Protein AF-A0A235BT07-F1 (afdb_monomer)

InterPro domains:
  IPR009003 Peptidase S1, PA clan [SSF50494] (128-323)

Nearest PDB structures (foldseek):
  8hau-assembly1_E  TM=6.919E-01  e=1.838E-17  Oryza sativa Indica Group
  8pmm-assembly1_C-2  TM=6.757E-01  e=4.549E-17  Oryza sativa Japonica Group
  8hau-assembly1_B  TM=6.800E-01  e=2.891E-17  Oryza sativa Indica Group
  8has-assembly1_B  TM=6.888E-01  e=1.126E-16  Oryza sativa Japonica Group
  8hau-assembly1_C  TM=6.989E-01  e=5.823E-16  Oryza sativa Indica Group

Organism: NCBI:txid1973748

Structure (mmCIF, N/CA/C/O backbone):
data_AF-A0A235BT07-F1
#
_entry.id   AF-A0A235BT07-F1
#
loop_
_atom_site.group_PDB
_atom_site.id
_atom_site.type_symbol
_atom_site.label_atom_id
_atom_site.label_alt_id
_atom_site.label_comp_id
_atom_site.label_asym_id
_atom_site.label_entity_id
_atom_site.label_seq_id
_atom_site.pdbx_PDB_ins_code
_atom_site.Cartn_x
_atom_site.Cartn_y
_atom_site.Cartn_z
_atom_site.occupancy
_atom_site.B_iso_or_equiv
_atom_site.auth_seq_id
_atom_site.auth_comp_id
_atom_site.auth_asym_id
_atom_site.auth_atom_id
_atom_site.pdbx_PDB_model_num
ATOM 1 N N . MET A 1 1 ? -32.054 -5.480 11.662 1.00 67.12 1 MET A N 1
ATOM 2 C CA . MET A 1 1 ? -30.614 -5.283 11.953 1.00 67.12 1 MET A CA 1
ATOM 3 C C . MET A 1 1 ? -30.078 -4.334 10.882 1.00 67.12 1 MET A C 1
ATOM 5 O O . MET A 1 1 ? -30.545 -4.457 9.758 1.00 67.12 1 MET A O 1
ATOM 9 N N . LYS A 1 2 ? -29.232 -3.345 11.209 1.00 81.19 2 LYS A N 1
ATOM 10 C CA . LYS A 1 2 ? -28.742 -2.378 10.204 1.00 81.19 2 LYS A CA 1
ATOM 11 C C . LYS A 1 2 ? -27.781 -3.063 9.228 1.00 81.19 2 LYS A C 1
ATOM 13 O O . LYS A 1 2 ? -26.937 -3.842 9.661 1.00 81.19 2 LYS A O 1
ATOM 18 N N . THR A 1 3 ? -27.924 -2.769 7.944 1.00 87.94 3 THR A N 1
ATOM 19 C CA . THR A 1 3 ? -27.061 -3.262 6.862 1.00 87.94 3 THR A CA 1
ATOM 20 C C . THR A 1 3 ? -25.795 -2.407 6.726 1.00 87.94 3 THR A C 1
ATOM 22 O O . THR A 1 3 ? -25.718 -1.310 7.280 1.00 87.94 3 THR A O 1
ATOM 25 N N . LEU A 1 4 ? -24.801 -2.866 5.953 1.00 87.88 4 LEU A N 1
ATOM 26 C CA . LEU A 1 4 ? -23.613 -2.056 5.634 1.00 87.88 4 LEU A CA 1
ATOM 27 C C . LEU A 1 4 ? -23.982 -0.720 4.967 1.00 87.88 4 LEU A C 1
ATOM 29 O O . LEU A 1 4 ? -23.411 0.313 5.316 1.00 87.88 4 LEU A O 1
ATOM 33 N N . SER A 1 5 ? -24.969 -0.716 4.065 1.00 90.06 5 SER A N 1
ATOM 34 C CA . SER A 1 5 ? -25.466 0.509 3.423 1.00 90.06 5 SER A CA 1
ATOM 35 C C . SER A 1 5 ? -26.087 1.490 4.417 1.00 90.06 5 SER A C 1
ATOM 37 O O . SER A 1 5 ? -25.942 2.694 4.234 1.00 90.06 5 SER A O 1
ATOM 39 N N . ASP A 1 6 ? -26.703 1.000 5.497 1.00 92.88 6 ASP A N 1
ATOM 40 C CA . ASP A 1 6 ? -27.259 1.864 6.547 1.00 92.88 6 ASP A CA 1
ATOM 41 C C . ASP A 1 6 ? -26.166 2.466 7.444 1.00 92.88 6 ASP A C 1
ATOM 43 O O . ASP A 1 6 ? -26.340 3.547 8.011 1.00 92.88 6 ASP A O 1
ATOM 47 N N . ILE A 1 7 ? -25.050 1.751 7.629 1.00 95.06 7 ILE A N 1
ATOM 48 C CA . ILE A 1 7 ? -23.982 2.139 8.562 1.00 95.06 7 ILE A CA 1
ATOM 49 C C . ILE A 1 7 ? -22.980 3.096 7.907 1.00 95.06 7 ILE A C 1
ATOM 51 O O . ILE A 1 7 ? -22.537 4.032 8.573 1.00 95.06 7 ILE A O 1
ATOM 55 N N . ARG A 1 8 ? -22.656 2.921 6.618 1.00 95.69 8 ARG A N 1
ATOM 56 C CA . ARG A 1 8 ? -21.674 3.751 5.889 1.00 95.69 8 ARG A CA 1
ATOM 57 C C . ARG A 1 8 ? -21.887 5.260 6.038 1.00 95.69 8 ARG A C 1
ATOM 59 O O . ARG A 1 8 ? -20.962 5.924 6.505 1.00 95.69 8 ARG A O 1
ATOM 66 N N . PRO A 1 9 ? -23.086 5.818 5.777 1.00 96.50 9 PRO A N 1
ATOM 67 C CA . PRO A 1 9 ? -23.309 7.255 5.943 1.00 96.50 9 PRO A CA 1
ATOM 68 C C . PRO A 1 9 ? -23.116 7.727 7.390 1.00 96.50 9 PRO A C 1
ATOM 70 O O . PRO A 1 9 ? -22.689 8.853 7.632 1.00 96.50 9 PRO A O 1
ATOM 73 N N . ILE A 1 10 ? -23.420 6.866 8.369 1.00 97.00 10 ILE A N 1
ATOM 74 C CA . ILE A 1 10 ? -23.270 7.177 9.795 1.00 97.00 10 ILE A CA 1
ATOM 75 C C . ILE A 1 10 ? -21.793 7.183 10.190 1.00 97.00 10 ILE A C 1
ATOM 77 O O . ILE A 1 10 ? -21.374 8.109 10.881 1.00 97.00 10 ILE A O 1
ATOM 81 N N . LYS A 1 11 ? -21.016 6.187 9.740 1.00 96.31 11 LYS A N 1
ATOM 82 C CA . LYS A 1 11 ? -19.563 6.139 9.942 1.00 96.31 11 LYS A CA 1
ATOM 83 C C . LYS A 1 11 ? -18.910 7.367 9.321 1.00 96.31 11 LYS A C 1
ATOM 85 O O . LYS A 1 11 ? -18.233 8.085 10.043 1.00 96.31 11 LYS A O 1
ATOM 90 N N . HIS A 1 12 ? -19.194 7.662 8.050 1.00 94.88 12 HIS A N 1
ATOM 91 C CA . HIS A 1 12 ? -18.610 8.809 7.342 1.00 94.88 12 HIS A CA 1
ATOM 92 C C . HIS A 1 12 ? -18.881 10.129 8.077 1.00 94.88 12 HIS A C 1
ATOM 94 O O . HIS A 1 12 ? -17.985 10.948 8.239 1.00 94.88 12 HIS A O 1
ATOM 100 N N . ALA A 1 13 ? -20.103 10.322 8.585 1.00 95.19 13 ALA A N 1
ATOM 101 C CA . ALA A 1 13 ? -20.463 11.534 9.319 1.00 95.19 13 ALA A CA 1
ATOM 102 C C . ALA A 1 13 ? -19.791 11.662 10.700 1.00 95.19 13 ALA A C 1
ATOM 104 O O . ALA A 1 13 ? -19.748 12.764 11.237 1.00 95.19 13 ALA A O 1
ATOM 105 N N . ALA A 1 14 ? -19.331 10.562 11.303 1.00 94.88 14 ALA A N 1
ATOM 106 C CA . ALA A 1 14 ? -18.691 10.553 12.623 1.00 94.88 14 ALA A CA 1
ATOM 107 C C . ALA A 1 14 ? -17.158 10.455 12.556 1.00 94.88 14 ALA A C 1
ATOM 109 O O . ALA A 1 14 ? -16.475 10.726 13.538 1.00 94.88 14 ALA A O 1
ATOM 110 N N . GLU A 1 15 ? -16.621 10.051 11.410 1.00 93.38 15 GLU A N 1
ATOM 111 C CA . GLU A 1 15 ? -15.226 9.677 11.197 1.00 93.38 15 GLU A CA 1
ATOM 112 C C . GLU A 1 15 ? -14.235 10.766 11.600 1.00 93.38 15 GLU A C 1
ATOM 114 O O . GLU A 1 15 ? -13.341 10.513 12.402 1.00 93.38 15 GLU A O 1
ATOM 119 N N . THR A 1 16 ? -14.429 11.991 11.108 1.00 93.06 16 THR A N 1
ATOM 120 C CA . THR A 1 16 ? -13.537 13.118 11.407 1.00 93.06 16 THR A CA 1
ATOM 121 C C . THR A 1 16 ? -13.487 13.442 12.896 1.00 93.06 16 THR A C 1
ATOM 123 O O . THR A 1 16 ? -12.426 13.782 13.409 1.00 93.06 16 THR A O 1
ATOM 126 N N . ASP A 1 17 ? -14.612 13.344 13.603 1.00 93.88 17 ASP A N 1
ATOM 127 C CA . ASP A 1 17 ? -14.653 13.649 15.034 1.00 93.88 17 ASP A CA 1
ATOM 128 C C . ASP A 1 17 ? -14.059 12.516 15.870 1.00 93.88 17 ASP A C 1
ATOM 130 O O . ASP A 1 17 ? -13.341 12.782 16.830 1.00 93.88 17 ASP A O 1
ATOM 134 N N . LEU A 1 18 ? -14.281 11.261 15.470 1.00 95.38 18 LEU A N 1
ATOM 135 C CA . LEU A 1 18 ? -13.660 10.101 16.109 1.00 95.38 18 LEU A CA 1
ATOM 136 C C . LEU A 1 18 ? -12.136 10.112 15.951 1.00 95.38 18 LEU A C 1
ATOM 138 O O . LEU A 1 18 ? -11.430 9.851 16.917 1.00 95.38 18 LEU A O 1
ATOM 142 N N . LEU A 1 19 ? -11.621 10.453 14.767 1.00 94.12 19 LEU A N 1
ATOM 143 C CA . LEU A 1 19 ? -10.177 10.520 14.507 1.00 94.12 19 LEU A CA 1
ATOM 144 C C . LEU A 1 19 ? -9.476 11.669 15.249 1.00 94.12 19 LEU A C 1
ATOM 146 O O . LEU A 1 19 ? -8.260 11.638 15.400 1.00 94.12 19 LEU A O 1
ATOM 150 N N . LYS A 1 20 ? -10.217 12.676 15.732 1.00 93.75 20 LYS A N 1
ATOM 151 C CA . LYS A 1 20 ? -9.671 13.729 16.608 1.00 93.75 20 LYS A CA 1
ATOM 152 C C . LYS A 1 20 ? -9.537 13.280 18.062 1.00 93.75 20 LYS A C 1
ATOM 154 O O . LYS A 1 20 ? -8.862 13.957 18.836 1.00 93.75 20 LYS A O 1
ATOM 159 N N . CYS A 1 21 ? -10.208 12.200 18.467 1.00 92.56 21 CYS A N 1
ATOM 160 C CA . CYS A 1 21 ? -10.091 11.691 19.827 1.00 92.56 21 CYS A CA 1
ATOM 161 C C . CYS A 1 21 ? -8.666 11.179 20.070 1.00 92.56 21 CYS A C 1
ATOM 163 O O . CYS A 1 21 ? -8.099 10.448 19.258 1.00 92.56 21 CYS A O 1
ATOM 165 N N . HIS A 1 22 ? -8.089 11.554 21.211 1.00 90.81 22 HIS A N 1
ATOM 166 C CA . HIS A 1 22 ? -6.713 11.205 21.537 1.00 90.81 22 HIS A CA 1
ATOM 167 C C . HIS A 1 22 ? -6.507 9.683 21.576 1.00 90.81 22 HIS A C 1
ATOM 169 O O . HIS A 1 22 ? -7.276 8.947 22.197 1.00 90.81 22 HIS A O 1
ATOM 175 N N . GLY A 1 23 ? -5.452 9.216 20.907 1.00 90.69 23 GLY A N 1
ATOM 176 C CA . GLY A 1 23 ? -5.105 7.801 20.814 1.00 90.69 23 GLY A CA 1
ATOM 177 C C . GLY A 1 23 ? -5.947 6.992 19.826 1.00 90.69 23 GLY A C 1
ATOM 178 O O . GLY A 1 23 ? -5.693 5.796 19.706 1.00 90.69 23 GLY A O 1
ATOM 179 N N . VAL A 1 24 ? -6.917 7.591 19.120 1.00 94.69 24 VAL A N 1
ATOM 180 C CA . VAL A 1 24 ? -7.617 6.924 18.012 1.00 94.69 24 VAL A CA 1
ATOM 181 C C . VAL A 1 24 ? -6.709 6.877 16.787 1.00 94.69 24 VAL A C 1
ATOM 183 O O . VAL A 1 24 ? -6.199 7.895 16.333 1.00 94.69 24 VAL A O 1
ATOM 186 N N . THR A 1 25 ? -6.525 5.679 16.243 1.00 94.38 25 THR A N 1
ATOM 187 C CA . THR A 1 25 ? -5.625 5.393 15.114 1.00 94.38 25 THR A CA 1
ATOM 188 C C . THR A 1 25 ? -6.387 5.095 13.823 1.00 94.38 25 THR A C 1
ATOM 190 O O . THR A 1 25 ? -5.835 5.215 12.731 1.00 94.38 25 THR A O 1
ATOM 193 N N . GLY A 1 26 ? -7.670 4.736 13.918 1.00 96.88 26 GLY A N 1
ATOM 194 C CA . GLY A 1 26 ? -8.507 4.468 12.755 1.00 96.88 26 GLY A CA 1
ATOM 195 C C . GLY A 1 26 ? -9.967 4.193 13.099 1.00 96.88 26 GLY A C 1
ATOM 196 O O . GLY A 1 26 ? -10.325 3.966 14.255 1.00 96.88 26 GLY A O 1
ATOM 197 N N . VAL A 1 27 ? -10.822 4.188 12.079 1.00 98.00 27 VAL A N 1
ATOM 198 C CA . VAL A 1 27 ? -12.260 3.908 12.193 1.00 98.00 27 VAL A CA 1
ATOM 199 C C . VAL A 1 27 ? -12.728 3.124 10.977 1.00 98.00 27 VAL A C 1
ATOM 201 O O . VAL A 1 27 ? -12.418 3.496 9.848 1.00 98.00 27 VAL A O 1
ATOM 204 N N . ASP A 1 28 ? -13.534 2.087 11.177 1.00 97.81 28 ASP A N 1
ATOM 205 C CA . ASP A 1 28 ? -14.125 1.326 10.077 1.00 97.81 28 ASP A CA 1
ATOM 206 C C . ASP A 1 28 ? -15.540 0.814 10.386 1.00 97.81 28 ASP A C 1
ATOM 208 O O . ASP A 1 28 ? -16.184 1.201 11.369 1.00 97.81 28 ASP A O 1
ATOM 212 N N . ILE A 1 29 ? -16.017 -0.071 9.510 1.00 97.12 29 ILE A N 1
ATOM 213 C CA . ILE A 1 29 ? -17.195 -0.896 9.739 1.00 97.12 29 ILE A CA 1
ATOM 214 C C . ILE A 1 29 ? -16.766 -2.361 9.719 1.00 97.12 29 ILE A C 1
ATOM 216 O O . ILE A 1 29 ? -16.095 -2.813 8.787 1.00 97.12 29 ILE A O 1
ATOM 220 N N . GLY A 1 30 ? -17.211 -3.112 10.722 1.00 94.94 30 GLY A N 1
ATOM 221 C CA . GLY A 1 30 ? -16.987 -4.547 10.796 1.00 94.94 30 GLY A CA 1
ATOM 222 C C . GLY A 1 30 ? -17.765 -5.197 11.930 1.00 94.94 30 GLY A C 1
ATOM 223 O O . GLY A 1 30 ? -18.579 -4.568 12.611 1.00 94.94 30 GLY A O 1
ATOM 224 N N . TYR A 1 31 ? -17.534 -6.489 12.120 1.00 93.44 31 TYR A N 1
ATOM 225 C CA . TYR A 1 31 ? -18.180 -7.247 13.183 1.00 93.44 31 TYR A CA 1
ATOM 226 C C . TYR A 1 31 ? -17.597 -6.882 14.548 1.00 93.44 31 TYR A C 1
ATOM 228 O O . TYR A 1 31 ? -16.382 -6.771 14.711 1.00 93.44 31 TYR A O 1
ATOM 236 N N . LYS A 1 32 ? -18.475 -6.714 15.536 1.00 92.12 32 LYS A N 1
ATOM 237 C CA . LYS A 1 32 ? -18.102 -6.416 16.919 1.00 92.12 32 LYS A CA 1
ATOM 238 C C . LYS A 1 32 ? -17.419 -7.615 17.572 1.00 92.12 32 LYS A C 1
ATOM 240 O O . LYS A 1 32 ? -17.863 -8.748 17.382 1.00 92.12 32 LYS A O 1
ATOM 245 N N . TYR A 1 33 ? -16.432 -7.351 18.421 1.00 90.00 33 TYR A N 1
ATOM 246 C CA . TYR A 1 33 ? -15.764 -8.343 19.253 1.00 90.00 33 TYR A CA 1
ATOM 247 C C . TYR A 1 33 ? -16.183 -8.216 20.725 1.00 90.00 33 TYR A C 1
ATOM 249 O O . TYR A 1 33 ? -16.299 -7.122 21.277 1.00 90.00 33 TYR A O 1
ATOM 257 N N . VAL A 1 34 ? -16.408 -9.350 21.393 1.00 87.69 34 VAL A N 1
ATOM 258 C CA . VAL A 1 34 ? -16.689 -9.418 22.837 1.00 87.69 34 VAL A CA 1
ATOM 259 C C . VAL A 1 34 ? -15.864 -10.548 23.443 1.00 87.69 34 VAL A C 1
ATOM 261 O O . VAL A 1 34 ? -15.957 -11.690 23.004 1.00 87.69 34 VAL A O 1
ATOM 264 N N . GLY A 1 35 ? -15.018 -10.232 24.430 1.00 84.06 35 GLY A N 1
ATOM 265 C CA . GLY A 1 35 ? -14.123 -11.221 25.048 1.00 84.06 35 GLY A CA 1
ATOM 266 C C . GLY A 1 35 ? -13.176 -11.896 24.046 1.00 84.06 35 GLY A C 1
ATOM 267 O O . GLY A 1 35 ? -12.947 -13.096 24.139 1.00 84.06 35 GLY A O 1
ATOM 268 N N . GLY A 1 36 ? -12.705 -11.149 23.039 1.00 82.81 36 GLY A N 1
ATOM 269 C CA . GLY A 1 36 ? -11.843 -11.662 21.965 1.00 82.81 36 GLY A CA 1
ATOM 270 C C . GLY A 1 36 ? -12.568 -12.463 20.878 1.00 82.81 36 GLY A C 1
ATOM 271 O O . GLY A 1 36 ? -11.939 -12.873 19.911 1.00 82.81 36 GLY A O 1
ATOM 272 N N . LYS A 1 37 ? -13.886 -12.671 20.990 1.00 87.00 37 LYS A N 1
ATOM 273 C CA . LYS A 1 37 ? -14.670 -13.426 20.006 1.00 87.00 37 LYS A CA 1
ATOM 274 C C . LYS A 1 37 ? -15.457 -12.495 19.095 1.00 87.00 37 LYS A C 1
ATOM 276 O O . LYS A 1 37 ? -16.150 -11.598 19.577 1.00 87.00 37 LYS A O 1
ATOM 281 N N . LYS A 1 38 ? -15.371 -12.744 17.788 1.00 89.12 38 LYS A N 1
ATOM 282 C CA . LYS A 1 38 ? -16.197 -12.096 16.765 1.00 89.12 38 LYS A CA 1
ATOM 283 C C . LYS A 1 38 ? -17.672 -12.432 16.999 1.00 89.12 38 LYS A C 1
ATOM 285 O O . LYS A 1 38 ? -18.008 -13.563 17.342 1.00 89.12 38 LYS A O 1
ATOM 290 N N . THR A 1 39 ? -18.542 -11.445 16.838 1.00 92.50 39 THR A N 1
ATOM 291 C CA . THR A 1 39 ? -20.002 -11.588 16.947 1.00 92.50 39 THR A CA 1
ATOM 292 C C . THR A 1 39 ? -20.665 -11.341 15.594 1.00 92.50 39 THR A C 1
ATOM 294 O O . THR A 1 39 ? -20.050 -10.765 14.707 1.00 92.50 39 THR A O 1
ATOM 297 N N . GLU A 1 40 ? -21.948 -11.676 15.460 1.00 90.81 40 GLU A N 1
ATOM 298 C CA . GLU A 1 40 ? -22.743 -11.394 14.249 1.00 90.81 40 GLU A CA 1
ATOM 299 C C . GLU A 1 40 ? -23.238 -9.934 14.161 1.00 90.81 40 GLU A C 1
ATOM 301 O O . GLU A 1 40 ? -23.996 -9.565 13.265 1.00 90.81 40 GLU A O 1
ATOM 306 N N . VAL A 1 41 ? -22.854 -9.073 15.111 1.00 92.06 41 VAL A N 1
ATOM 307 C CA . VAL A 1 41 ? -23.330 -7.687 15.175 1.00 92.06 41 VAL A CA 1
ATOM 308 C C . VAL A 1 41 ? -22.361 -6.770 14.438 1.00 92.06 41 VAL A C 1
ATOM 310 O O . VAL A 1 41 ? -21.237 -6.565 14.891 1.00 92.06 41 VAL A O 1
ATOM 313 N N . LEU A 1 42 ? -22.820 -6.148 13.350 1.00 94.50 42 LEU A N 1
ATOM 314 C CA . LEU A 1 42 ? -22.087 -5.059 12.703 1.00 94.50 42 LEU A CA 1
ATOM 315 C C . LEU A 1 42 ? -22.039 -3.811 13.597 1.00 94.50 42 LEU A C 1
ATOM 317 O O . LEU A 1 42 ? -23.047 -3.392 14.178 1.00 94.50 42 LEU A O 1
ATOM 321 N N . ALA A 1 43 ? -20.859 -3.206 13.677 1.00 96.50 43 ALA A N 1
ATOM 322 C CA . ALA A 1 43 ? -20.569 -2.033 14.484 1.00 96.50 43 ALA A CA 1
ATOM 323 C C . ALA A 1 43 ? -19.638 -1.065 13.743 1.00 96.50 43 ALA A C 1
ATOM 325 O O . ALA A 1 43 ? -18.920 -1.445 12.818 1.00 96.50 43 ALA A O 1
ATOM 326 N N . ILE A 1 44 ? -19.639 0.190 14.191 1.00 97.75 44 ILE A N 1
ATOM 327 C CA . ILE A 1 44 ? -18.551 1.125 13.889 1.00 97.75 44 ILE A CA 1
ATOM 328 C C . ILE A 1 44 ? -17.395 0.747 14.812 1.00 97.75 44 ILE A C 1
ATOM 330 O O . ILE A 1 44 ? -17.529 0.874 16.035 1.00 97.75 44 ILE A O 1
ATOM 334 N N . ARG A 1 45 ? -16.291 0.246 14.255 1.00 97.56 45 ARG A N 1
ATOM 335 C CA . ARG A 1 45 ? -15.112 -0.106 15.053 1.00 97.56 45 ARG A CA 1
ATOM 336 C C . ARG A 1 45 ? -14.185 1.102 15.094 1.00 97.56 45 ARG A C 1
ATOM 338 O O . ARG A 1 45 ? -13.920 1.724 14.070 1.00 97.56 45 ARG A O 1
ATOM 345 N N . VAL A 1 46 ? -13.741 1.451 16.291 1.00 97.38 46 VAL A N 1
ATOM 346 C CA . VAL A 1 46 ? -12.813 2.545 16.569 1.00 97.38 46 VAL A CA 1
ATOM 347 C C . VAL A 1 46 ? -11.535 1.919 17.101 1.00 97.38 46 VAL A C 1
ATOM 349 O O . VAL A 1 46 ? -11.545 1.245 18.135 1.00 97.38 46 VAL A O 1
ATOM 352 N N . TYR A 1 47 ? -10.449 2.110 16.366 1.00 96.50 47 TYR A N 1
ATOM 353 C CA . TYR A 1 47 ? -9.136 1.604 16.721 1.00 96.50 47 TYR A CA 1
ATOM 354 C C . TYR A 1 47 ? -8.410 2.613 17.590 1.00 96.50 47 TYR A C 1
ATOM 356 O O . TYR A 1 47 ? -8.411 3.805 17.293 1.00 96.50 47 TYR A O 1
ATOM 364 N N . VAL A 1 48 ? -7.804 2.126 18.666 1.00 94.88 48 VAL A N 1
ATOM 365 C CA . VAL A 1 48 ? -7.001 2.927 19.587 1.00 94.88 48 VAL A CA 1
ATOM 366 C C . VAL A 1 48 ? -5.625 2.307 19.773 1.00 94.88 48 VAL A C 1
ATOM 368 O O . VAL A 1 48 ? -5.494 1.083 19.758 1.00 94.88 48 VAL A O 1
ATOM 371 N N . GLU A 1 49 ? -4.608 3.132 19.997 1.00 92.12 49 GLU A N 1
ATOM 372 C CA . GLU A 1 49 ? -3.241 2.670 20.266 1.00 92.12 49 GLU A CA 1
ATOM 373 C C . GLU A 1 49 ? -3.178 1.792 21.526 1.00 92.12 49 GLU A C 1
ATOM 375 O O . GLU A 1 49 ? -2.619 0.697 21.504 1.00 92.12 49 GLU A O 1
ATOM 380 N N . ALA A 1 50 ? -3.830 2.229 22.606 1.00 92.06 50 ALA A N 1
ATOM 381 C CA . ALA A 1 50 ? -3.909 1.495 23.864 1.00 92.06 50 ALA A CA 1
ATOM 382 C C . ALA A 1 50 ? -5.284 1.664 24.519 1.00 92.06 50 ALA A C 1
ATOM 384 O O . ALA A 1 50 ? -5.832 2.769 24.582 1.00 92.06 50 ALA A O 1
ATOM 385 N N . LYS A 1 51 ? -5.842 0.573 25.054 1.00 92.12 51 LYS A N 1
ATOM 386 C CA . LYS A 1 51 ? -7.058 0.641 25.873 1.00 92.12 51 LYS A CA 1
ATOM 387 C C . LYS A 1 51 ? -6.734 1.166 27.271 1.00 92.12 51 LYS A C 1
ATOM 389 O O . LYS A 1 51 ? -5.790 0.716 27.910 1.00 92.12 51 LYS A O 1
ATOM 394 N N . LYS A 1 52 ? -7.570 2.081 27.759 1.00 91.44 52 LYS A N 1
ATOM 395 C CA . LYS A 1 52 ? -7.537 2.620 29.129 1.00 91.44 52 LYS A CA 1
ATOM 396 C C . LYS A 1 52 ? -8.855 2.292 29.835 1.00 91.44 52 LYS A C 1
ATOM 398 O O . LYS A 1 52 ? -9.855 2.015 29.167 1.00 91.44 52 LYS A O 1
ATOM 403 N N . ASN A 1 53 ? -8.883 2.320 31.168 1.00 90.38 53 ASN A N 1
ATOM 404 C CA . ASN A 1 53 ? -10.150 2.160 31.885 1.00 90.38 53 ASN A CA 1
ATOM 405 C C . ASN A 1 53 ? -11.051 3.368 31.618 1.00 90.38 53 ASN A C 1
ATOM 407 O O . ASN A 1 53 ? -10.571 4.496 31.572 1.00 90.38 53 ASN A O 1
ATOM 411 N N . GLU A 1 54 ? -12.370 3.159 31.541 1.00 89.00 54 GLU A N 1
ATOM 412 C CA . GLU A 1 54 ? -13.334 4.247 31.290 1.00 89.00 54 GLU A CA 1
ATOM 413 C C . GLU A 1 54 ? -13.212 5.408 32.301 1.00 89.00 54 GLU A C 1
ATOM 415 O O . GLU A 1 54 ? -13.511 6.549 31.964 1.00 89.00 54 GLU A O 1
ATOM 420 N N . LYS A 1 55 ? -12.757 5.129 33.532 1.00 91.38 55 LYS A N 1
ATOM 421 C CA . LYS A 1 55 ? -12.560 6.130 34.597 1.00 91.38 55 LYS A CA 1
ATOM 422 C C . LYS A 1 55 ? -11.364 7.054 34.353 1.00 91.38 55 LYS A C 1
ATOM 424 O O . LYS A 1 55 ? -11.364 8.170 34.864 1.00 91.38 55 LYS A O 1
ATOM 429 N N . ASP A 1 56 ? -10.389 6.589 33.578 1.00 91.38 56 ASP A N 1
ATOM 430 C CA . ASP A 1 56 ? -9.131 7.288 33.301 1.00 91.38 56 ASP A CA 1
ATOM 431 C C . ASP A 1 56 ? -9.215 8.110 32.001 1.00 91.38 56 ASP A C 1
ATOM 433 O O . ASP A 1 56 ? -8.252 8.766 31.608 1.00 91.38 56 ASP A O 1
ATOM 437 N N . ILE A 1 57 ? -10.363 8.067 31.311 1.00 89.62 57 ILE A N 1
ATOM 438 C CA . ILE A 1 57 ? -10.599 8.743 30.035 1.00 89.62 57 ILE A CA 1
ATOM 439 C C . ILE A 1 57 ? -11.520 9.950 30.273 1.00 89.62 57 ILE A C 1
ATOM 441 O O . ILE A 1 57 ? -12.629 9.787 30.798 1.00 89.62 57 ILE A O 1
ATOM 445 N N . PRO A 1 58 ? -11.127 11.171 29.865 1.00 90.81 58 PRO A N 1
ATOM 446 C CA . PRO A 1 58 ? -12.017 12.323 29.897 1.00 90.81 58 PRO A CA 1
ATOM 447 C C . PRO A 1 58 ? -13.324 12.032 29.149 1.00 90.81 58 PRO A C 1
ATOM 449 O O . PRO A 1 58 ? -13.308 11.502 28.043 1.00 90.81 58 PRO A O 1
ATOM 452 N N . LYS A 1 59 ? -14.479 12.446 29.690 1.00 88.06 59 LYS A N 1
ATOM 453 C CA . LYS A 1 59 ? -15.796 12.174 29.066 1.00 88.06 59 LYS A CA 1
ATOM 454 C C . LYS A 1 59 ? -15.902 12.608 27.595 1.00 88.06 59 LYS A C 1
ATOM 456 O O . LYS A 1 59 ? -16.709 12.047 26.867 1.00 88.06 59 LYS A O 1
ATOM 461 N N . LYS A 1 60 ? -15.122 13.614 27.184 1.00 87.50 60 LYS A N 1
ATOM 462 C CA . LYS A 1 60 ? -15.062 14.123 25.803 1.00 87.50 60 LYS A CA 1
ATOM 463 C C . LYS A 1 60 ? -14.286 13.208 24.845 1.00 87.50 60 LYS A C 1
ATOM 465 O O . LYS A 1 60 ? -14.517 13.277 23.648 1.00 87.50 60 LYS A O 1
ATOM 470 N N . GLU A 1 61 ? -13.385 12.382 25.367 1.00 88.75 61 GLU A N 1
ATOM 471 C CA . GLU A 1 61 ? -12.572 11.421 24.607 1.00 88.75 61 GLU A CA 1
ATOM 472 C C . GLU A 1 61 ? -13.152 10.002 24.665 1.00 88.75 61 GLU A C 1
ATOM 474 O O . GLU A 1 61 ? -12.732 9.117 23.923 1.00 88.75 61 GLU A O 1
ATOM 479 N N . LEU A 1 62 ? -14.136 9.771 25.540 1.00 92.25 62 LEU A N 1
ATOM 480 C CA . LEU A 1 62 ? -14.791 8.480 25.653 1.00 92.25 62 LEU A CA 1
ATOM 481 C C . LEU A 1 62 ? -15.641 8.204 24.408 1.00 92.25 62 LEU A C 1
ATOM 483 O O . LEU A 1 62 ? -16.627 8.894 24.137 1.00 92.25 62 LEU A O 1
ATOM 487 N N . ILE A 1 63 ? -15.297 7.135 23.693 1.00 94.69 63 ILE A N 1
ATOM 488 C CA . ILE A 1 63 ? -16.053 6.693 22.523 1.00 94.69 63 ILE A CA 1
ATOM 489 C C . ILE A 1 63 ? -17.466 6.265 22.960 1.00 94.69 63 ILE A C 1
ATOM 491 O O . ILE A 1 63 ? -17.614 5.384 23.816 1.00 94.69 63 ILE A O 1
ATOM 495 N N . PRO A 1 64 ? -18.534 6.852 22.392 1.00 94.19 64 PRO A N 1
ATOM 496 C CA . PRO A 1 64 ? -19.897 6.526 22.789 1.00 94.19 64 PRO A CA 1
ATOM 497 C C . PRO A 1 64 ? -20.228 5.079 22.423 1.00 94.19 64 PRO A C 1
ATOM 499 O O . PRO A 1 64 ? -19.873 4.620 21.344 1.00 94.19 64 PRO A O 1
ATOM 502 N N . LYS A 1 65 ? -20.989 4.367 23.268 1.00 94.62 65 LYS A N 1
ATOM 503 C CA . LYS A 1 65 ? -21.405 2.961 23.029 1.00 94.62 65 LYS A CA 1
ATOM 504 C C . LYS A 1 65 ? -22.290 2.780 21.787 1.00 94.62 65 LYS A C 1
ATOM 506 O O . LYS A 1 65 ? -22.467 1.662 21.291 1.00 94.62 65 LYS A O 1
ATOM 511 N N . THR A 1 66 ? -22.887 3.871 21.312 1.00 96.31 66 THR A N 1
ATOM 512 C CA . THR A 1 66 ? -23.663 3.922 20.075 1.00 96.31 66 THR A CA 1
ATOM 513 C C . THR A 1 66 ? -23.517 5.268 19.380 1.00 96.31 66 THR A C 1
ATOM 515 O O . THR A 1 66 ? -23.558 6.297 20.048 1.00 96.31 66 THR A O 1
ATOM 518 N N . ILE A 1 67 ? -23.490 5.270 18.049 1.00 96.00 67 ILE A N 1
ATOM 519 C CA . ILE A 1 67 ? -23.520 6.475 17.211 1.00 96.00 67 ILE A CA 1
ATOM 520 C C . ILE A 1 67 ? -24.743 6.382 16.303 1.00 96.00 67 ILE A C 1
ATOM 522 O O . ILE A 1 67 ? -24.859 5.450 15.509 1.00 96.00 67 ILE A O 1
ATOM 526 N N . LYS A 1 68 ? -25.701 7.307 16.454 1.00 94.69 68 LYS A N 1
ATOM 527 C CA . LYS A 1 68 ? -26.983 7.309 15.710 1.00 94.69 68 LYS A CA 1
ATOM 528 C C . LYS A 1 68 ? -27.652 5.916 15.667 1.00 94.69 68 LYS A C 1
ATOM 530 O O . LYS A 1 68 ? -28.106 5.435 14.626 1.00 94.69 68 LYS A O 1
ATOM 535 N N . GLY A 1 69 ? -27.650 5.222 16.809 1.00 93.19 69 GLY A N 1
ATOM 536 C CA . GLY A 1 69 ? -28.223 3.880 16.976 1.00 93.19 69 GLY A CA 1
ATOM 537 C C . GLY A 1 69 ? -27.397 2.716 16.405 1.00 93.19 69 GLY A C 1
ATOM 538 O O . GLY A 1 69 ? -27.833 1.574 16.507 1.00 93.19 69 GLY A O 1
ATOM 539 N N . VAL A 1 70 ? -26.225 2.961 15.811 1.00 95.94 70 VAL A N 1
ATOM 540 C CA . VAL A 1 70 ? -25.254 1.909 15.456 1.00 95.94 70 VAL A CA 1
ATOM 541 C C . VAL A 1 70 ? -24.392 1.611 16.677 1.00 95.94 70 VAL A C 1
ATOM 543 O O . VAL A 1 70 ? -23.961 2.543 17.350 1.00 95.94 70 VAL A O 1
ATOM 546 N N . LYS A 1 71 ? -24.142 0.336 16.985 1.00 96.44 71 LYS A N 1
ATOM 547 C CA . LYS A 1 71 ? -23.222 -0.053 18.064 1.00 96.44 71 LYS A CA 1
ATOM 548 C C . LYS A 1 71 ? -21.794 0.351 17.706 1.00 96.44 71 LYS A C 1
ATOM 550 O O . LYS A 1 71 ? -21.421 0.310 16.537 1.00 96.44 71 LYS A O 1
ATOM 555 N N . THR A 1 72 ? -21.005 0.702 18.711 1.00 96.31 72 THR A N 1
ATOM 556 C CA . THR A 1 72 ? -19.564 0.897 18.547 1.00 96.31 72 THR A CA 1
ATOM 557 C C . THR A 1 72 ? -18.783 -0.268 19.134 1.00 96.31 72 THR A C 1
ATOM 559 O O . THR A 1 72 ? -19.268 -1.010 20.004 1.00 96.31 72 THR A O 1
ATOM 562 N N . ASP A 1 73 ? -17.565 -0.439 18.645 1.00 96.25 73 ASP A N 1
ATOM 563 C CA . ASP A 1 73 ? -16.582 -1.334 19.229 1.00 96.25 73 ASP A CA 1
ATOM 564 C C . ASP A 1 73 ? -15.231 -0.643 19.339 1.00 96.25 73 ASP A C 1
ATOM 566 O O . ASP A 1 73 ? -14.831 0.049 18.413 1.00 96.25 73 ASP A O 1
ATOM 570 N N . VAL A 1 74 ? -14.544 -0.812 20.467 1.00 95.25 74 VAL A N 1
ATOM 571 C CA . VAL A 1 74 ? -13.216 -0.223 20.677 1.00 95.25 74 VAL A CA 1
ATOM 572 C C . VAL A 1 74 ? -12.193 -1.343 20.614 1.00 95.25 74 VAL A C 1
ATOM 574 O O . VAL A 1 74 ? -12.218 -2.266 21.438 1.00 95.25 74 VAL A O 1
ATOM 577 N N . ILE A 1 75 ? -11.291 -1.269 19.643 1.00 94.50 75 ILE A N 1
ATOM 578 C CA . ILE A 1 75 ? -10.287 -2.299 19.364 1.00 94.50 75 ILE A CA 1
ATOM 579 C C . ILE A 1 75 ? -8.905 -1.689 19.559 1.00 94.50 75 ILE A C 1
ATOM 581 O O . ILE A 1 75 ? -8.645 -0.580 19.114 1.00 94.50 75 ILE A O 1
ATOM 585 N N . GLN A 1 76 ? -8.021 -2.401 20.256 1.00 94.19 76 GLN A N 1
ATOM 586 C CA . GLN A 1 76 ? -6.643 -1.949 20.396 1.00 94.19 76 GLN A CA 1
ATOM 587 C C . GLN A 1 76 ? -5.872 -2.359 19.144 1.00 94.19 76 GLN A C 1
ATOM 589 O O . GLN A 1 76 ? -5.745 -3.555 18.886 1.00 94.19 76 GLN A O 1
ATOM 594 N N . ARG A 1 77 ? -5.411 -1.385 18.360 1.00 93.50 77 ARG A N 1
ATOM 595 C CA . ARG A 1 77 ? -4.574 -1.598 17.179 1.00 93.50 77 ARG A CA 1
ATOM 596 C C . ARG A 1 77 ? -3.882 -0.295 16.809 1.00 93.50 77 ARG A C 1
ATOM 598 O O . ARG A 1 77 ? -4.540 0.712 16.550 1.00 93.50 77 ARG A O 1
ATOM 605 N N . LYS A 1 78 ? -2.559 -0.332 16.743 1.00 92.50 78 LYS A N 1
ATOM 606 C CA . LYS A 1 78 ? -1.752 0.746 16.185 1.00 92.50 78 LYS A CA 1
ATOM 607 C C . LYS A 1 78 ? -1.407 0.395 14.744 1.00 92.50 78 LYS A C 1
ATOM 609 O O . LYS A 1 78 ? -0.993 -0.731 14.478 1.00 92.50 78 LYS A O 1
ATOM 614 N N . PHE A 1 79 ? -1.624 1.343 13.841 1.00 92.75 79 PHE A N 1
ATOM 615 C CA . PHE A 1 79 ? -1.250 1.204 12.441 1.00 92.75 79 PHE A CA 1
ATOM 616 C C . PHE A 1 79 ? 0.063 1.936 12.203 1.00 92.75 79 PHE A C 1
ATOM 618 O O . PHE A 1 79 ? 0.214 3.084 12.622 1.00 92.75 79 PHE A O 1
ATOM 625 N N . VAL A 1 80 ? 0.996 1.268 11.543 1.00 90.88 80 VAL A N 1
ATOM 626 C CA . VAL A 1 80 ? 2.320 1.791 11.217 1.00 90.88 80 VAL A CA 1
ATOM 627 C C . VAL A 1 80 ? 2.575 1.596 9.729 1.00 90.88 80 VAL A C 1
ATOM 629 O O . VAL A 1 80 ? 2.100 0.625 9.132 1.00 90.88 80 VAL A O 1
ATOM 632 N N . LEU A 1 81 ? 3.293 2.534 9.107 1.00 87.12 81 LEU A N 1
ATOM 633 C CA . LEU A 1 81 ? 3.793 2.284 7.761 1.00 87.12 81 LEU A CA 1
ATOM 634 C C . LEU A 1 81 ? 4.800 1.139 7.806 1.00 87.12 81 LEU A C 1
ATOM 636 O O . LEU A 1 81 ? 5.520 0.983 8.789 1.00 87.12 81 LEU A O 1
ATOM 640 N N . HIS A 1 82 ? 4.910 0.405 6.703 1.00 82.25 82 HIS A N 1
ATOM 641 C CA . HIS A 1 82 ? 5.920 -0.637 6.543 1.00 82.25 82 HIS A CA 1
ATOM 642 C C . HIS A 1 82 ? 7.068 -0.253 5.565 1.00 82.25 82 HIS A C 1
ATOM 644 O O . HIS A 1 82 ? 7.516 -1.130 4.822 1.00 82.25 82 HIS A O 1
ATOM 650 N N . PRO A 1 83 ? 7.604 0.992 5.486 1.00 71.69 83 PRO A N 1
ATOM 651 C CA . PRO A 1 83 ? 8.850 1.232 4.777 1.00 71.69 83 PRO A CA 1
ATOM 652 C C . PRO A 1 83 ? 9.978 0.580 5.549 1.00 71.69 83 PRO A C 1
ATOM 654 O O . PRO A 1 83 ? 10.047 0.678 6.773 1.00 71.69 83 PRO A O 1
ATOM 657 N N . LEU A 1 84 ? 10.924 -0.006 4.832 1.00 72.06 84 LEU A N 1
ATOM 658 C CA . LEU A 1 84 ? 12.215 -0.286 5.428 1.00 72.06 84 LEU A CA 1
ATOM 659 C C . LEU A 1 84 ? 13.168 0.841 5.033 1.00 72.06 84 LEU A C 1
ATOM 661 O O . LEU A 1 84 ? 13.445 1.060 3.852 1.00 72.06 84 LEU A O 1
ATOM 665 N N . ARG A 1 85 ? 13.645 1.563 6.047 1.00 75.75 85 ARG A N 1
ATOM 666 C CA . ARG A 1 85 ? 14.717 2.552 5.933 1.00 75.75 85 ARG A CA 1
ATOM 667 C C . ARG A 1 85 ? 15.891 2.104 6.782 1.00 75.75 85 ARG A C 1
ATOM 669 O O . ARG A 1 85 ? 15.697 1.656 7.910 1.00 75.75 85 ARG A O 1
ATOM 676 N N . VAL A 1 86 ? 17.093 2.218 6.238 1.00 74.31 86 VAL A N 1
ATOM 677 C CA . VAL A 1 86 ? 18.323 1.781 6.908 1.00 74.31 86 VAL A CA 1
ATOM 678 C C . VAL A 1 86 ? 19.372 2.868 6.755 1.00 74.31 86 VAL A C 1
ATOM 680 O O . VAL A 1 86 ? 19.494 3.473 5.683 1.00 74.31 86 VAL A O 1
ATOM 683 N N . GLN A 1 87 ? 20.100 3.145 7.836 1.00 76.81 87 GLN A N 1
ATOM 684 C CA . GLN A 1 87 ? 21.213 4.082 7.798 1.00 76.81 87 GLN A CA 1
ATOM 685 C C . GLN A 1 87 ? 22.294 3.509 6.880 1.00 76.81 87 GLN A C 1
ATOM 687 O O . GLN A 1 87 ? 22.607 2.323 6.942 1.00 76.81 87 GLN A O 1
ATOM 692 N N . VAL A 1 88 ? 22.902 4.340 6.034 1.00 69.19 88 VAL A N 1
ATOM 693 C CA . VAL A 1 88 ? 23.897 3.876 5.045 1.00 69.19 88 VAL A CA 1
ATOM 694 C C . VAL A 1 88 ? 25.083 3.132 5.691 1.00 69.19 88 VAL A C 1
ATOM 696 O O . VAL A 1 88 ? 25.708 2.303 5.036 1.00 69.19 88 VAL A O 1
ATOM 699 N N . ALA A 1 89 ? 25.377 3.387 6.969 1.00 62.53 89 ALA A N 1
ATOM 700 C CA . ALA A 1 89 ? 26.440 2.716 7.716 1.00 62.53 89 ALA A CA 1
ATOM 701 C C . ALA A 1 89 ? 26.093 1.287 8.201 1.00 62.53 89 ALA A C 1
ATOM 703 O O . ALA A 1 89 ? 27.002 0.569 8.605 1.00 62.53 89 ALA A O 1
ATOM 704 N N . GLU A 1 90 ? 24.823 0.862 8.152 1.00 64.69 90 GLU A N 1
ATOM 705 C CA . GLU A 1 90 ? 24.309 -0.365 8.799 1.00 64.69 90 GLU A CA 1
ATOM 706 C C . GLU A 1 90 ? 23.593 -1.315 7.813 1.00 64.69 90 GLU A C 1
ATOM 708 O O . GLU A 1 90 ? 22.600 -1.962 8.139 1.00 64.69 90 GLU A O 1
ATOM 713 N N . ILE A 1 91 ? 24.057 -1.381 6.563 1.00 61.72 91 ILE A N 1
ATOM 714 C CA . ILE A 1 91 ? 23.418 -2.182 5.505 1.00 61.72 91 ILE A CA 1
ATOM 715 C C . ILE A 1 91 ? 23.563 -3.686 5.803 1.00 61.72 91 ILE A C 1
ATOM 717 O O . ILE A 1 91 ? 24.615 -4.279 5.568 1.00 61.72 91 ILE A O 1
ATOM 721 N N . GLU A 1 92 ? 22.477 -4.314 6.256 1.00 61.84 92 GLU A N 1
ATOM 722 C CA . GLU A 1 92 ? 22.310 -5.771 6.297 1.00 61.84 92 GLU A CA 1
ATOM 723 C C . GLU A 1 92 ? 21.364 -6.238 5.181 1.00 61.84 92 GLU A C 1
ATOM 725 O O . GLU A 1 92 ? 20.234 -5.757 5.059 1.00 61.84 92 GLU A O 1
ATOM 730 N N . LEU A 1 93 ? 21.816 -7.211 4.384 1.00 58.75 93 LEU A N 1
ATOM 731 C CA . LEU A 1 93 ? 21.025 -7.806 3.303 1.00 58.75 93 LEU A CA 1
ATOM 732 C C . LEU A 1 93 ? 19.816 -8.576 3.866 1.00 58.75 93 LEU A C 1
ATOM 734 O O . LEU A 1 93 ? 19.926 -9.276 4.874 1.00 58.75 93 LEU A O 1
ATOM 738 N N . LYS A 1 94 ? 18.657 -8.471 3.202 1.00 68.06 94 LYS A N 1
ATOM 739 C CA . LYS A 1 94 ? 17.399 -9.132 3.603 1.00 68.06 94 LYS A CA 1
ATOM 740 C C . LYS A 1 94 ? 17.030 -10.288 2.657 1.00 68.06 94 LYS A C 1
ATOM 742 O O . LYS A 1 94 ? 17.700 -10.526 1.665 1.00 68.06 94 LYS A O 1
ATOM 747 N N . THR A 1 95 ? 15.925 -10.982 2.938 1.00 67.00 95 THR A N 1
ATOM 748 C CA . THR A 1 95 ? 15.541 -12.296 2.370 1.00 67.00 95 THR A CA 1
ATOM 749 C C . THR A 1 95 ? 15.669 -12.434 0.843 1.00 67.00 95 THR A C 1
ATOM 751 O O . THR A 1 95 ? 16.409 -13.298 0.386 1.00 67.00 95 THR A O 1
ATOM 754 N N . ASP A 1 96 ? 15.020 -11.570 0.047 1.00 79.81 96 ASP A N 1
ATOM 755 C CA . ASP A 1 96 ? 15.131 -11.589 -1.422 1.00 79.81 96 ASP A CA 1
ATOM 756 C C . ASP A 1 96 ? 15.941 -10.411 -1.989 1.00 79.81 96 ASP A C 1
ATOM 758 O O . ASP A 1 96 ? 15.407 -9.342 -2.302 1.00 79.81 96 ASP A O 1
ATOM 762 N N . THR A 1 97 ? 17.245 -10.629 -2.145 1.00 83.94 97 THR A N 1
ATOM 763 C CA . THR A 1 97 ? 18.189 -9.691 -2.775 1.00 83.94 97 THR A CA 1
ATOM 764 C C . THR A 1 97 ? 18.439 -9.990 -4.256 1.00 83.94 97 THR A C 1
ATOM 766 O O . THR A 1 97 ? 19.418 -9.523 -4.837 1.00 83.94 97 THR A O 1
ATOM 769 N N . GLY A 1 98 ? 17.576 -10.790 -4.891 1.00 88.50 98 GLY A N 1
ATOM 770 C CA . GLY A 1 98 ? 17.790 -11.247 -6.259 1.00 88.50 98 GLY A CA 1
ATOM 771 C C . GLY A 1 98 ? 17.784 -10.120 -7.296 1.00 88.50 98 GLY A C 1
ATOM 772 O O . GLY A 1 98 ? 16.980 -9.184 -7.243 1.00 88.50 98 GLY A O 1
ATOM 773 N N . THR A 1 99 ? 18.636 -10.256 -8.312 1.00 94.06 99 THR A N 1
ATOM 774 C CA . THR A 1 99 ? 18.535 -9.485 -9.557 1.00 94.06 99 THR A CA 1
ATOM 775 C C . THR A 1 99 ? 17.620 -10.222 -10.525 1.00 94.06 99 THR A C 1
ATOM 777 O O . THR A 1 99 ? 17.866 -11.380 -10.858 1.00 94.06 99 THR A O 1
ATOM 780 N N . TYR A 1 100 ? 16.569 -9.554 -10.999 1.00 95.94 100 TYR A N 1
ATOM 781 C CA . TYR A 1 100 ? 15.558 -10.164 -11.861 1.00 95.94 100 TYR A CA 1
ATOM 782 C C . TYR A 1 100 ? 15.633 -9.615 -13.287 1.00 95.94 100 TYR A C 1
ATOM 784 O O . TYR A 1 100 ? 15.595 -8.404 -13.506 1.00 95.94 100 TYR A O 1
ATOM 792 N N . ASP A 1 101 ? 15.687 -10.524 -14.260 1.00 95.56 101 ASP A N 1
ATOM 793 C CA . ASP A 1 101 ? 15.442 -10.267 -15.680 1.00 95.56 101 ASP A CA 1
ATOM 794 C C . ASP A 1 101 ? 14.699 -11.488 -16.267 1.00 95.56 101 ASP A C 1
ATOM 796 O O . ASP A 1 101 ? 15.280 -12.572 -16.356 1.00 95.56 101 ASP A O 1
ATOM 800 N N . PRO A 1 102 ? 13.397 -11.387 -16.594 1.00 96.62 102 PRO A N 1
ATOM 801 C CA . PRO A 1 102 ? 12.587 -10.172 -16.614 1.00 96.62 102 PRO A CA 1
ATOM 802 C C . PRO A 1 102 ? 12.148 -9.691 -15.223 1.00 96.62 102 PRO A C 1
ATOM 804 O O . PRO A 1 102 ? 11.929 -10.488 -14.310 1.00 96.62 102 PRO A O 1
ATOM 807 N N . LEU A 1 103 ? 11.899 -8.386 -15.108 1.00 98.25 103 LEU A N 1
ATOM 808 C CA . LEU A 1 103 ? 11.250 -7.759 -13.959 1.00 98.25 103 LEU A CA 1
ATOM 809 C C . LEU A 1 103 ? 9.826 -8.296 -13.768 1.00 98.25 103 LEU A C 1
ATOM 811 O O . LEU A 1 103 ? 9.060 -8.451 -14.727 1.00 98.25 103 LEU A O 1
ATOM 815 N N . ARG A 1 104 ? 9.465 -8.558 -12.511 1.00 97.81 104 ARG A N 1
ATOM 816 C CA . ARG A 1 104 ? 8.160 -9.077 -12.078 1.00 97.81 104 ARG A CA 1
ATOM 817 C C . ARG A 1 104 ? 7.724 -8.399 -10.790 1.00 97.81 104 ARG A C 1
ATOM 819 O O . ARG A 1 104 ? 8.549 -7.872 -10.055 1.00 97.81 104 ARG A O 1
ATOM 826 N N . GLY A 1 105 ? 6.427 -8.441 -10.513 1.00 98.44 105 GLY A N 1
ATOM 827 C CA . GLY A 1 105 ? 5.899 -8.003 -9.229 1.00 98.44 105 GLY A CA 1
ATOM 828 C C . GLY A 1 105 ? 6.431 -8.840 -8.064 1.00 98.44 105 GLY A C 1
ATOM 829 O O . GLY A 1 105 ? 6.790 -10.007 -8.226 1.00 98.44 105 GLY A O 1
ATOM 830 N N . GLY A 1 106 ? 6.428 -8.245 -6.882 1.00 97.94 106 GLY A N 1
ATOM 831 C CA . GLY A 1 106 ? 6.815 -8.834 -5.614 1.00 97.94 106 GLY A CA 1
ATOM 832 C C . GLY A 1 106 ? 8.289 -8.689 -5.234 1.00 97.94 106 GLY A C 1
ATOM 833 O O . GLY A 1 106 ? 8.614 -8.974 -4.089 1.00 97.94 106 GLY A O 1
ATOM 834 N N . ILE A 1 107 ? 9.161 -8.219 -6.128 1.00 97.62 107 ILE A N 1
ATOM 835 C CA . ILE A 1 107 ? 10.620 -8.132 -5.911 1.00 97.62 107 ILE A CA 1
ATOM 836 C C . ILE A 1 107 ? 11.057 -6.806 -5.277 1.00 97.62 107 ILE A C 1
ATOM 838 O O . ILE A 1 107 ? 10.311 -5.829 -5.291 1.00 97.62 107 ILE A O 1
ATOM 842 N N . SER A 1 108 ? 12.293 -6.750 -4.779 1.00 97.12 108 SER A N 1
ATOM 843 C CA . SER A 1 108 ? 12.908 -5.525 -4.247 1.00 97.12 108 SER A CA 1
ATOM 844 C C . SER A 1 108 ? 12.998 -4.398 -5.280 1.00 97.12 108 SER A C 1
ATOM 846 O O . SER A 1 108 ? 13.464 -4.628 -6.394 1.00 97.12 108 SER A O 1
ATOM 848 N N . ILE A 1 109 ? 12.617 -3.176 -4.900 1.00 97.44 109 ILE A N 1
ATOM 849 C CA . ILE A 1 109 ? 12.880 -1.942 -5.656 1.00 97.44 109 ILE A CA 1
ATOM 850 C C . ILE A 1 109 ? 13.103 -0.782 -4.686 1.00 97.44 109 ILE A C 1
ATOM 852 O O . ILE A 1 109 ? 12.522 -0.743 -3.600 1.00 97.44 109 ILE A O 1
ATOM 856 N N . GLY A 1 110 ? 13.927 0.186 -5.071 1.00 96.00 110 GLY A N 1
ATOM 857 C CA . GLY A 1 110 ? 14.087 1.400 -4.278 1.00 96.00 110 GLY A CA 1
ATOM 858 C C . GLY A 1 110 ? 14.707 2.554 -5.056 1.00 96.00 110 GLY A C 1
ATOM 859 O O . GLY A 1 110 ? 15.313 2.337 -6.115 1.00 96.00 110 GLY A O 1
ATOM 860 N N . PRO A 1 111 ? 14.559 3.783 -4.541 1.00 96.31 111 PRO A N 1
ATOM 861 C CA . PRO A 1 111 ? 15.148 4.966 -5.133 1.00 96.31 111 PRO A CA 1
ATOM 862 C C . PRO A 1 111 ? 16.672 4.920 -5.040 1.00 96.31 111 PRO A C 1
ATOM 864 O O . PRO A 1 111 ? 17.267 4.402 -4.093 1.00 96.31 111 PRO A O 1
ATOM 867 N N . CYS A 1 112 ? 17.322 5.512 -6.034 1.00 96.00 112 CYS A N 1
ATOM 868 C CA . CYS A 1 112 ? 18.770 5.639 -6.050 1.00 96.00 112 CYS A CA 1
ATOM 869 C C . CYS A 1 112 ? 19.296 6.714 -5.104 1.00 96.00 112 CYS A C 1
ATOM 871 O O . CYS A 1 112 ? 20.434 6.626 -4.633 1.00 96.00 112 CYS A O 1
ATOM 873 N N . ARG A 1 113 ? 18.473 7.714 -4.784 1.00 93.00 113 ARG A N 1
ATOM 874 C CA . ARG A 1 113 ? 18.830 8.761 -3.827 1.00 93.00 113 ARG A CA 1
ATOM 875 C C . ARG A 1 113 ? 18.840 8.231 -2.392 1.00 93.00 113 ARG A C 1
ATOM 877 O O . ARG A 1 113 ? 18.156 7.268 -2.060 1.00 93.00 113 ARG A O 1
ATOM 884 N N . SER A 1 114 ? 19.641 8.870 -1.551 1.00 91.69 114 SER A N 1
ATOM 885 C CA . SER A 1 114 ? 19.556 8.765 -0.092 1.00 91.69 114 SER A CA 1
ATOM 886 C C . SER A 1 114 ? 18.951 10.045 0.467 1.00 91.69 114 SER A C 1
ATOM 888 O O . SER A 1 114 ? 19.072 11.101 -0.154 1.00 91.69 114 SER A O 1
ATOM 890 N N . VAL A 1 115 ? 18.340 9.949 1.641 1.00 89.88 115 VAL A N 1
ATOM 891 C CA . VAL A 1 115 ? 17.686 11.072 2.322 1.00 89.88 115 VAL A CA 1
ATOM 892 C C . VAL A 1 115 ? 18.385 11.336 3.641 1.00 89.88 115 VAL A C 1
ATOM 894 O O . VAL A 1 115 ? 18.725 10.388 4.347 1.00 89.88 115 VAL A O 1
ATOM 897 N N . TRP A 1 116 ? 18.639 12.603 3.950 1.00 90.06 116 TRP A N 1
ATOM 898 C CA . TRP A 1 116 ? 19.126 12.991 5.267 1.00 90.06 116 TRP A CA 1
ATOM 899 C C . TRP A 1 116 ? 17.944 13.062 6.230 1.00 90.06 116 TRP A C 1
ATOM 901 O O . TRP A 1 116 ? 17.002 13.800 5.962 1.00 90.06 116 TRP A O 1
ATOM 911 N N . LEU A 1 117 ? 17.997 12.299 7.318 1.00 88.00 117 LEU A N 1
ATOM 912 C CA . LEU A 1 117 ? 16.954 12.257 8.346 1.00 88.00 117 LEU A CA 1
ATOM 913 C C . LEU A 1 117 ? 17.578 12.544 9.712 1.00 88.00 117 LEU A C 1
ATOM 915 O O . LEU A 1 117 ? 18.754 12.236 9.928 1.00 88.00 117 LEU A O 1
ATOM 919 N N . GLU A 1 118 ? 16.787 13.079 10.640 1.00 88.88 118 GLU A N 1
ATOM 920 C CA . GLU A 1 118 ? 17.208 13.418 12.005 1.00 88.88 118 GLU A CA 1
ATOM 921 C C . GLU A 1 118 ? 16.202 12.904 13.056 1.00 88.88 118 GLU A C 1
ATOM 923 O O . GLU A 1 118 ? 15.073 12.541 12.720 1.00 88.88 118 GLU A O 1
ATOM 928 N N . PRO A 1 119 ? 16.581 12.811 14.344 1.00 88.06 119 PRO A N 1
ATOM 929 C CA . PRO A 1 119 ? 15.622 12.528 15.409 1.00 88.06 119 PRO A CA 1
ATOM 930 C C . PRO A 1 119 ? 14.510 13.595 15.497 1.00 88.06 119 PRO A C 1
ATOM 932 O O . PRO A 1 119 ? 14.791 14.776 15.292 1.00 88.06 119 PRO A O 1
ATOM 935 N N . PRO A 1 120 ? 13.274 13.229 15.892 1.00 84.81 120 PRO A N 1
ATOM 936 C CA . PRO A 1 120 ? 12.865 11.924 16.415 1.00 84.81 120 PRO A CA 1
ATOM 937 C C . PRO A 1 120 ? 12.481 10.903 15.337 1.00 84.81 120 PRO A C 1
ATOM 939 O O . PRO A 1 120 ? 12.193 9.758 15.684 1.00 84.81 120 PRO A O 1
ATOM 942 N N . ASP A 1 121 ? 12.460 11.290 14.060 1.00 78.25 121 ASP A N 1
ATOM 943 C CA . ASP A 1 121 ? 12.021 10.410 12.981 1.00 78.25 121 ASP A CA 1
ATOM 944 C C . ASP A 1 121 ? 12.943 9.206 12.826 1.00 78.25 121 ASP A C 1
ATOM 946 O O . ASP A 1 121 ? 12.456 8.107 12.590 1.00 78.25 121 ASP A O 1
ATOM 950 N N . VAL A 1 122 ? 14.250 9.363 13.027 1.00 83.12 122 VAL A N 1
ATOM 951 C CA . VAL A 1 122 ? 15.232 8.267 13.045 1.00 83.12 122 VAL A CA 1
ATOM 952 C C . VAL A 1 122 ? 16.057 8.256 14.337 1.00 83.12 122 VAL A C 1
ATOM 954 O O . VAL A 1 122 ? 16.212 9.300 14.969 1.00 83.12 122 VAL A O 1
ATOM 957 N N . PRO A 1 123 ? 16.627 7.105 14.755 1.00 85.19 123 PRO A N 1
ATOM 958 C CA . PRO A 1 123 ? 17.398 7.024 16.001 1.00 85.19 123 PRO A CA 1
ATOM 959 C C . PRO A 1 123 ? 18.684 7.861 15.979 1.00 85.19 123 PRO A C 1
ATOM 961 O O . PRO A 1 123 ? 19.126 8.334 17.025 1.00 85.19 123 PRO A O 1
ATOM 964 N N . ALA A 1 124 ? 19.282 8.054 14.802 1.00 88.31 124 ALA A N 1
ATOM 965 C CA . ALA A 1 124 ? 20.497 8.837 14.620 1.00 88.31 124 ALA A CA 1
ATOM 966 C C . ALA A 1 124 ? 20.420 9.663 13.336 1.00 88.31 124 ALA A C 1
ATOM 968 O O . ALA A 1 124 ? 19.979 9.160 12.299 1.00 88.31 124 ALA A O 1
ATOM 969 N N . ALA A 1 125 ? 20.893 10.909 13.404 1.00 91.50 125 ALA A N 1
ATOM 970 C CA . ALA A 1 125 ? 20.992 11.773 12.237 1.00 91.50 125 ALA A CA 1
ATOM 971 C C . ALA A 1 125 ? 21.940 11.173 11.191 1.00 91.50 125 ALA A C 1
ATOM 973 O O . ALA A 1 125 ? 23.017 10.669 11.528 1.00 91.50 125 ALA A O 1
ATOM 974 N N . GLY A 1 126 ? 21.552 11.217 9.919 1.00 91.94 126 GLY A N 1
ATOM 975 C CA . GLY A 1 126 ? 22.405 10.734 8.842 1.00 91.94 126 GLY A CA 1
ATOM 976 C C . GLY A 1 126 ? 21.677 10.461 7.536 1.00 91.94 126 GLY A C 1
ATOM 977 O O . GLY A 1 126 ? 20.495 10.750 7.380 1.00 91.94 126 GLY A O 1
ATOM 978 N N . TRP A 1 127 ? 22.407 9.865 6.594 1.00 91.06 127 TRP A N 1
ATOM 979 C CA . TRP A 1 127 ? 21.861 9.425 5.314 1.00 91.06 127 TRP A CA 1
ATOM 980 C C . TRP A 1 127 ? 21.202 8.052 5.440 1.00 91.06 127 TRP A C 1
ATOM 982 O O . TRP A 1 127 ? 21.836 7.086 5.875 1.00 91.06 127 TRP A O 1
ATOM 992 N N . TYR A 1 128 ? 19.957 7.964 4.985 1.00 90.62 128 TYR A N 1
ATOM 993 C CA . TYR A 1 128 ? 19.157 6.749 4.928 1.00 90.62 128 TYR A CA 1
ATOM 994 C C . TYR A 1 128 ? 18.824 6.389 3.486 1.00 90.62 128 TYR A C 1
ATOM 996 O O . TYR A 1 128 ? 18.660 7.250 2.617 1.00 90.62 128 TYR A O 1
ATOM 1004 N N . ILE A 1 129 ? 18.719 5.090 3.242 1.00 91.06 129 ILE A N 1
ATOM 1005 C CA . ILE A 1 129 ? 18.189 4.523 2.004 1.00 91.06 129 ILE A CA 1
ATOM 1006 C C . ILE A 1 129 ? 16.862 3.842 2.292 1.00 91.06 129 ILE A C 1
ATOM 1008 O O . ILE A 1 129 ? 16.650 3.321 3.386 1.00 91.06 129 ILE A O 1
ATOM 1012 N N . PHE A 1 130 ? 15.988 3.847 1.293 1.00 91.38 130 PHE A N 1
ATOM 1013 C CA . PHE A 1 130 ? 14.645 3.296 1.385 1.00 91.38 130 PHE A CA 1
ATOM 1014 C C . PHE A 1 130 ? 14.507 2.123 0.427 1.00 91.38 130 PHE A C 1
ATOM 1016 O O . PHE A 1 130 ? 15.056 2.128 -0.678 1.00 91.38 130 PHE A O 1
ATOM 1023 N N . VAL A 1 131 ? 13.756 1.118 0.857 1.00 93.50 131 VAL A N 1
ATOM 1024 C CA . VAL A 1 131 ? 13.380 -0.018 0.025 1.00 93.50 131 VAL A CA 1
ATOM 1025 C C . VAL A 1 131 ? 11.904 -0.320 0.207 1.00 93.50 131 VAL A C 1
ATOM 1027 O O . VAL A 1 131 ? 11.330 -0.172 1.289 1.00 93.50 131 VAL A O 1
ATOM 1030 N N . GLY A 1 132 ? 11.310 -0.802 -0.872 1.00 95.88 132 GLY A N 1
ATOM 1031 C CA . GLY A 1 132 ? 10.036 -1.478 -0.829 1.00 95.88 132 GLY A CA 1
ATOM 1032 C C . GLY A 1 132 ? 9.982 -2.571 -1.879 1.00 95.88 132 GLY A C 1
ATOM 1033 O O . GLY A 1 132 ? 10.990 -3.122 -2.330 1.00 95.88 132 GLY A O 1
ATOM 1034 N N . THR A 1 133 ? 8.763 -2.865 -2.284 1.00 98.19 133 THR A N 1
ATOM 1035 C CA . THR A 1 133 ? 8.445 -3.908 -3.238 1.00 98.19 133 THR A CA 1
ATOM 1036 C C . THR A 1 133 ? 7.943 -3.291 -4.541 1.00 98.19 133 THR A C 1
ATOM 1038 O O . THR A 1 133 ? 7.088 -2.401 -4.547 1.00 98.19 133 THR A O 1
ATOM 1041 N N . LEU A 1 134 ? 8.441 -3.787 -5.673 1.00 98.69 134 LEU A N 1
ATOM 1042 C CA . LEU A 1 134 ? 7.821 -3.574 -6.974 1.00 98.69 134 LEU A CA 1
ATOM 1043 C C . LEU A 1 134 ? 6.503 -4.339 -6.975 1.00 98.69 134 LEU A C 1
ATOM 1045 O O . LEU A 1 134 ? 6.509 -5.562 -7.001 1.00 98.69 134 LEU A O 1
ATOM 1049 N N . GLY A 1 135 ? 5.371 -3.651 -6.952 1.00 98.69 135 GLY A N 1
ATOM 1050 C CA . GLY A 1 135 ? 4.070 -4.296 -6.833 1.00 98.69 135 GLY A CA 1
ATOM 1051 C C . GLY A 1 135 ? 3.730 -5.156 -8.029 1.00 98.69 135 GLY A C 1
ATOM 1052 O O . GLY A 1 135 ? 3.586 -6.372 -7.926 1.00 98.69 135 GLY A O 1
ATOM 1053 N N . VAL A 1 136 ? 3.591 -4.510 -9.181 1.00 98.62 136 VAL A N 1
ATOM 1054 C CA . VAL A 1 136 ? 3.266 -5.164 -10.447 1.00 98.62 136 VAL A CA 1
ATOM 1055 C C . VAL A 1 136 ? 3.657 -4.258 -11.609 1.00 98.62 136 VAL A C 1
ATOM 1057 O O . VAL A 1 136 ? 3.773 -3.041 -11.459 1.00 98.62 136 VAL A O 1
ATOM 1060 N N . ILE A 1 137 ? 3.821 -4.849 -12.789 1.00 98.69 137 ILE A N 1
ATOM 1061 C CA . ILE A 1 137 ? 3.879 -4.085 -14.031 1.00 98.69 137 ILE A CA 1
ATOM 1062 C C . ILE A 1 137 ? 2.472 -3.582 -14.373 1.00 98.69 137 ILE A C 1
ATOM 1064 O O . ILE A 1 137 ? 1.512 -4.357 -14.438 1.00 98.69 137 ILE A O 1
ATOM 1068 N N . VAL A 1 138 ? 2.352 -2.287 -14.633 1.00 98.75 138 VAL A N 1
ATOM 1069 C CA . VAL A 1 138 ? 1.134 -1.646 -15.146 1.00 98.75 138 VAL A CA 1
ATOM 1070 C C . VAL A 1 138 ? 1.389 -1.087 -16.542 1.00 98.75 138 VAL A C 1
ATOM 1072 O O . VAL A 1 138 ? 2.523 -1.088 -17.016 1.00 98.75 138 VAL A O 1
ATOM 1075 N N . ARG A 1 139 ? 0.337 -0.659 -17.234 1.00 98.44 139 ARG A N 1
ATOM 1076 C CA . ARG A 1 139 ? 0.417 0.032 -18.520 1.00 98.44 139 ARG A CA 1
ATOM 1077 C C . ARG A 1 139 ? -0.034 1.466 -18.359 1.00 98.44 139 ARG A C 1
ATOM 1079 O O . ARG A 1 139 ? -1.090 1.711 -17.780 1.00 98.44 139 ARG A O 1
ATOM 1086 N N . ASP A 1 140 ? 0.732 2.390 -18.911 1.00 98.31 140 ASP A N 1
ATOM 1087 C CA . ASP A 1 140 ? 0.286 3.764 -19.073 1.00 98.31 140 ASP A CA 1
ATOM 1088 C C . ASP A 1 140 ? -0.956 3.807 -19.977 1.00 98.31 140 ASP A C 1
ATOM 1090 O O . ASP A 1 140 ? -0.969 3.201 -21.049 1.00 98.31 140 ASP A O 1
ATOM 1094 N N . ASN A 1 141 ? -2.017 4.502 -19.563 1.00 97.69 141 ASN A N 1
ATOM 1095 C CA . ASN A 1 141 ? -3.244 4.556 -20.365 1.00 97.69 141 ASN A CA 1
ATOM 1096 C C . ASN A 1 141 ? -3.135 5.499 -21.579 1.00 97.69 141 ASN A C 1
ATOM 1098 O O . ASN A 1 141 ? -4.013 5.461 -22.443 1.00 97.69 141 ASN A O 1
ATOM 1102 N N . VAL A 1 142 ? -2.102 6.347 -21.650 1.00 95.88 142 VAL A N 1
ATOM 1103 C CA . VAL A 1 142 ? -1.876 7.283 -22.760 1.00 95.88 142 VAL A CA 1
ATOM 1104 C C . VAL A 1 142 ? -0.986 6.647 -23.827 1.00 95.88 142 VAL A C 1
ATOM 1106 O O . VAL A 1 142 ? -1.383 6.595 -24.990 1.00 95.88 142 VAL A O 1
ATOM 1109 N N . SER A 1 143 ? 0.191 6.141 -23.454 1.00 96.06 143 SER A N 1
ATOM 1110 C CA . SER A 1 143 ? 1.159 5.549 -24.384 1.00 96.06 143 SER A CA 1
ATOM 1111 C C . SER A 1 143 ? 1.010 4.034 -24.554 1.00 96.06 143 SER A C 1
ATOM 1113 O O . SER A 1 143 ? 1.364 3.494 -25.601 1.00 96.06 143 SER A O 1
ATOM 1115 N N . GLY A 1 144 ? 0.459 3.333 -23.558 1.00 95.25 144 GLY A N 1
ATOM 1116 C CA . GLY A 1 144 ? 0.415 1.866 -23.511 1.00 95.25 144 GLY A CA 1
ATOM 1117 C C . GLY A 1 144 ? 1.706 1.211 -23.001 1.00 95.25 144 GLY A C 1
ATOM 1118 O O . GLY A 1 144 ? 1.767 -0.027 -22.908 1.00 95.25 144 GLY A O 1
ATOM 1119 N N . ASP A 1 145 ? 2.717 2.017 -22.665 1.00 96.81 145 ASP A N 1
ATOM 1120 C CA . ASP A 1 145 ? 4.031 1.548 -22.227 1.00 96.81 145 ASP A CA 1
ATOM 1121 C C . ASP A 1 145 ? 3.976 0.889 -20.845 1.00 96.81 145 ASP A C 1
ATOM 1123 O O . ASP A 1 145 ? 3.156 1.267 -20.001 1.00 96.81 145 ASP A O 1
ATOM 1127 N N . PRO A 1 146 ? 4.840 -0.109 -20.585 1.00 98.00 146 PRO A N 1
ATOM 1128 C CA . PRO A 1 146 ? 4.973 -0.691 -19.260 1.00 98.00 146 PRO A CA 1
ATOM 1129 C C . PRO A 1 146 ? 5.517 0.334 -18.257 1.00 98.00 146 PRO A C 1
ATOM 1131 O O . PRO A 1 146 ? 6.434 1.101 -18.549 1.00 98.00 146 PRO A O 1
ATOM 1134 N N . MET A 1 147 ? 4.985 0.289 -17.042 1.00 98.69 147 MET A N 1
ATOM 1135 C CA . MET A 1 147 ? 5.452 1.068 -15.900 1.00 98.69 147 MET A CA 1
ATOM 1136 C C . MET A 1 147 ? 5.563 0.180 -14.662 1.00 98.69 147 MET A C 1
ATOM 1138 O O . MET A 1 147 ? 4.902 -0.856 -14.548 1.00 98.69 147 MET A O 1
ATOM 1142 N N . LEU A 1 148 ? 6.401 0.607 -13.727 1.00 98.81 148 LEU A N 1
ATOM 1143 C CA . LEU A 1 148 ? 6.683 -0.063 -12.465 1.00 98.81 148 LEU A CA 1
ATOM 1144 C C . LEU A 1 148 ? 5.824 0.574 -11.365 1.00 98.81 148 LEU A C 1
ATOM 1146 O O . LEU A 1 148 ? 6.041 1.741 -11.054 1.00 98.81 148 LEU A O 1
ATOM 1150 N N . LEU A 1 149 ? 4.853 -0.151 -10.797 1.00 98.88 149 LEU A N 1
ATOM 1151 C CA . LEU A 1 149 ? 3.985 0.350 -9.717 1.00 98.88 149 LEU A CA 1
ATOM 1152 C C . LEU A 1 149 ? 4.562 0.019 -8.333 1.00 98.88 149 LEU A C 1
ATOM 1154 O O . LEU A 1 149 ? 4.909 -1.132 -8.076 1.00 98.88 149 LEU A O 1
ATOM 1158 N N . SER A 1 150 ? 4.590 0.995 -7.424 1.00 98.75 150 SER A N 1
ATOM 1159 C CA . SER A 1 150 ? 4.854 0.803 -5.988 1.00 98.75 150 SER A CA 1
ATOM 1160 C C . SER A 1 150 ? 4.150 1.894 -5.159 1.00 98.75 150 SER A C 1
ATOM 1162 O O . SER A 1 150 ? 3.285 2.605 -5.677 1.00 98.75 150 SER A O 1
ATOM 1164 N N . ASN A 1 151 ? 4.472 2.023 -3.870 1.00 98.69 151 ASN A N 1
ATOM 1165 C CA . ASN A 1 151 ? 3.952 3.097 -3.019 1.00 98.69 151 ASN A CA 1
ATOM 1166 C C . ASN A 1 151 ? 4.668 4.433 -3.258 1.00 98.69 151 ASN A C 1
ATOM 1168 O O . ASN A 1 151 ? 5.834 4.468 -3.664 1.00 98.69 151 ASN A O 1
ATOM 1172 N N . PHE A 1 152 ? 3.985 5.531 -2.917 1.00 98.12 152 PHE A N 1
ATOM 1173 C CA . PHE A 1 152 ? 4.591 6.859 -2.852 1.00 98.12 152 PHE A CA 1
ATOM 1174 C C . PHE A 1 152 ? 5.735 6.844 -1.840 1.00 98.12 152 PHE A C 1
ATOM 1176 O O . PHE A 1 152 ? 6.854 7.196 -2.185 1.00 98.12 152 PHE A O 1
ATOM 1183 N N . HIS A 1 153 ? 5.515 6.354 -0.620 1.00 95.38 153 HIS A N 1
ATOM 1184 C CA . HIS A 1 153 ? 6.559 6.414 0.414 1.00 95.38 153 HIS A CA 1
ATOM 1185 C C . HIS A 1 153 ? 7.770 5.500 0.137 1.00 95.38 153 HIS A C 1
ATOM 1187 O O . HIS A 1 153 ? 8.778 5.579 0.833 1.00 95.38 153 HIS A O 1
ATOM 1193 N N . VAL A 1 154 ? 7.683 4.626 -0.871 1.00 95.94 154 VAL A N 1
ATOM 1194 C CA . VAL A 1 154 ? 8.811 3.816 -1.344 1.00 95.94 154 VAL A CA 1
ATOM 1195 C C . VAL A 1 154 ? 9.610 4.576 -2.400 1.00 95.94 154 VAL A C 1
ATOM 1197 O O . VAL A 1 154 ? 10.824 4.683 -2.280 1.00 95.94 154 VAL A O 1
ATOM 1200 N N . MET A 1 155 ? 8.950 5.092 -3.442 1.00 97.19 155 MET A N 1
ATOM 1201 C CA . MET A 1 155 ? 9.633 5.729 -4.580 1.00 97.19 155 MET A CA 1
ATOM 1202 C C . MET A 1 155 ? 9.920 7.217 -4.353 1.00 97.19 155 MET A C 1
ATOM 1204 O O . MET A 1 155 ? 10.964 7.717 -4.762 1.00 97.19 155 MET A O 1
ATOM 1208 N N . CYS A 1 156 ? 8.986 7.920 -3.721 1.00 95.38 156 CYS A N 1
ATOM 1209 C CA . CYS A 1 156 ? 9.064 9.345 -3.428 1.00 95.38 156 CYS A CA 1
ATOM 1210 C C . CYS A 1 156 ? 9.648 9.612 -2.052 1.00 95.38 156 CYS A C 1
ATOM 1212 O O . CYS A 1 156 ? 10.318 10.612 -1.930 1.00 95.38 156 CYS A O 1
ATOM 1214 N N . VAL A 1 157 ? 9.477 8.734 -1.060 1.00 90.75 157 VAL A N 1
ATOM 1215 C CA . VAL A 1 157 ? 10.075 8.839 0.290 1.00 90.75 157 VAL A CA 1
ATOM 1216 C C . VAL A 1 157 ? 9.626 10.051 1.129 1.00 90.75 157 VAL A C 1
ATOM 1218 O O . VAL A 1 157 ? 8.964 9.848 2.139 1.00 90.75 157 VAL A O 1
ATOM 1221 N N . ASP A 1 158 ? 9.983 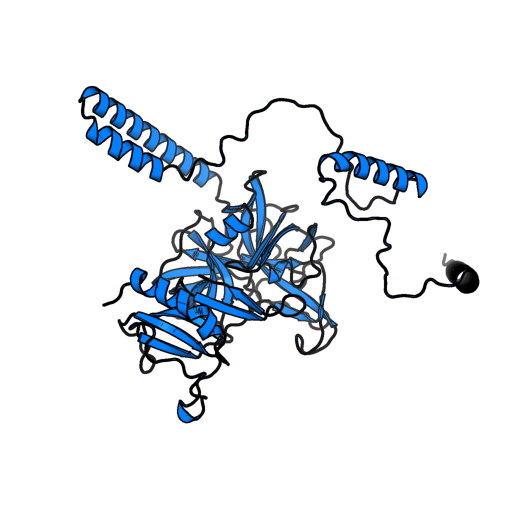11.271 0.731 1.00 90.00 158 ASP A N 1
ATOM 1222 C CA . ASP A 1 158 ? 9.782 12.550 1.437 1.00 90.00 158 ASP A CA 1
ATOM 1223 C C . ASP A 1 158 ? 9.095 13.574 0.503 1.00 90.00 158 ASP A C 1
ATOM 1225 O O . ASP A 1 158 ? 8.476 13.177 -0.485 1.00 90.00 158 ASP A O 1
ATOM 1229 N N . ASP A 1 159 ? 9.164 14.876 0.799 1.00 89.38 159 ASP A N 1
ATOM 1230 C CA . ASP A 1 159 ? 8.673 15.979 -0.045 1.00 89.38 159 ASP A CA 1
ATOM 1231 C C . ASP A 1 159 ? 9.719 16.540 -1.036 1.00 89.38 159 ASP A C 1
ATOM 1233 O O . ASP A 1 159 ? 9.374 17.331 -1.915 1.00 89.38 159 ASP A O 1
ATOM 1237 N N . GLY A 1 160 ? 10.973 16.092 -0.953 1.00 90.62 160 GLY A N 1
ATOM 1238 C CA . GLY A 1 160 ? 12.088 16.478 -1.823 1.00 90.62 160 GLY A CA 1
ATOM 1239 C C . GLY A 1 160 ? 12.216 15.649 -3.106 1.00 90.62 160 GLY A C 1
ATOM 1240 O O . GLY A 1 160 ? 13.177 15.821 -3.859 1.00 90.62 160 GLY A O 1
ATOM 1241 N N . TRP A 1 161 ? 11.281 14.733 -3.363 1.00 94.12 161 TRP A N 1
ATOM 1242 C CA . TRP A 1 161 ? 11.241 13.930 -4.586 1.00 94.12 161 TRP A CA 1
ATOM 1243 C C . TRP A 1 161 ? 11.006 14.763 -5.844 1.00 94.12 161 TRP A C 1
ATOM 1245 O O . TRP A 1 161 ? 10.453 15.863 -5.822 1.00 94.12 161 TRP A O 1
ATOM 1255 N N . SER A 1 162 ? 11.384 14.204 -6.989 1.00 96.19 162 SER A N 1
ATOM 1256 C CA . SER A 1 162 ? 11.121 14.809 -8.291 1.00 96.19 162 SER A CA 1
ATOM 1257 C C . SER A 1 162 ? 10.828 13.764 -9.361 1.00 96.19 162 SER A C 1
ATOM 1259 O O . SER A 1 162 ? 11.357 12.652 -9.360 1.00 96.19 162 SER A O 1
ATOM 1261 N N . VAL A 1 163 ? 9.986 14.134 -10.330 1.00 97.88 163 VAL A N 1
ATOM 1262 C CA . VAL A 1 163 ? 9.853 13.360 -11.572 1.00 97.88 163 VAL A CA 1
ATOM 1263 C C . VAL A 1 163 ? 11.239 13.216 -12.203 1.00 97.88 163 VAL A C 1
ATOM 1265 O O . VAL A 1 163 ? 11.964 14.198 -12.346 1.00 97.88 163 VAL A O 1
ATOM 1268 N N . GLY A 1 164 ? 11.602 11.992 -12.579 1.00 97.50 164 GLY A N 1
ATOM 1269 C CA . GLY A 1 164 ? 12.940 11.651 -13.057 1.00 97.50 164 GLY A CA 1
ATOM 1270 C C . GLY A 1 164 ? 13.835 10.969 -12.018 1.00 97.50 164 GLY A C 1
ATOM 1271 O O . GLY A 1 164 ? 14.844 10.387 -12.418 1.00 97.50 164 GLY A O 1
ATOM 1272 N N . ASP A 1 165 ? 13.464 10.959 -10.732 1.00 97.81 165 ASP A N 1
ATOM 1273 C CA . ASP A 1 165 ? 14.200 10.213 -9.706 1.00 97.81 165 ASP A CA 1
ATOM 1274 C C . ASP A 1 165 ? 14.317 8.737 -10.093 1.00 97.81 165 ASP A C 1
ATOM 1276 O O . ASP A 1 165 ? 13.334 8.072 -10.424 1.00 97.81 165 ASP A O 1
ATOM 1280 N N . THR A 1 166 ? 15.539 8.216 -10.091 1.00 97.94 166 THR A N 1
ATOM 1281 C CA . THR A 1 166 ? 15.823 6.880 -10.621 1.00 97.94 166 THR A CA 1
ATOM 1282 C C . THR A 1 166 ? 15.550 5.784 -9.597 1.00 97.94 166 THR A C 1
ATOM 1284 O O . THR A 1 166 ? 15.787 5.952 -8.400 1.00 97.94 166 THR A O 1
ATOM 1287 N N . MET A 1 167 ? 15.066 4.644 -10.090 1.00 98.00 167 MET A N 1
ATOM 1288 C CA . MET A 1 167 ? 14.757 3.443 -9.315 1.00 98.00 167 MET A CA 1
ATOM 1289 C C . MET A 1 167 ? 15.681 2.304 -9.737 1.00 98.00 167 MET A C 1
ATOM 1291 O O . MET A 1 167 ? 15.865 2.077 -10.936 1.00 98.00 167 MET A O 1
ATOM 1295 N N . CYS A 1 168 ? 16.220 1.563 -8.771 1.00 97.38 168 CYS A N 1
ATOM 1296 C CA . CYS A 1 168 ? 17.078 0.401 -9.006 1.00 97.38 168 CYS A CA 1
ATOM 1297 C C . CYS A 1 168 ? 16.436 -0.907 -8.523 1.00 97.38 168 CYS A C 1
ATOM 1299 O O . CYS A 1 168 ? 15.619 -0.910 -7.597 1.00 97.38 168 CYS A O 1
ATOM 1301 N N . GLN A 1 169 ? 16.794 -2.007 -9.193 1.00 97.38 169 GLN A N 1
ATOM 1302 C CA . GLN A 1 169 ? 16.384 -3.375 -8.860 1.00 97.38 169 GLN A CA 1
ATOM 1303 C C . GLN A 1 169 ? 17.626 -4.296 -8.924 1.00 97.38 169 GLN A C 1
ATOM 1305 O O . GLN A 1 169 ? 18.219 -4.400 -9.994 1.00 97.38 169 GLN A O 1
ATOM 1310 N N . PRO A 1 170 ? 18.008 -5.003 -7.851 1.00 95.44 170 PRO A N 1
ATOM 1311 C CA . PRO A 1 170 ? 17.465 -4.869 -6.504 1.00 95.44 170 PRO A CA 1
ATOM 1312 C C . PRO A 1 170 ? 17.665 -3.441 -5.974 1.00 95.44 170 PRO A C 1
ATOM 1314 O O . PRO A 1 170 ? 18.389 -2.640 -6.567 1.00 95.44 170 PRO A O 1
ATOM 1317 N N . SER A 1 171 ? 16.971 -3.084 -4.895 1.00 94.56 171 SER A N 1
ATOM 1318 C CA . SER A 1 171 ? 17.203 -1.793 -4.245 1.00 94.56 171 SER A CA 1
ATOM 1319 C C . SER A 1 171 ? 18.655 -1.668 -3.765 1.00 94.56 171 SER A C 1
ATOM 1321 O O . SER A 1 171 ? 19.357 -2.668 -3.601 1.00 94.56 171 SER A O 1
ATOM 1323 N N . ARG A 1 172 ? 19.092 -0.447 -3.440 1.00 93.06 172 ARG A N 1
ATOM 1324 C CA . ARG A 1 172 ? 20.417 -0.212 -2.842 1.00 93.06 172 ARG A CA 1
ATOM 1325 C C . ARG A 1 172 ? 20.650 -1.003 -1.552 1.00 93.06 172 ARG A C 1
ATOM 1327 O O . ARG A 1 172 ? 21.775 -1.420 -1.304 1.00 93.06 172 ARG A O 1
ATOM 1334 N N . LEU A 1 173 ? 19.605 -1.209 -0.742 1.00 90.00 173 LEU A N 1
ATOM 1335 C CA . LEU A 1 173 ? 19.707 -1.998 0.491 1.00 90.00 173 LEU A CA 1
ATOM 1336 C C . LEU A 1 173 ? 19.962 -3.477 0.187 1.00 90.00 173 LEU A C 1
ATOM 1338 O O . LEU A 1 173 ? 20.661 -4.155 0.927 1.00 90.00 173 LEU A O 1
ATOM 1342 N N . ASP A 1 174 ? 19.420 -3.954 -0.927 1.00 90.75 174 ASP A N 1
ATOM 1343 C CA . ASP A 1 174 ? 19.480 -5.345 -1.356 1.00 90.75 174 ASP A CA 1
ATOM 1344 C C . ASP A 1 174 ? 20.649 -5.615 -2.329 1.00 90.75 174 ASP A C 1
ATOM 1346 O O . ASP A 1 174 ? 20.627 -6.587 -3.077 1.00 90.75 174 ASP A O 1
ATOM 1350 N N . GLY A 1 175 ? 21.680 -4.761 -2.323 1.00 89.56 175 GLY A N 1
ATOM 1351 C CA . GLY A 1 175 ? 22.902 -4.930 -3.121 1.00 89.56 175 GLY A CA 1
ATOM 1352 C C . GLY A 1 175 ? 22.894 -4.252 -4.495 1.00 89.56 175 GLY A C 1
ATOM 1353 O O . GLY A 1 175 ? 23.858 -4.398 -5.244 1.00 89.56 175 GLY A O 1
ATOM 1354 N N . GLY A 1 176 ? 21.843 -3.499 -4.830 1.00 91.31 176 GLY A N 1
ATOM 1355 C CA . GLY A 1 176 ? 21.733 -2.780 -6.098 1.00 91.31 176 GLY A CA 1
ATOM 1356 C C . GLY A 1 176 ? 22.707 -1.608 -6.226 1.00 91.31 176 GLY A C 1
ATOM 1357 O O . GLY A 1 176 ? 22.865 -0.786 -5.321 1.00 91.31 176 GLY A O 1
ATOM 1358 N N . ASN A 1 177 ? 23.314 -1.485 -7.401 1.00 91.88 177 ASN A N 1
ATOM 1359 C CA . ASN A 1 177 ? 24.249 -0.437 -7.772 1.00 91.88 177 ASN A CA 1
ATOM 1360 C C . ASN A 1 177 ? 23.626 0.487 -8.829 1.00 91.88 177 ASN A C 1
ATOM 1362 O O . ASN A 1 177 ? 23.566 0.166 -10.010 1.00 91.88 177 ASN A O 1
ATOM 1366 N N . CYS A 1 178 ? 23.183 1.676 -8.427 1.00 92.69 178 CYS A N 1
ATOM 1367 C CA . CYS A 1 178 ? 22.466 2.618 -9.300 1.00 92.69 178 CYS A CA 1
ATOM 1368 C C . CYS A 1 178 ? 23.126 2.983 -10.645 1.00 92.69 178 CYS A C 1
ATOM 1370 O O . CYS A 1 178 ? 22.405 3.156 -11.622 1.00 92.69 178 CYS A O 1
ATOM 1372 N N . PRO A 1 179 ? 24.458 3.074 -10.775 1.00 89.56 179 PRO A N 1
ATOM 1373 C CA . PRO A 1 179 ? 25.099 3.191 -12.082 1.00 89.56 179 PRO A CA 1
ATOM 1374 C C . PRO A 1 179 ? 24.735 2.084 -13.089 1.00 89.56 179 PRO A C 1
ATOM 1376 O O . PRO A 1 179 ? 24.760 2.345 -14.289 1.00 89.56 179 PRO A O 1
ATOM 1379 N N . THR A 1 180 ? 24.416 0.868 -12.633 1.00 92.44 180 THR A N 1
ATOM 1380 C CA . THR A 1 180 ? 24.192 -0.309 -13.494 1.00 92.44 180 THR A CA 1
ATOM 1381 C C . THR A 1 180 ? 22.797 -0.920 -13.372 1.00 92.44 180 THR A C 1
ATOM 1383 O O . THR A 1 180 ? 22.310 -1.505 -14.335 1.00 92.44 180 THR A O 1
ATOM 1386 N N . ASP A 1 181 ? 22.131 -0.749 -12.231 1.00 96.56 181 ASP A N 1
ATOM 1387 C CA . ASP A 1 181 ? 20.911 -1.486 -11.877 1.00 96.56 181 ASP A CA 1
ATOM 1388 C C . ASP A 1 181 ? 19.634 -0.640 -11.954 1.00 96.56 181 ASP A C 1
ATOM 1390 O O . ASP A 1 181 ? 18.565 -1.078 -11.518 1.00 96.56 181 ASP A O 1
ATOM 1394 N N . VAL A 1 182 ? 19.715 0.565 -12.530 1.00 98.06 182 VAL A N 1
ATOM 1395 C CA . VAL A 1 182 ? 18.542 1.414 -12.777 1.00 98.06 182 VAL A CA 1
ATOM 1396 C C . VAL A 1 182 ? 17.596 0.751 -13.776 1.00 98.06 182 VAL A C 1
ATOM 1398 O O . VAL A 1 182 ? 17.983 0.356 -14.874 1.00 98.06 182 VAL A O 1
ATOM 1401 N N . VAL A 1 183 ? 16.325 0.658 -13.389 1.00 98.19 183 VAL A N 1
ATOM 1402 C CA . VAL A 1 183 ? 15.244 0.035 -14.176 1.00 98.19 183 VAL A CA 1
ATOM 1403 C C . VAL A 1 183 ? 14.169 1.004 -14.616 1.00 98.19 183 VAL A C 1
ATOM 1405 O O . VAL A 1 183 ? 13.321 0.646 -15.433 1.00 98.19 183 VAL A O 1
ATOM 1408 N N . GLY A 1 184 ? 14.186 2.214 -14.072 1.00 97.69 184 GLY A N 1
ATOM 1409 C CA . GLY A 1 184 ? 13.136 3.181 -14.296 1.00 97.69 184 GLY A CA 1
ATOM 1410 C C . GLY A 1 184 ? 13.422 4.523 -13.661 1.00 97.69 184 GLY A C 1
ATOM 1411 O O . GLY A 1 184 ? 14.322 4.661 -12.833 1.00 97.69 184 GLY A O 1
ATOM 1412 N N . ALA A 1 185 ? 12.608 5.503 -14.030 1.00 98.25 185 ALA A N 1
ATOM 1413 C CA . ALA A 1 185 ? 12.595 6.821 -13.418 1.00 98.25 185 ALA A CA 1
ATOM 1414 C C . ALA A 1 185 ? 11.164 7.206 -13.044 1.00 98.25 185 ALA A C 1
ATOM 1416 O O . ALA A 1 185 ? 10.240 6.989 -13.832 1.00 98.25 185 ALA A O 1
ATOM 1417 N N . LEU A 1 186 ? 10.981 7.771 -11.855 1.00 98.69 186 LEU A N 1
ATOM 1418 C CA . LEU A 1 186 ? 9.701 8.212 -11.316 1.00 98.69 186 LEU A CA 1
ATOM 1419 C C . LEU A 1 186 ? 8.968 9.110 -12.318 1.00 98.69 186 LEU A C 1
ATOM 1421 O O . LEU A 1 186 ? 9.562 10.027 -12.882 1.00 98.69 186 LEU A O 1
ATOM 1425 N N . GLN A 1 187 ? 7.684 8.841 -12.546 1.00 98.50 187 GLN A N 1
ATOM 1426 C CA . GLN A 1 187 ? 6.857 9.594 -13.494 1.00 98.50 187 GLN A CA 1
ATOM 1427 C C . GLN A 1 187 ? 5.702 10.302 -12.800 1.00 98.50 187 GLN A C 1
ATOM 1429 O O . GLN A 1 187 ? 5.457 11.480 -13.046 1.00 98.50 187 GLN A O 1
ATOM 1434 N N . ARG A 1 188 ? 4.955 9.572 -11.967 1.00 98.44 188 ARG A N 1
ATOM 1435 C CA . ARG A 1 188 ? 3.748 10.075 -11.303 1.00 98.44 188 ARG A CA 1
ATOM 1436 C C . ARG A 1 188 ? 3.630 9.463 -9.922 1.00 98.44 188 ARG A C 1
ATOM 1438 O O . ARG A 1 188 ? 3.982 8.300 -9.735 1.00 98.44 188 ARG A O 1
ATOM 1445 N N . ALA A 1 189 ? 3.093 10.234 -8.989 1.00 98.44 189 ALA A N 1
ATOM 1446 C CA . ALA A 1 189 ? 2.864 9.797 -7.626 1.00 98.44 189 ALA A CA 1
ATOM 1447 C C . ALA A 1 189 ? 1.646 10.508 -7.028 1.00 98.44 189 ALA A C 1
ATOM 1449 O O . ALA A 1 189 ? 1.268 11.592 -7.474 1.00 98.44 189 ALA A O 1
ATOM 1450 N N . SER A 1 190 ? 1.016 9.881 -6.041 1.00 98.12 190 SER A N 1
ATOM 1451 C CA . SER A 1 190 ? -0.126 10.425 -5.316 1.00 98.12 190 SER A CA 1
ATOM 1452 C C . SER A 1 190 ? -0.130 9.898 -3.886 1.00 98.12 190 SER A C 1
ATOM 1454 O O . SER A 1 190 ? -0.009 8.690 -3.666 1.00 98.12 190 SER A O 1
ATOM 1456 N N . LEU A 1 191 ? -0.278 10.818 -2.935 1.00 97.50 191 LEU A N 1
ATOM 1457 C CA . LEU A 1 191 ? -0.407 10.541 -1.513 1.00 97.50 191 LEU A CA 1
ATOM 1458 C C . LEU A 1 191 ? -1.590 11.339 -0.959 1.00 97.50 191 LEU A C 1
ATOM 1460 O O . LEU A 1 191 ? -1.645 12.560 -1.102 1.00 97.50 191 LEU A O 1
ATOM 1464 N N . GLY A 1 192 ? -2.534 10.644 -0.332 1.00 95.44 192 GLY A N 1
ATOM 1465 C CA . GLY A 1 192 ? -3.717 11.236 0.284 1.00 95.44 192 GLY A CA 1
ATOM 1466 C C . GLY A 1 192 ? -5.032 10.715 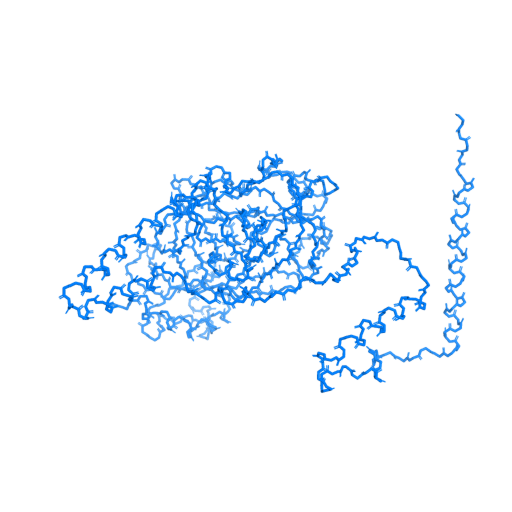-0.291 1.00 95.44 192 GLY A C 1
ATOM 1467 O O . GLY A 1 192 ? -5.087 9.973 -1.274 1.00 95.44 192 GLY A O 1
ATOM 1468 N N . GLY A 1 193 ? -6.133 11.082 0.366 1.00 95.62 193 GLY A N 1
ATOM 1469 C CA . GLY A 1 193 ? -7.471 10.628 -0.007 1.00 95.62 193 GLY A CA 1
ATOM 1470 C C . GLY A 1 193 ? -7.649 9.126 0.212 1.00 95.62 193 GLY A C 1
ATOM 1471 O O . GLY A 1 193 ? -8.059 8.710 1.292 1.00 95.62 193 GLY A O 1
ATOM 1472 N N . GLN A 1 194 ? -7.382 8.319 -0.817 1.00 97.25 194 GLN A N 1
ATOM 1473 C CA . GLN A 1 194 ? -7.497 6.853 -0.766 1.00 97.25 194 GLN A CA 1
ATOM 1474 C C . GLN A 1 194 ? -6.196 6.126 -1.125 1.00 97.25 194 GLN A C 1
ATOM 1476 O O . GLN A 1 194 ? -6.187 4.893 -1.102 1.00 97.25 194 GLN A O 1
ATOM 1481 N N . VAL A 1 195 ? -5.132 6.848 -1.492 1.00 98.50 195 VAL A N 1
ATOM 1482 C CA . VAL A 1 195 ? -3.959 6.245 -2.129 1.00 98.50 195 VAL A CA 1
ATOM 1483 C C . VAL A 1 195 ? -2.636 6.710 -1.536 1.00 98.50 195 VAL A C 1
ATOM 1485 O O . VAL A 1 195 ? -2.476 7.852 -1.110 1.00 98.50 195 VAL A O 1
ATOM 1488 N N . ASP A 1 196 ? -1.685 5.789 -1.575 1.00 98.50 196 ASP A N 1
ATOM 1489 C CA . ASP A 1 196 ? -0.259 5.973 -1.377 1.00 98.50 196 ASP A CA 1
ATOM 1490 C C . ASP A 1 196 ? 0.417 5.200 -2.510 1.00 98.50 196 ASP A C 1
ATOM 1492 O O . ASP A 1 196 ? 0.585 3.985 -2.448 1.00 98.50 196 ASP A O 1
ATOM 1496 N N . CYS A 1 197 ? 0.701 5.865 -3.624 1.00 98.75 197 CYS A N 1
ATOM 1497 C CA . CYS A 1 197 ? 1.106 5.162 -4.836 1.00 98.75 197 CYS A CA 1
ATOM 1498 C C . CYS A 1 197 ? 2.008 5.996 -5.737 1.00 98.75 197 CYS A C 1
ATOM 1500 O O . CYS A 1 197 ? 1.895 7.219 -5.804 1.00 98.75 197 CYS A O 1
ATOM 1502 N N . ALA A 1 198 ? 2.882 5.313 -6.466 1.00 98.81 198 ALA A N 1
ATOM 1503 C CA . ALA A 1 198 ? 3.765 5.902 -7.453 1.00 98.81 198 ALA A CA 1
ATOM 1504 C C . ALA A 1 198 ? 4.036 4.927 -8.599 1.00 98.81 198 ALA A C 1
ATOM 1506 O O . ALA A 1 198 ? 4.017 3.706 -8.428 1.00 98.81 198 ALA A O 1
ATOM 1507 N N . VAL A 1 199 ? 4.305 5.482 -9.778 1.00 98.81 199 VAL A N 1
ATOM 1508 C CA . VAL A 1 199 ? 4.779 4.736 -10.942 1.00 98.81 199 VAL A CA 1
ATOM 1509 C C . VAL A 1 199 ? 6.073 5.323 -11.480 1.00 98.81 199 VAL A C 1
ATOM 1511 O O . VAL A 1 199 ? 6.200 6.537 -11.663 1.00 98.81 199 VAL A O 1
ATOM 1514 N N . ALA A 1 200 ? 7.007 4.436 -11.805 1.00 98.81 200 ALA A N 1
ATOM 1515 C CA . ALA A 1 200 ? 8.207 4.746 -12.567 1.00 98.81 200 ALA A CA 1
ATOM 1516 C C . ALA A 1 200 ? 8.100 4.186 -13.992 1.00 98.81 200 ALA A C 1
ATOM 1518 O O . ALA A 1 200 ? 7.390 3.210 -14.245 1.00 98.81 200 ALA A 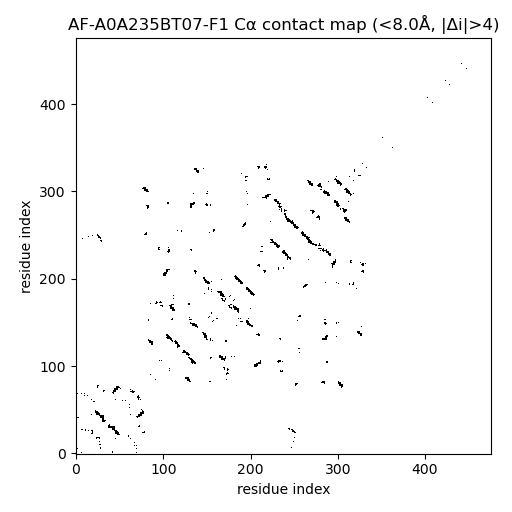O 1
ATOM 1519 N N . SER A 1 201 ? 8.805 4.801 -14.937 1.00 98.50 201 SER A N 1
ATOM 1520 C CA . SER A 1 201 ? 8.992 4.241 -16.276 1.00 98.50 201 SER A CA 1
ATOM 1521 C C . SER A 1 201 ? 9.726 2.897 -16.208 1.00 98.50 201 SER A C 1
ATOM 1523 O O . SER A 1 201 ? 10.366 2.579 -15.211 1.00 98.50 201 SER A O 1
ATOM 1525 N N . HIS A 1 202 ? 9.642 2.102 -17.271 1.00 97.31 202 HIS A N 1
ATOM 1526 C CA . HIS A 1 202 ? 10.445 0.893 -17.440 1.00 97.31 202 HIS A CA 1
ATOM 1527 C C . HIS A 1 202 ? 11.490 1.133 -18.538 1.00 97.31 202 HIS A C 1
ATOM 1529 O O . HIS A 1 202 ? 11.140 1.219 -19.717 1.00 97.31 202 HIS A O 1
ATOM 1535 N N . THR A 1 203 ? 12.765 1.253 -18.166 1.00 92.94 203 THR A N 1
ATOM 1536 C CA . THR A 1 203 ? 13.843 1.686 -19.077 1.00 92.94 203 THR A CA 1
ATOM 1537 C C . THR A 1 203 ? 14.909 0.628 -19.347 1.00 92.94 203 THR A C 1
ATOM 1539 O O . THR A 1 203 ? 15.723 0.823 -20.246 1.00 92.94 203 THR A O 1
ATOM 1542 N N . ALA A 1 204 ? 14.932 -0.479 -18.602 1.00 91.50 204 ALA A N 1
ATOM 1543 C CA . ALA A 1 204 ? 15.938 -1.530 -18.754 1.00 91.50 204 ALA A CA 1
ATOM 1544 C C . ALA A 1 204 ? 15.378 -2.915 -18.404 1.00 91.50 204 ALA A C 1
ATOM 1546 O O . ALA A 1 204 ? 14.432 -3.012 -17.625 1.00 91.50 204 ALA A O 1
ATOM 1547 N N . ARG A 1 205 ? 16.037 -3.962 -18.931 1.00 95.38 205 ARG A N 1
ATOM 1548 C CA . ARG A 1 205 ? 15.684 -5.392 -18.800 1.00 95.38 205 ARG A CA 1
ATOM 1549 C C . ARG A 1 205 ? 14.344 -5.774 -19.431 1.00 95.38 205 ARG A C 1
ATOM 1551 O O . ARG A 1 205 ? 13.619 -4.936 -19.963 1.00 95.38 205 ARG A O 1
ATOM 1558 N N . GLY A 1 206 ? 14.054 -7.073 -19.472 1.00 96.94 206 GLY A N 1
ATOM 1559 C CA . GLY A 1 206 ? 12.724 -7.559 -19.818 1.00 96.94 206 GLY A CA 1
ATOM 1560 C C . GLY A 1 206 ? 11.725 -7.305 -18.688 1.00 96.94 206 GLY A C 1
ATOM 1561 O O . GLY A 1 206 ? 12.104 -7.076 -17.543 1.00 96.94 206 GLY A O 1
ATOM 1562 N N . TYR A 1 207 ? 10.432 -7.432 -18.984 1.00 97.19 207 TYR A N 1
ATOM 1563 C CA . TYR A 1 207 ? 9.370 -7.444 -17.974 1.00 97.19 207 TYR A CA 1
ATOM 1564 C C . TYR A 1 207 ? 8.374 -8.573 -18.237 1.00 97.19 207 TYR A C 1
ATOM 1566 O O . TYR A 1 207 ? 8.181 -9.009 -19.375 1.00 97.19 207 TYR A O 1
ATOM 1574 N N . ALA A 1 208 ? 7.698 -9.023 -17.183 1.00 96.88 208 ALA A N 1
ATOM 1575 C CA . ALA A 1 208 ? 6.572 -9.939 -17.273 1.00 96.88 208 ALA A CA 1
ATOM 1576 C C . ALA A 1 208 ? 5.411 -9.461 -16.394 1.00 96.88 208 ALA A C 1
ATOM 1578 O O . ALA A 1 208 ? 5.595 -8.994 -15.272 1.00 96.88 208 ALA A O 1
ATOM 1579 N N . CYS A 1 209 ? 4.189 -9.608 -16.907 1.00 97.25 209 CYS A N 1
ATOM 1580 C CA . CYS A 1 209 ? 2.961 -9.172 -16.238 1.00 97.25 209 CYS A CA 1
ATOM 1581 C C . CYS A 1 209 ? 2.469 -10.235 -15.245 1.00 97.25 209 CYS A C 1
ATOM 1583 O O . CYS A 1 209 ? 1.373 -10.788 -15.354 1.00 97.25 209 CYS A O 1
ATOM 1585 N N . GLY A 1 210 ? 3.353 -10.548 -14.303 1.00 97.56 210 GLY A N 1
ATOM 1586 C CA . GLY A 1 210 ? 3.212 -11.573 -13.284 1.00 97.56 210 GLY A CA 1
ATOM 1587 C C . GLY A 1 210 ? 3.926 -11.160 -12.003 1.00 97.56 210 GLY A C 1
ATOM 1588 O O . GLY A 1 210 ? 4.678 -10.184 -11.979 1.00 97.56 210 GLY A O 1
ATOM 1589 N N . ILE A 1 211 ? 3.678 -11.915 -10.942 1.00 98.56 211 ILE A N 1
ATOM 1590 C CA . ILE A 1 211 ? 4.277 -11.720 -9.620 1.00 98.56 211 ILE A CA 1
ATOM 1591 C C . ILE A 1 211 ? 5.080 -12.980 -9.288 1.00 98.56 211 ILE A C 1
ATOM 1593 O O . ILE A 1 211 ? 4.646 -14.089 -9.617 1.00 98.56 211 ILE A O 1
ATOM 1597 N N . VAL A 1 212 ? 6.253 -12.822 -8.676 1.00 97.88 212 VAL A N 1
ATOM 1598 C CA . VAL A 1 212 ? 7.067 -13.951 -8.194 1.00 97.88 212 VAL A CA 1
ATOM 1599 C C . VAL A 1 212 ? 6.227 -14.816 -7.236 1.00 97.88 212 VAL A C 1
ATOM 1601 O O . VAL A 1 212 ? 5.354 -14.301 -6.543 1.00 97.88 212 VAL A O 1
ATOM 1604 N N . ASP A 1 213 ? 6.384 -16.141 -7.299 1.00 97.00 213 ASP A N 1
ATOM 1605 C CA . ASP A 1 213 ? 5.641 -17.163 -6.524 1.00 97.00 213 ASP A CA 1
ATOM 1606 C C . ASP A 1 213 ? 4.117 -17.269 -6.762 1.00 97.00 213 ASP A C 1
ATOM 1608 O O . ASP A 1 213 ? 3.488 -18.256 -6.381 1.00 97.00 213 ASP A O 1
ATOM 1612 N N . ILE A 1 214 ? 3.502 -16.300 -7.446 1.00 97.81 214 ILE A N 1
ATOM 1613 C CA . ILE A 1 214 ? 2.054 -16.273 -7.726 1.00 97.81 214 ILE A CA 1
ATOM 1614 C C . ILE A 1 214 ? 1.760 -16.546 -9.208 1.00 97.81 214 ILE A C 1
ATOM 1616 O O . ILE A 1 214 ? 0.766 -17.201 -9.543 1.00 97.81 214 ILE A O 1
ATOM 1620 N N . GLY A 1 215 ? 2.616 -16.046 -10.101 1.00 97.25 215 GLY A N 1
ATOM 1621 C CA . GLY A 1 215 ? 2.505 -16.187 -11.549 1.00 97.25 215 GLY A CA 1
ATOM 1622 C C . GLY A 1 215 ? 1.745 -15.050 -12.235 1.00 97.25 215 GLY A C 1
ATOM 1623 O O . GLY A 1 215 ? 1.653 -13.928 -11.736 1.00 97.25 215 GLY A O 1
ATOM 1624 N N . ASP A 1 216 ? 1.226 -15.348 -13.424 1.00 97.75 216 ASP A N 1
ATOM 1625 C CA . ASP A 1 216 ? 0.616 -14.371 -14.326 1.00 97.75 216 ASP A CA 1
ATOM 1626 C C . ASP A 1 216 ? -0.647 -13.722 -13.763 1.00 97.75 216 ASP A C 1
ATOM 1628 O O . ASP A 1 216 ? -1.639 -14.404 -13.450 1.00 97.75 216 ASP A O 1
ATOM 1632 N N . VAL A 1 217 ? -0.655 -12.390 -13.781 1.00 97.50 217 VAL A N 1
ATOM 1633 C CA . VAL A 1 217 ? -1.807 -11.582 -13.386 1.00 97.50 217 VAL A CA 1
ATOM 1634 C C . VAL A 1 217 ? -2.952 -11.779 -14.386 1.00 97.50 217 VAL A C 1
ATOM 1636 O O . VAL A 1 217 ? -2.764 -11.950 -15.593 1.00 97.50 217 VAL A O 1
ATOM 1639 N N . ALA A 1 218 ? -4.177 -11.842 -13.873 1.00 96.75 218 ALA A N 1
ATOM 1640 C CA . ALA A 1 218 ? -5.407 -12.050 -14.636 1.00 96.75 218 ALA A CA 1
ATOM 1641 C C . ALA A 1 218 ? -6.266 -10.780 -14.762 1.00 96.75 218 ALA A C 1
ATOM 1643 O O . ALA A 1 218 ? -7.263 -10.787 -15.479 1.00 96.75 218 ALA A O 1
ATOM 1644 N N . GLY A 1 219 ? -5.889 -9.691 -14.089 1.00 96.56 219 GLY A N 1
ATOM 1645 C CA . GLY A 1 219 ? -6.565 -8.397 -14.152 1.00 96.56 219 GLY A CA 1
ATOM 1646 C C . GLY A 1 219 ? -6.708 -7.767 -12.772 1.00 96.56 219 GLY A C 1
ATOM 1647 O O . GLY A 1 219 ? -5.857 -7.966 -11.907 1.00 96.56 219 GLY A O 1
ATOM 1648 N N . LYS A 1 220 ? -7.804 -7.030 -12.569 1.00 98.06 220 LYS A N 1
ATOM 1649 C CA . LYS A 1 220 ? -8.186 -6.415 -11.290 1.00 98.06 220 LYS A CA 1
ATOM 1650 C C . LYS A 1 220 ? -9.540 -6.924 -10.802 1.00 98.06 220 LYS A C 1
ATOM 1652 O O . LYS A 1 220 ? -10.359 -7.363 -11.612 1.00 98.0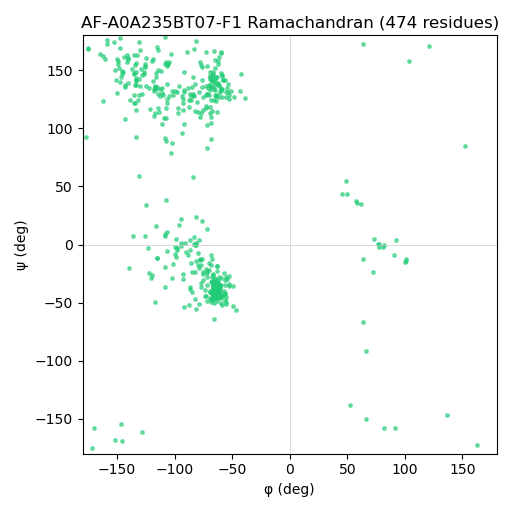6 220 LYS A O 1
ATOM 1657 N N . ALA A 1 221 ? -9.783 -6.817 -9.505 1.00 98.38 221 ALA A N 1
ATOM 1658 C CA . ALA A 1 221 ? -11.083 -7.029 -8.883 1.00 98.38 221 ALA A CA 1
ATOM 1659 C C . ALA A 1 221 ? -11.282 -6.054 -7.713 1.00 98.38 221 ALA A C 1
ATOM 1661 O O . ALA A 1 221 ? -10.326 -5.481 -7.196 1.00 98.38 221 ALA A O 1
ATOM 1662 N N . THR A 1 222 ? -12.532 -5.861 -7.303 1.00 98.38 222 THR A N 1
ATOM 1663 C CA . THR A 1 222 ? -12.865 -5.100 -6.093 1.00 98.38 222 THR A CA 1
ATOM 1664 C C . THR A 1 222 ? -12.767 -6.023 -4.884 1.00 98.38 222 THR A C 1
ATOM 1666 O O . THR A 1 222 ? -13.353 -7.106 -4.900 1.00 98.38 222 THR A O 1
ATOM 1669 N N . ALA A 1 223 ? -12.047 -5.605 -3.841 1.00 98.19 223 ALA A N 1
ATOM 1670 C CA . ALA A 1 223 ? -11.980 -6.348 -2.586 1.00 98.19 223 ALA A CA 1
ATOM 1671 C C . ALA A 1 223 ? -13.360 -6.431 -1.913 1.00 98.19 223 ALA A C 1
ATOM 1673 O O . ALA A 1 223 ? -14.147 -5.484 -1.951 1.00 98.19 223 ALA A O 1
ATOM 1674 N N . THR A 1 224 ? -13.645 -7.557 -1.264 1.00 97.06 224 THR A N 1
ATOM 1675 C CA . THR A 1 224 ? -14.871 -7.766 -0.483 1.00 97.06 224 THR A CA 1
ATOM 1676 C C . THR A 1 224 ? -14.527 -8.427 0.842 1.00 97.06 224 THR A C 1
ATOM 1678 O O . THR A 1 224 ? -13.625 -9.258 0.892 1.00 97.06 224 THR A O 1
ATOM 1681 N N . VAL A 1 225 ? -15.267 -8.109 1.905 1.00 96.50 225 VAL A N 1
ATOM 1682 C CA . VAL A 1 225 ? -15.091 -8.741 3.224 1.00 96.50 225 VAL A CA 1
ATOM 1683 C C . VAL A 1 225 ? -15.174 -10.268 3.113 1.00 96.50 225 VAL A C 1
ATOM 1685 O O . VAL A 1 225 ? -16.051 -10.797 2.432 1.00 96.50 225 VAL A O 1
ATOM 1688 N N . GLY A 1 226 ? -14.251 -10.969 3.770 1.00 96.50 226 GLY A N 1
ATOM 1689 C CA . GLY A 1 226 ? -14.100 -12.424 3.737 1.00 96.50 226 GLY A CA 1
ATOM 1690 C C . GLY A 1 226 ? -13.346 -12.967 2.519 1.00 96.50 226 GLY A C 1
ATOM 1691 O O . GLY A 1 226 ? -13.146 -14.176 2.427 1.00 96.50 226 GLY A O 1
ATOM 1692 N N . MET A 1 227 ? -12.925 -12.114 1.579 1.00 98.38 227 MET A N 1
ATOM 1693 C CA . MET A 1 227 ? -12.137 -12.546 0.425 1.00 98.38 227 MET A CA 1
ATOM 1694 C C . MET A 1 227 ? -10.767 -13.060 0.879 1.00 98.38 227 MET A C 1
ATOM 1696 O O . MET A 1 227 ? -10.014 -12.325 1.517 1.00 98.38 227 MET A O 1
ATOM 1700 N N . ALA A 1 228 ? -10.439 -14.299 0.508 1.00 98.62 228 ALA A N 1
ATOM 1701 C CA . ALA A 1 228 ? -9.090 -14.835 0.647 1.00 98.62 228 ALA A CA 1
ATOM 1702 C C . ALA A 1 228 ? -8.153 -14.142 -0.348 1.00 98.62 228 ALA A C 1
ATOM 1704 O O . ALA A 1 228 ? -8.438 -14.071 -1.551 1.00 98.62 228 ALA A O 1
ATOM 1705 N N . VAL A 1 229 ? -7.043 -13.636 0.169 1.00 98.81 229 VAL A N 1
ATOM 1706 C CA . VAL A 1 229 ? -6.040 -12.891 -0.582 1.00 98.81 229 VAL A CA 1
ATOM 1707 C C . VAL A 1 229 ? -4.643 -13.367 -0.215 1.00 98.81 229 VAL A C 1
ATOM 1709 O O . VAL A 1 229 ? -4.413 -14.005 0.810 1.00 98.81 229 VAL A O 1
ATOM 1712 N N . ARG A 1 230 ? -3.688 -13.031 -1.068 1.00 98.69 230 ARG A N 1
ATOM 1713 C CA . ARG A 1 230 ? -2.264 -13.233 -0.826 1.00 98.69 230 ARG A CA 1
ATOM 1714 C C . ARG A 1 230 ? -1.479 -12.052 -1.364 1.00 98.69 230 ARG A C 1
ATOM 1716 O O . ARG A 1 230 ? -1.997 -11.275 -2.167 1.00 98.69 230 ARG A O 1
ATOM 1723 N N . LYS A 1 231 ? -0.235 -11.915 -0.936 1.00 98.44 231 LYS A N 1
ATOM 1724 C CA . LYS A 1 231 ? 0.709 -10.951 -1.499 1.00 98.44 231 LYS A CA 1
ATOM 1725 C C . LYS A 1 231 ? 2.090 -11.573 -1.564 1.00 98.44 231 LYS A C 1
ATOM 1727 O O . LYS A 1 231 ? 2.380 -12.494 -0.812 1.00 98.44 231 LYS A O 1
ATOM 1732 N 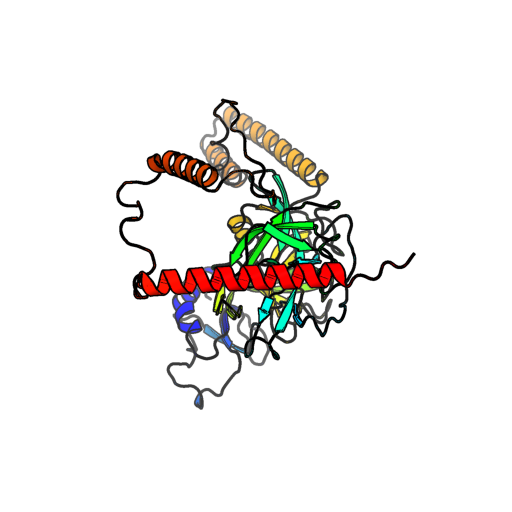N . ARG A 1 232 ? 2.937 -11.045 -2.441 1.00 97.94 232 ARG A N 1
ATOM 1733 C CA . ARG A 1 232 ? 4.370 -11.329 -2.415 1.00 97.94 232 ARG A CA 1
ATOM 1734 C C . ARG A 1 232 ? 5.100 -10.023 -2.151 1.00 97.94 232 ARG A C 1
ATOM 1736 O O . ARG A 1 232 ? 5.022 -9.123 -2.982 1.00 97.94 232 ARG A O 1
ATOM 1743 N N . GLY A 1 233 ? 5.743 -9.909 -0.995 1.00 96.19 233 GLY A N 1
ATOM 1744 C CA . GLY A 1 233 ? 6.595 -8.774 -0.630 1.00 96.19 233 GLY A CA 1
ATOM 1745 C C . GLY A 1 233 ? 8.068 -9.157 -0.658 1.00 96.19 233 GLY A C 1
ATOM 1746 O O . GLY A 1 233 ? 8.389 -10.339 -0.549 1.00 96.19 233 GLY A O 1
ATOM 1747 N N . ARG A 1 234 ? 8.980 -8.190 -0.805 1.00 94.69 234 ARG A N 1
ATOM 1748 C CA . ARG A 1 234 ? 10.417 -8.505 -0.776 1.00 94.69 234 ARG A CA 1
ATOM 1749 C C . ARG A 1 234 ? 10.853 -9.079 0.569 1.00 94.69 234 ARG A C 1
ATOM 1751 O O . ARG A 1 234 ? 11.710 -9.955 0.588 1.00 94.69 234 ARG A O 1
ATOM 1758 N N . THR A 1 235 ? 10.254 -8.624 1.675 1.00 93.19 235 THR A N 1
ATOM 1759 C CA . THR A 1 235 ? 10.627 -9.015 3.046 1.00 93.19 235 THR A CA 1
ATOM 1760 C C . THR A 1 235 ? 10.011 -10.337 3.446 1.00 93.19 235 THR A C 1
ATOM 1762 O O . THR A 1 235 ? 10.743 -11.250 3.824 1.00 93.19 235 THR A O 1
ATOM 1765 N N . THR A 1 236 ? 8.689 -10.444 3.350 1.00 93.75 236 THR A N 1
ATOM 1766 C CA . THR A 1 236 ? 7.972 -11.619 3.863 1.00 93.75 236 THR A CA 1
ATOM 1767 C C . THR A 1 236 ? 7.717 -12.682 2.811 1.00 93.75 236 THR A C 1
ATOM 1769 O O . THR A 1 236 ? 7.037 -13.661 3.105 1.00 93.75 236 THR A O 1
ATOM 1772 N N . GLU A 1 237 ? 8.177 -12.461 1.579 1.00 95.44 237 GLU A N 1
ATOM 1773 C CA . GLU A 1 237 ? 7.868 -13.306 0.429 1.00 95.44 237 GLU A CA 1
ATOM 1774 C C . GLU A 1 237 ? 6.347 -13.498 0.286 1.00 95.44 237 GLU A C 1
ATOM 1776 O O . GLU A 1 237 ? 5.588 -12.527 0.409 1.00 95.44 237 GLU A O 1
ATOM 1781 N N . LEU A 1 238 ? 5.896 -14.715 -0.027 1.00 97.38 238 LEU A N 1
ATOM 1782 C CA . LEU A 1 238 ? 4.491 -15.047 -0.233 1.00 97.38 238 LEU A CA 1
ATOM 1783 C C . LEU A 1 238 ? 3.754 -15.239 1.100 1.00 97.38 238 LEU A C 1
ATOM 1785 O O . LEU A 1 238 ? 3.974 -16.218 1.809 1.00 97.38 238 LEU A O 1
ATOM 1789 N N . THR A 1 239 ? 2.807 -14.351 1.390 1.00 98.19 239 THR A N 1
ATOM 1790 C CA . THR A 1 239 ? 1.957 -14.404 2.588 1.00 98.19 239 THR A CA 1
ATOM 1791 C C . THR A 1 239 ? 0.474 -14.389 2.236 1.00 98.19 239 THR A C 1
ATOM 1793 O O . THR A 1 239 ? 0.075 -13.992 1.136 1.00 98.19 239 THR A O 1
ATOM 1796 N N . TYR A 1 240 ? -0.355 -14.835 3.179 1.00 98.56 240 TYR A N 1
ATOM 1797 C CA . TYR A 1 240 ? -1.782 -15.081 2.990 1.00 98.56 240 TYR A CA 1
ATOM 1798 C C . TYR A 1 240 ? -2.611 -14.338 4.033 1.00 98.56 240 TYR A C 1
ATOM 1800 O O . TYR A 1 240 ? -2.195 -14.162 5.179 1.00 98.56 240 TYR A O 1
ATOM 1808 N N . GLY A 1 241 ? -3.801 -13.903 3.631 1.00 98.50 241 GLY A N 1
ATOM 1809 C CA . GLY A 1 241 ? -4.710 -13.171 4.498 1.00 98.50 241 GLY A CA 1
ATOM 1810 C C . GLY A 1 241 ? -6.159 -13.227 4.041 1.00 98.50 241 GLY A C 1
ATOM 1811 O O . GLY A 1 241 ? -6.500 -13.764 2.984 1.00 98.50 241 GLY A O 1
ATOM 1812 N N . ILE A 1 242 ? -7.025 -12.643 4.859 1.00 98.50 242 ILE A N 1
ATOM 1813 C CA . ILE A 1 242 ? -8.462 -12.548 4.627 1.00 98.50 242 ILE A CA 1
ATOM 1814 C C . ILE A 1 242 ? -8.865 -11.087 4.791 1.00 98.50 242 ILE A C 1
ATOM 1816 O O . ILE A 1 242 ? -8.542 -10.450 5.790 1.00 98.50 242 ILE A O 1
ATOM 1820 N N . VAL A 1 243 ? -9.589 -10.546 3.812 1.00 98.62 243 VAL A N 1
ATOM 1821 C CA . VAL A 1 243 ? -10.101 -9.173 3.888 1.00 98.62 243 VAL A CA 1
ATOM 1822 C C . VAL A 1 243 ? -11.087 -9.056 5.056 1.00 98.62 243 VAL A C 1
ATOM 1824 O O . VAL A 1 243 ? -12.172 -9.637 5.018 1.00 98.62 243 VAL A O 1
ATOM 1827 N N . ASP A 1 244 ? -10.737 -8.280 6.078 1.00 97.56 244 ASP A N 1
ATOM 1828 C CA . ASP A 1 244 ? -11.574 -8.012 7.255 1.00 97.56 244 ASP A CA 1
ATOM 1829 C C . ASP A 1 244 ? -12.544 -6.850 6.995 1.00 97.56 244 ASP A C 1
ATOM 1831 O O . ASP A 1 244 ? -13.725 -6.911 7.340 1.00 97.56 244 ASP A O 1
ATOM 1835 N N . THR A 1 245 ? -12.073 -5.800 6.319 1.00 97.75 245 THR A N 1
ATOM 1836 C CA . THR A 1 245 ? -12.873 -4.611 5.998 1.00 97.75 245 THR A CA 1
ATOM 1837 C C . THR A 1 245 ? -12.420 -3.952 4.698 1.00 97.75 245 THR A C 1
ATOM 1839 O O . THR A 1 245 ? -11.290 -4.137 4.250 1.00 97.75 245 THR A O 1
ATOM 1842 N N . VAL A 1 246 ? -13.307 -3.157 4.102 1.00 97.88 246 VAL A N 1
ATOM 1843 C CA . VAL A 1 246 ? -13.029 -2.286 2.943 1.00 97.88 246 VAL A CA 1
ATOM 1844 C C . VAL A 1 246 ? -13.411 -0.826 3.216 1.00 97.88 246 VAL A C 1
ATOM 1846 O O . VAL A 1 246 ? -13.425 0.003 2.313 1.00 97.88 246 VAL A O 1
ATOM 1849 N N . ASP A 1 247 ? -13.775 -0.522 4.464 1.00 97.62 247 ASP A N 1
ATOM 1850 C CA . ASP A 1 247 ? -14.324 0.764 4.899 1.00 97.62 247 ASP A CA 1
ATOM 1851 C C . ASP A 1 247 ? -13.386 1.463 5.908 1.00 97.62 247 ASP A C 1
ATOM 1853 O O . ASP A 1 247 ? -13.806 2.379 6.627 1.00 97.62 247 ASP A O 1
ATOM 1857 N N . LEU A 1 248 ? -12.123 1.018 5.994 1.00 98.31 248 LEU A N 1
ATOM 1858 C CA . LEU A 1 248 ? -11.153 1.517 6.965 1.00 98.31 248 LEU A CA 1
ATOM 1859 C C . LEU A 1 248 ? -10.697 2.928 6.620 1.00 98.31 248 LEU A C 1
ATOM 1861 O O . LEU A 1 248 ? -10.246 3.203 5.513 1.00 98.31 248 LEU A O 1
ATOM 1865 N N . THR A 1 249 ? -10.753 3.806 7.609 1.00 98.12 249 THR A N 1
ATOM 1866 C CA . THR A 1 249 ? -10.005 5.054 7.599 1.00 98.12 249 THR A CA 1
ATOM 1867 C C . THR A 1 249 ? -8.924 4.996 8.647 1.00 98.12 249 THR A C 1
ATOM 1869 O O . THR A 1 249 ? -9.197 4.667 9.800 1.00 98.12 249 THR A O 1
ATOM 1872 N N . VAL A 1 250 ? -7.711 5.345 8.246 1.00 96.75 250 VAL A N 1
ATOM 1873 C CA . VAL A 1 250 ? -6.527 5.325 9.095 1.00 96.75 250 VAL A CA 1
ATOM 1874 C C . VAL A 1 250 ? -5.751 6.622 8.910 1.00 96.75 250 VAL A C 1
ATOM 1876 O O . VAL A 1 250 ? -5.662 7.140 7.797 1.00 96.75 250 VAL A O 1
ATOM 1879 N N . THR A 1 251 ? -5.206 7.151 10.002 1.00 94.31 251 THR A N 1
ATOM 1880 C CA . THR A 1 251 ? -4.254 8.265 9.966 1.00 94.31 251 THR A CA 1
ATOM 1881 C C . THR A 1 251 ? -2.881 7.713 10.284 1.00 94.31 251 THR A C 1
ATOM 1883 O O . THR A 1 251 ? -2.696 7.123 11.347 1.00 94.31 251 THR A O 1
ATOM 1886 N N . ILE A 1 252 ? -1.934 7.890 9.367 1.00 92.62 252 ILE A N 1
ATOM 1887 C CA . ILE A 1 252 ? -0.587 7.347 9.512 1.00 92.62 252 ILE A CA 1
ATOM 1888 C C . ILE A 1 252 ? 0.443 8.481 9.442 1.00 92.62 252 ILE A C 1
ATOM 1890 O O . ILE A 1 252 ? 0.326 9.339 8.563 1.00 92.62 252 ILE A O 1
ATOM 1894 N N . PRO A 1 253 ? 1.439 8.517 10.346 1.00 90.69 253 PRO A N 1
ATOM 1895 C CA . PRO A 1 253 ? 2.571 9.424 10.222 1.00 90.69 253 PRO A CA 1
ATOM 1896 C C . PRO A 1 253 ? 3.508 8.949 9.103 1.00 90.69 253 PRO A C 1
ATOM 1898 O O . PRO A 1 253 ? 4.072 7.860 9.184 1.00 90.69 253 PRO A O 1
ATOM 1901 N N . TYR A 1 254 ? 3.673 9.770 8.067 1.00 89.94 254 TYR A N 1
ATOM 1902 C CA . TYR A 1 254 ? 4.599 9.528 6.956 1.00 89.94 254 TYR A CA 1
ATOM 1903 C C . TYR A 1 254 ? 6.010 10.078 7.207 1.00 89.94 254 TYR A C 1
ATOM 1905 O O . TYR A 1 254 ? 6.927 9.736 6.468 1.00 89.94 254 TYR A O 1
ATOM 1913 N N . GLY A 1 255 ? 6.202 10.856 8.275 1.00 81.44 255 GLY A N 1
ATOM 1914 C CA . GLY A 1 255 ? 7.500 11.425 8.644 1.00 81.44 255 GLY A CA 1
ATOM 1915 C C . GLY A 1 255 ? 7.840 12.703 7.872 1.00 81.44 255 GLY A C 1
ATOM 1916 O O . GLY A 1 255 ? 6.938 13.408 7.405 1.00 81.44 255 GLY A O 1
ATOM 1917 N N . ASP A 1 256 ? 9.140 12.998 7.805 1.00 67.94 256 ASP A N 1
ATOM 1918 C CA . ASP A 1 256 ? 9.753 14.233 7.296 1.00 67.94 256 ASP A CA 1
ATOM 1919 C C . ASP A 1 256 ? 9.070 14.827 6.056 1.00 67.94 256 ASP A C 1
ATOM 1921 O O . ASP A 1 256 ? 8.857 14.161 5.043 1.00 67.94 256 ASP A O 1
ATOM 1925 N N . GLY A 1 257 ? 8.699 16.106 6.159 1.00 73.25 257 GLY A N 1
ATOM 1926 C CA . GLY A 1 257 ? 8.067 16.888 5.087 1.00 73.25 257 GLY A CA 1
ATOM 1927 C C . GLY A 1 257 ? 6.604 16.531 4.778 1.00 73.25 257 GLY A C 1
ATOM 1928 O O . GLY A 1 257 ? 5.851 17.378 4.299 1.00 73.25 257 GLY A O 1
ATOM 1929 N N . LEU A 1 258 ? 6.156 15.313 5.103 1.00 87.31 258 LEU A N 1
ATOM 1930 C CA . LEU A 1 258 ? 4.835 14.791 4.722 1.00 87.31 258 LEU A CA 1
ATOM 1931 C C . LEU A 1 258 ? 3.811 14.819 5.864 1.00 87.31 258 LEU A C 1
ATOM 1933 O O . LEU A 1 258 ? 2.608 14.946 5.624 1.00 87.31 258 LEU A O 1
ATOM 1937 N N . GLY A 1 259 ? 4.269 14.715 7.114 1.00 89.38 259 GLY A N 1
ATOM 1938 C CA . GLY A 1 259 ? 3.406 14.752 8.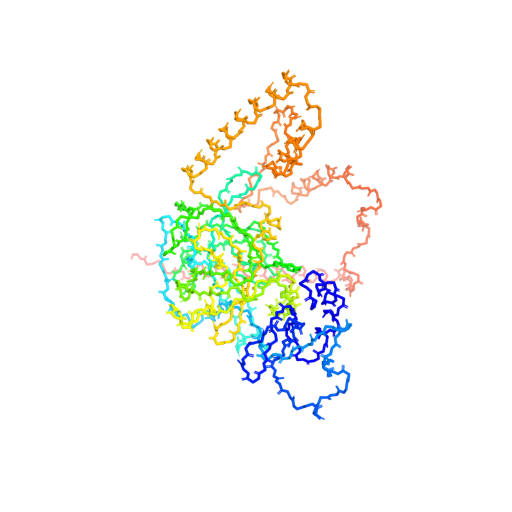292 1.00 89.38 259 GLY A CA 1
ATOM 1939 C C . GLY A 1 259 ? 2.460 13.549 8.390 1.00 89.38 259 GLY A C 1
ATOM 1940 O O . GLY A 1 259 ? 2.784 12.438 7.978 1.00 89.38 259 GLY A O 1
ATOM 1941 N N . SER A 1 260 ? 1.289 13.743 9.001 1.00 91.56 260 SER A N 1
ATOM 1942 C CA . SER A 1 260 ? 0.273 12.687 9.124 1.00 91.56 260 SER A CA 1
ATOM 1943 C C . SER A 1 260 ? -0.733 12.748 7.984 1.00 91.56 260 SER A C 1
ATOM 1945 O O . SER A 1 260 ? -1.360 13.783 7.762 1.00 91.56 260 SER A O 1
ATOM 1947 N N . VAL A 1 261 ? -0.944 11.618 7.313 1.00 94.81 261 VAL A N 1
ATOM 1948 C CA . VAL A 1 261 ? -1.883 11.496 6.196 1.00 94.81 261 VAL A CA 1
ATOM 1949 C C . VAL A 1 261 ? -3.040 10.591 6.599 1.00 94.81 261 VAL A C 1
ATOM 1951 O O . VAL A 1 261 ? -2.841 9.467 7.061 1.00 94.81 261 VAL A O 1
ATOM 1954 N N . THR A 1 262 ? -4.265 11.082 6.414 1.00 95.62 262 THR A N 1
ATOM 1955 C CA . THR A 1 262 ? -5.485 10.287 6.590 1.00 95.62 262 THR A CA 1
ATOM 1956 C C . THR A 1 262 ? -5.895 9.675 5.255 1.00 95.62 262 THR A C 1
ATOM 1958 O O . THR A 1 262 ? -6.154 10.393 4.287 1.00 95.62 262 THR A O 1
ATOM 1961 N N . LEU A 1 263 ? -5.985 8.347 5.219 1.00 97.56 263 LEU A N 1
ATOM 1962 C CA . LEU A 1 263 ? -6.412 7.570 4.060 1.00 97.56 263 LEU A CA 1
ATOM 1963 C C . LEU A 1 263 ? -7.733 6.867 4.366 1.00 97.56 263 LEU A C 1
ATOM 1965 O O . LEU A 1 263 ? -7.868 6.195 5.385 1.00 97.56 263 LEU A O 1
ATOM 1969 N N . THR A 1 264 ? -8.705 7.025 3.473 1.00 97.44 264 THR A N 1
ATOM 1970 C CA . THR A 1 264 ? -10.095 6.564 3.630 1.00 97.44 264 THR A CA 1
ATOM 1971 C C . THR A 1 264 ? -10.398 5.374 2.725 1.00 97.44 264 THR A C 1
ATOM 1973 O O . THR A 1 264 ? -9.764 5.217 1.685 1.00 97.44 264 THR A O 1
ATOM 1976 N N . ASN A 1 265 ? -11.380 4.544 3.087 1.00 97.12 265 ASN A N 1
ATOM 1977 C CA . ASN A 1 265 ? -11.817 3.371 2.307 1.00 97.12 265 ASN A CA 1
ATOM 1978 C C . ASN A 1 265 ? -10.695 2.358 2.023 1.00 97.12 265 ASN A C 1
ATOM 1980 O O . ASN A 1 265 ? -10.608 1.782 0.943 1.00 97.12 265 ASN A O 1
ATOM 1984 N N . GLN A 1 266 ? -9.807 2.170 2.990 1.00 98.69 266 GLN A N 1
ATOM 1985 C CA . GLN A 1 266 ? -8.702 1.231 2.916 1.00 98.69 266 GLN A CA 1
ATOM 1986 C C . GLN A 1 266 ? -9.188 -0.205 3.132 1.00 98.69 266 GLN A C 1
ATOM 1988 O O . GLN A 1 266 ? -10.185 -0.465 3.816 1.00 98.69 266 GLN A O 1
ATOM 1993 N N . ILE A 1 267 ? -8.453 -1.146 2.549 1.00 98.88 267 ILE A N 1
ATOM 1994 C CA . ILE A 1 267 ? -8.667 -2.578 2.727 1.00 98.88 267 ILE A CA 1
ATOM 1995 C C . ILE A 1 267 ? -7.868 -3.007 3.954 1.00 98.88 267 ILE A C 1
ATOM 1997 O O . ILE A 1 267 ? -6.647 -2.878 3.966 1.00 98.88 267 ILE A O 1
ATOM 2001 N N . GLY A 1 268 ? -8.554 -3.513 4.974 1.00 98.50 268 GLY A N 1
ATOM 2002 C CA . GLY A 1 268 ? -7.936 -4.144 6.135 1.00 98.50 268 GLY A CA 1
ATOM 2003 C C . GLY A 1 268 ? -7.898 -5.660 5.971 1.00 98.50 268 GLY A C 1
ATOM 2004 O O . GLY A 1 268 ? -8.874 -6.246 5.496 1.00 98.50 268 GLY A O 1
ATOM 2005 N N . ILE A 1 269 ? -6.776 -6.288 6.317 1.00 98.75 269 ILE A N 1
ATOM 2006 C CA . ILE A 1 269 ? -6.508 -7.699 6.020 1.00 98.75 269 ILE A CA 1
ATOM 2007 C C . ILE A 1 269 ? -5.964 -8.377 7.275 1.00 98.75 269 ILE A C 1
ATOM 2009 O O . ILE A 1 269 ? -4.872 -8.039 7.721 1.00 98.75 269 ILE A O 1
ATOM 2013 N N . ASP A 1 270 ? -6.698 -9.343 7.821 1.00 97.69 270 ASP A N 1
ATOM 2014 C CA . ASP A 1 270 ? -6.168 -10.230 8.858 1.00 97.69 270 ASP A CA 1
ATOM 2015 C C . ASP A 1 270 ? -5.249 -11.273 8.202 1.00 97.69 270 ASP A C 1
ATOM 2017 O O . ASP A 1 270 ? -5.547 -11.776 7.113 1.00 97.69 270 ASP A O 1
ATOM 2021 N N . VAL A 1 271 ? -4.142 -11.623 8.859 1.00 97.62 271 VAL A N 1
ATOM 2022 C CA . VAL A 1 271 ? -3.300 -12.752 8.442 1.00 97.62 271 VAL A CA 1
ATOM 2023 C C . VAL A 1 271 ? -4.102 -14.054 8.439 1.00 97.62 271 VAL A C 1
ATOM 2025 O O . VAL A 1 271 ? -4.975 -14.267 9.281 1.00 97.62 271 VAL A O 1
ATOM 2028 N N . ASP A 1 272 ? -3.783 -14.946 7.505 1.00 97.56 272 ASP A N 1
ATOM 2029 C CA . ASP A 1 272 ? -4.206 -16.339 7.564 1.00 97.56 272 ASP A CA 1
ATOM 2030 C C . ASP A 1 272 ? -3.102 -17.183 8.231 1.00 97.56 272 ASP A C 1
ATOM 2032 O O . ASP A 1 272 ? -2.158 -17.615 7.555 1.00 97.56 272 ASP A O 1
ATOM 2036 N N . PRO A 1 273 ? -3.199 -17.437 9.552 1.00 93.94 273 PRO A N 1
ATOM 2037 C CA . PRO A 1 273 ? -2.159 -18.135 10.301 1.00 93.94 273 PRO A CA 1
ATOM 2038 C C . PRO A 1 273 ? -2.019 -19.607 9.902 1.00 93.94 273 PRO A C 1
ATOM 2040 O O . PRO A 1 273 ? -1.041 -20.244 10.287 1.00 93.94 273 PRO A O 1
ATOM 2043 N N . ALA A 1 274 ? -2.970 -20.169 9.142 1.00 95.88 274 ALA A N 1
ATOM 2044 C CA . ALA A 1 274 ? -2.846 -21.527 8.622 1.00 95.88 274 ALA A CA 1
ATOM 2045 C C . ALA A 1 274 ? -1.809 -21.628 7.492 1.00 95.88 274 ALA A C 1
ATOM 2047 O O . ALA A 1 274 ? -1.304 -22.719 7.231 1.00 95.88 274 ALA A O 1
ATOM 2048 N N . HIS A 1 275 ? -1.485 -20.509 6.834 1.00 95.44 275 HIS A N 1
ATOM 2049 C CA . HIS A 1 275 ? -0.596 -20.478 5.672 1.00 95.44 275 HIS A CA 1
ATOM 2050 C C . HIS A 1 275 ? 0.645 -19.599 5.870 1.00 95.44 275 HIS A C 1
ATOM 2052 O O . HIS A 1 275 ? 1.680 -19.883 5.270 1.00 95.44 275 HIS A O 1
ATOM 2058 N N . SER A 1 276 ? 0.578 -18.554 6.700 1.00 93.75 276 SER A N 1
ATOM 2059 C CA . SER A 1 276 ? 1.726 -17.688 6.998 1.00 93.75 276 SER A CA 1
ATOM 2060 C C . SER A 1 276 ? 1.632 -17.085 8.405 1.00 93.75 276 SER A C 1
ATOM 2062 O O . SER A 1 276 ? 0.541 -16.691 8.807 1.00 93.75 276 SER A O 1
ATOM 2064 N N . PRO A 1 277 ? 2.746 -16.952 9.151 1.00 91.44 277 PRO A N 1
ATOM 2065 C CA . PRO A 1 277 ? 2.729 -16.417 10.519 1.00 91.44 277 PRO A CA 1
ATOM 2066 C C . PRO A 1 277 ? 2.460 -14.905 10.583 1.00 91.44 277 PRO A C 1
ATOM 2068 O O . PRO A 1 277 ? 1.992 -14.407 11.601 1.00 91.44 277 PRO A O 1
ATOM 2071 N N . GLN A 1 278 ? 2.734 -14.187 9.494 1.00 94.62 278 GLN A N 1
ATOM 2072 C CA . GLN A 1 278 ? 2.511 -12.752 9.345 1.00 94.62 278 GLN A CA 1
ATOM 2073 C C . GLN A 1 278 ? 1.907 -12.463 7.974 1.00 94.62 278 GLN A C 1
ATOM 2075 O O . GLN A 1 278 ? 2.152 -13.191 7.010 1.00 94.62 278 GLN A O 1
ATOM 2080 N N . PHE A 1 279 ? 1.127 -11.390 7.881 1.00 97.12 279 PHE A N 1
ATOM 2081 C CA . PHE A 1 279 ? 0.662 -10.881 6.604 1.00 97.12 279 PHE A CA 1
ATOM 2082 C C . PHE A 1 279 ? 1.731 -10.009 5.954 1.00 97.12 279 PHE A C 1
ATOM 2084 O O . PHE A 1 279 ? 2.009 -10.219 4.781 1.00 97.12 279 PHE A O 1
ATOM 2091 N N . GLY A 1 280 ? 2.360 -9.071 6.668 1.00 94.38 280 GLY A N 1
ATOM 2092 C CA . GLY A 1 280 ? 3.415 -8.233 6.093 1.00 94.38 280 GLY A CA 1
ATOM 2093 C C . GLY A 1 280 ? 4.264 -7.490 7.117 1.00 94.38 280 GLY A C 1
ATOM 2094 O O . GLY A 1 280 ? 3.868 -7.367 8.267 1.00 94.38 280 GLY A O 1
ATOM 2095 N N . ASP A 1 281 ? 5.415 -6.987 6.677 1.00 92.88 281 ASP A N 1
ATOM 2096 C CA . ASP A 1 281 ? 6.417 -6.302 7.511 1.00 92.88 281 ASP A CA 1
ATOM 2097 C C . ASP A 1 281 ? 7.146 -5.202 6.709 1.00 92.88 281 ASP A C 1
ATOM 2099 O O . ASP A 1 281 ? 6.879 -5.003 5.519 1.00 92.88 281 ASP A O 1
ATOM 2103 N N . HIS A 1 282 ? 8.052 -4.472 7.356 1.00 91.31 282 HIS A N 1
ATOM 2104 C CA . HIS A 1 282 ? 8.856 -3.402 6.785 1.00 91.31 282 HIS A CA 1
ATOM 2105 C C . HIS A 1 282 ? 9.585 -3.872 5.514 1.00 91.31 282 HIS A C 1
ATOM 2107 O O . HIS A 1 282 ? 10.320 -4.860 5.512 1.00 91.31 282 HIS A O 1
ATOM 2113 N N . GLY A 1 283 ? 9.386 -3.151 4.411 1.00 92.88 283 GLY A N 1
ATOM 2114 C CA . GLY A 1 283 ? 9.888 -3.469 3.071 1.00 92.88 283 GLY A CA 1
ATOM 2115 C C . GLY A 1 283 ? 8.850 -4.125 2.152 1.00 92.88 283 GLY A C 1
ATOM 2116 O O . GLY A 1 283 ? 9.021 -4.117 0.932 1.00 92.88 283 GLY A O 1
ATOM 2117 N N . ASP A 1 284 ? 7.728 -4.624 2.679 1.00 96.62 284 ASP A N 1
ATOM 2118 C CA . ASP A 1 284 ? 6.643 -5.152 1.838 1.00 96.62 284 ASP A CA 1
ATOM 2119 C C . ASP A 1 284 ? 5.778 -4.069 1.199 1.00 96.62 284 ASP A C 1
ATOM 2121 O O . ASP A 1 284 ? 4.976 -4.373 0.309 1.00 96.62 284 ASP A O 1
ATOM 2125 N N . SER A 1 285 ? 5.901 -2.822 1.650 1.00 97.38 285 SER A N 1
ATOM 2126 C CA . SER A 1 285 ? 5.239 -1.683 1.029 1.00 97.38 285 SER A CA 1
ATOM 2127 C C . SER A 1 285 ? 5.447 -1.688 -0.480 1.00 97.38 285 SER A C 1
ATOM 2129 O O . SER A 1 285 ? 6.565 -1.808 -0.976 1.00 97.38 285 SER A O 1
ATOM 2131 N N . GLY A 1 286 ? 4.351 -1.603 -1.216 1.00 98.38 286 GLY A N 1
ATOM 2132 C CA . GLY A 1 286 ? 4.310 -1.591 -2.665 1.00 98.38 286 GLY A CA 1
ATOM 2133 C C . GLY A 1 286 ? 3.919 -2.940 -3.242 1.00 98.38 286 GLY A C 1
ATOM 2134 O O . GLY A 1 286 ? 3.540 -2.996 -4.404 1.00 98.38 286 GLY A O 1
ATOM 2135 N N . SER A 1 287 ? 3.932 -4.018 -2.454 1.00 98.62 287 SER A N 1
ATOM 2136 C CA . SER A 1 287 ? 3.417 -5.316 -2.891 1.00 98.62 287 SER A CA 1
ATOM 2137 C C . SER A 1 287 ? 1.917 -5.245 -3.185 1.00 98.62 287 SER A C 1
ATOM 2139 O O . SER A 1 287 ? 1.128 -4.635 -2.460 1.00 98.62 287 SER A O 1
ATOM 2141 N N . VAL A 1 288 ? 1.498 -5.879 -4.278 1.00 98.81 288 VAL A N 1
ATOM 2142 C CA . VAL A 1 288 ? 0.074 -5.959 -4.605 1.00 98.81 288 VAL A CA 1
ATOM 2143 C C . VAL A 1 288 ? -0.594 -7.094 -3.836 1.00 98.81 288 VAL A C 1
ATOM 2145 O O . VAL A 1 288 ? -0.072 -8.206 -3.745 1.00 98.81 288 VAL A O 1
ATOM 2148 N N . VAL A 1 289 ? -1.789 -6.814 -3.326 1.00 98.88 289 VAL A N 1
ATOM 2149 C CA . VAL A 1 289 ? -2.695 -7.806 -2.748 1.00 98.88 289 VAL A CA 1
ATOM 2150 C C . VAL A 1 289 ? -3.528 -8.395 -3.879 1.00 98.88 289 VAL A C 1
ATOM 2152 O O . VAL A 1 289 ? -4.114 -7.658 -4.679 1.00 98.88 289 VAL A O 1
ATOM 2155 N N . ILE A 1 290 ? -3.580 -9.722 -3.964 1.00 98.69 290 ILE A N 1
ATOM 2156 C CA . ILE A 1 290 ? -4.175 -10.450 -5.084 1.00 98.69 290 ILE A CA 1
ATOM 2157 C C . ILE A 1 290 ? -5.092 -11.573 -4.597 1.00 98.69 290 ILE A C 1
ATOM 2159 O O . ILE A 1 290 ? -4.806 -12.237 -3.602 1.00 98.69 290 ILE A O 1
ATOM 2163 N N . ASP A 1 291 ? -6.197 -11.797 -5.305 1.00 98.62 291 ASP A N 1
ATOM 2164 C CA . ASP A 1 291 ? -7.121 -12.889 -4.998 1.00 98.62 291 ASP A CA 1
ATOM 2165 C C . ASP A 1 291 ? -6.656 -14.247 -5.571 1.00 98.62 291 ASP A C 1
ATOM 2167 O O . ASP A 1 291 ? -5.688 -14.356 -6.336 1.00 98.62 291 ASP A O 1
ATOM 2171 N N . ASN A 1 292 ? -7.392 -15.312 -5.241 1.00 97.06 292 ASN A N 1
ATOM 2172 C CA . ASN A 1 292 ? -7.119 -16.668 -5.739 1.00 97.06 292 ASN A CA 1
ATOM 2173 C C . ASN A 1 292 ? -7.256 -16.808 -7.268 1.00 97.06 292 ASN A C 1
ATOM 2175 O O . ASN A 1 292 ? -6.628 -17.682 -7.868 1.00 97.06 292 ASN A O 1
ATOM 2179 N N . ALA A 1 293 ? -8.022 -15.926 -7.919 1.00 97.56 293 ALA A N 1
ATOM 2180 C CA . ALA A 1 293 ? -8.154 -15.864 -9.375 1.00 97.56 293 ALA A CA 1
ATOM 2181 C C . ALA A 1 293 ? -7.017 -15.065 -10.047 1.00 97.56 293 ALA A C 1
ATOM 2183 O O . ALA A 1 293 ? -7.043 -14.857 -11.263 1.00 97.56 293 ALA A O 1
ATOM 2184 N N . ARG A 1 294 ? -6.000 -14.646 -9.279 1.00 97.88 294 ARG A N 1
ATOM 2185 C CA . ARG A 1 294 ? -4.870 -13.813 -9.717 1.00 97.88 294 ARG A CA 1
ATOM 2186 C C . ARG A 1 294 ? -5.305 -12.438 -10.228 1.00 97.88 294 ARG A C 1
ATOM 2188 O O . ARG A 1 294 ? -4.706 -11.897 -11.158 1.00 97.88 294 ARG A O 1
ATOM 2195 N N . ARG A 1 295 ? -6.346 -11.857 -9.636 1.00 98.62 295 ARG A N 1
ATOM 2196 C CA . ARG A 1 295 ? -6.784 -10.481 -9.893 1.00 98.62 295 ARG A CA 1
ATOM 2197 C C . ARG A 1 295 ? -6.308 -9.586 -8.759 1.00 98.62 295 ARG A C 1
ATOM 2199 O O . ARG A 1 295 ? -6.521 -9.902 -7.591 1.00 98.62 295 ARG A O 1
ATOM 2206 N N . VAL A 1 296 ? -5.646 -8.486 -9.102 1.00 98.88 296 VAL A N 1
ATOM 2207 C CA . VAL A 1 296 ? -5.154 -7.516 -8.117 1.00 98.88 296 VAL A CA 1
ATOM 2208 C C . VAL A 1 296 ? -6.346 -6.812 -7.475 1.00 98.88 296 VAL A C 1
ATOM 2210 O O . VAL A 1 296 ? -7.267 -6.415 -8.188 1.00 98.88 296 VAL A O 1
ATOM 2213 N N . VAL A 1 297 ? -6.330 -6.664 -6.152 1.00 98.88 297 VAL A N 1
ATOM 2214 C CA . VAL A 1 297 ? -7.412 -6.030 -5.378 1.00 98.88 297 VAL A CA 1
ATOM 2215 C C . VAL A 1 297 ? -6.948 -4.829 -4.561 1.00 98.88 297 VAL A C 1
ATOM 2217 O O . VAL A 1 297 ? -7.744 -3.923 -4.313 1.00 98.88 297 VAL A O 1
ATOM 2220 N N . GLY A 1 298 ? -5.664 -4.765 -4.203 1.00 98.88 298 GLY A N 1
ATOM 2221 C CA . GLY A 1 298 ? -5.112 -3.630 -3.469 1.00 98.88 298 GLY A CA 1
ATOM 2222 C C . GLY A 1 298 ? -3.601 -3.479 -3.594 1.00 98.88 298 GLY A C 1
ATOM 2223 O O . GLY A 1 298 ? -2.926 -4.344 -4.150 1.00 98.88 298 GLY A O 1
ATOM 2224 N N . LEU A 1 299 ? -3.093 -2.369 -3.064 1.00 98.88 299 LEU A N 1
ATOM 2225 C CA . LEU A 1 299 ? -1.669 -2.049 -2.946 1.00 98.88 299 LEU A CA 1
ATOM 2226 C C . LEU A 1 299 ? -1.312 -1.918 -1.458 1.00 98.88 299 LEU A C 1
ATOM 2228 O O . LEU A 1 299 ? -1.789 -0.995 -0.802 1.00 98.88 299 LEU A O 1
ATOM 2232 N N . HIS A 1 300 ? -0.538 -2.861 -0.916 1.00 98.81 300 HIS A N 1
ATOM 2233 C CA . HIS A 1 300 ? -0.157 -2.907 0.503 1.00 98.81 300 HIS A CA 1
ATOM 2234 C C . HIS A 1 300 ? 0.800 -1.761 0.845 1.00 98.81 300 HIS A C 1
ATOM 2236 O O . HIS A 1 300 ? 1.765 -1.564 0.112 1.00 98.81 300 HIS A O 1
ATOM 2242 N N . PHE A 1 301 ? 0.553 -1.033 1.940 1.00 98.06 301 PHE A N 1
ATOM 2243 C CA . PHE A 1 301 ? 1.381 0.121 2.346 1.00 98.06 301 PHE A CA 1
ATOM 2244 C C . PHE A 1 301 ? 1.640 0.221 3.860 1.00 98.06 301 PHE A C 1
ATOM 2246 O O . PHE A 1 301 ? 2.575 0.898 4.291 1.00 98.06 301 PHE A O 1
ATOM 2253 N N . ALA A 1 302 ? 0.819 -0.436 4.680 1.00 96.94 302 ALA A N 1
ATOM 2254 C CA . ALA A 1 302 ? 0.882 -0.339 6.134 1.00 96.94 302 ALA A CA 1
ATOM 2255 C C . ALA A 1 302 ? 0.344 -1.609 6.801 1.00 96.94 302 ALA A C 1
ATOM 2257 O O . ALA A 1 302 ? -0.196 -2.499 6.143 1.00 96.94 302 ALA A O 1
ATOM 2258 N N . GLY A 1 303 ? 0.466 -1.686 8.118 1.00 95.94 303 GLY A N 1
ATOM 2259 C CA . GLY A 1 303 ? -0.034 -2.795 8.918 1.00 95.94 303 GLY A CA 1
ATOM 2260 C C . GLY A 1 303 ? 0.039 -2.486 10.405 1.00 95.94 303 GLY A C 1
ATOM 2261 O O . GLY A 1 303 ? 0.038 -1.319 10.797 1.00 95.94 303 GLY A O 1
ATOM 2262 N N . ASN A 1 304 ? 0.050 -3.517 11.239 1.00 93.81 304 ASN A N 1
ATOM 2263 C CA . ASN A 1 304 ? 0.347 -3.399 12.664 1.00 93.81 304 ASN A CA 1
ATOM 2264 C C . ASN A 1 304 ? 1.772 -3.883 12.982 1.00 93.81 304 ASN A C 1
ATOM 2266 O O . ASN A 1 304 ? 2.394 -4.585 12.194 1.00 93.81 304 ASN A O 1
ATOM 2270 N N . GLU A 1 305 ? 2.269 -3.528 14.169 1.00 88.69 305 GLU A N 1
ATOM 2271 C CA . GLU A 1 305 ? 3.675 -3.738 14.555 1.00 88.69 305 GLU A CA 1
ATOM 2272 C C . GLU A 1 305 ? 4.121 -5.213 14.580 1.00 88.69 305 GLU A C 1
ATOM 2274 O O . GLU A 1 305 ? 5.293 -5.487 14.353 1.00 88.69 305 GLU A O 1
ATOM 2279 N N . ASP A 1 306 ? 3.217 -6.166 14.832 1.00 89.56 306 ASP A N 1
ATOM 2280 C CA . ASP A 1 306 ? 3.534 -7.606 14.833 1.00 89.56 306 ASP A CA 1
ATOM 2281 C C . ASP A 1 306 ? 3.324 -8.290 13.465 1.00 89.56 306 ASP A C 1
ATOM 2283 O O . ASP A 1 306 ? 3.509 -9.500 13.335 1.00 89.56 306 ASP A O 1
ATOM 2287 N N . GLY A 1 307 ? 2.911 -7.526 12.448 1.00 92.88 307 GLY A N 1
ATOM 2288 C CA . GLY A 1 307 ? 2.707 -7.996 11.081 1.00 92.88 307 GLY A CA 1
ATOM 2289 C C . GLY A 1 307 ? 1.476 -8.879 10.858 1.00 92.88 307 GLY A C 1
ATOM 2290 O O . GLY A 1 307 ? 1.286 -9.375 9.745 1.00 92.88 307 GLY A O 1
ATOM 2291 N N . THR A 1 308 ? 0.616 -9.092 11.860 1.00 95.50 308 THR A N 1
ATOM 2292 C CA . THR A 1 308 ? -0.588 -9.944 11.744 1.00 95.50 308 THR A CA 1
ATOM 2293 C C . THR A 1 308 ? -1.781 -9.264 11.064 1.00 95.50 308 THR A C 1
ATOM 2295 O O . THR A 1 308 ? -2.777 -9.922 10.759 1.00 95.50 308 THR A O 1
ATOM 2298 N N . TYR A 1 309 ? -1.690 -7.964 10.782 1.00 97.06 309 TYR A N 1
ATOM 2299 C CA . TYR A 1 309 ? -2.714 -7.179 10.102 1.00 97.06 309 TYR A CA 1
ATOM 2300 C C . TYR A 1 309 ? -2.095 -6.286 9.025 1.00 97.06 309 TYR A C 1
ATOM 2302 O O . TYR A 1 309 ? -1.172 -5.521 9.294 1.00 97.06 309 TYR A O 1
ATOM 2310 N N . GLY A 1 310 ? -2.631 -6.345 7.808 1.00 98.00 310 GLY A N 1
ATOM 2311 C CA . GLY A 1 310 ? -2.238 -5.499 6.684 1.00 98.00 310 GLY A CA 1
ATOM 2312 C C . GLY A 1 310 ? -3.264 -4.429 6.344 1.00 98.00 310 GLY A C 1
ATOM 2313 O O . GLY A 1 310 ? -4.462 -4.579 6.590 1.00 98.00 310 GLY A O 1
ATOM 2314 N N . VAL A 1 311 ? -2.784 -3.358 5.721 1.00 98.69 311 VAL A N 1
ATOM 2315 C CA . VAL A 1 311 ? -3.598 -2.277 5.174 1.00 98.69 311 VAL A CA 1
ATOM 2316 C C . VAL A 1 311 ? -3.154 -1.987 3.743 1.00 98.69 311 VAL A C 1
ATOM 2318 O O . VAL A 1 311 ? -1.969 -1.781 3.463 1.00 98.69 311 VAL A O 1
ATOM 2321 N N . ALA A 1 312 ? -4.122 -1.973 2.830 1.00 98.81 312 ALA A N 1
ATOM 2322 C CA . ALA A 1 312 ? -3.889 -1.760 1.410 1.00 98.81 312 ALA A CA 1
ATOM 2323 C C . ALA A 1 312 ? -4.829 -0.702 0.820 1.00 98.81 312 ALA A C 1
ATOM 2325 O O . ALA A 1 312 ? -6.020 -0.662 1.141 1.00 98.81 312 ALA A O 1
ATOM 2326 N N . ASN A 1 313 ? -4.315 0.114 -0.103 1.00 98.88 313 ASN A N 1
ATOM 2327 C CA . ASN A 1 313 ? -5.152 1.011 -0.895 1.00 98.88 313 ASN A CA 1
ATOM 2328 C C . ASN A 1 313 ? -6.009 0.191 -1.876 1.00 98.88 313 ASN A C 1
ATOM 2330 O O . ASN A 1 313 ? -5.493 -0.772 -2.457 1.00 98.88 313 ASN A O 1
ATOM 2334 N N . PRO A 1 314 ? -7.276 0.562 -2.140 1.00 98.81 314 PRO A N 1
ATOM 2335 C CA . PRO A 1 314 ? -8.069 -0.067 -3.192 1.00 98.81 314 PRO A CA 1
ATOM 2336 C C . PRO A 1 314 ? -7.396 0.082 -4.555 1.00 98.81 314 PRO A C 1
ATOM 2338 O O . PRO A 1 314 ? -7.103 1.199 -4.987 1.00 98.81 314 PRO A O 1
ATOM 2341 N N . ILE A 1 315 ? -7.198 -1.027 -5.277 1.00 98.81 315 ILE A N 1
ATOM 2342 C CA . ILE A 1 315 ? -6.433 -0.974 -6.531 1.00 98.81 315 ILE A CA 1
ATOM 2343 C C . ILE A 1 315 ? -7.072 -0.037 -7.559 1.00 98.81 315 ILE A C 1
ATOM 2345 O O . ILE A 1 315 ? -6.362 0.644 -8.284 1.00 98.81 315 ILE A O 1
ATOM 2349 N N . GLN A 1 316 ? -8.405 0.044 -7.609 1.00 98.69 316 GLN A N 1
ATOM 2350 C CA . GLN A 1 316 ? -9.090 0.921 -8.557 1.00 98.69 316 GLN A CA 1
ATOM 2351 C C . GLN A 1 316 ? -8.705 2.392 -8.343 1.00 98.69 316 GLN A C 1
ATOM 2353 O O . GLN A 1 316 ? -8.352 3.062 -9.306 1.00 98.69 316 GLN A O 1
ATOM 2358 N N . ALA A 1 317 ? -8.679 2.857 -7.090 1.00 98.81 317 ALA A N 1
ATOM 2359 C CA . ALA A 1 317 ? -8.293 4.227 -6.766 1.00 98.81 317 ALA A CA 1
ATOM 2360 C C . ALA A 1 317 ? -6.838 4.520 -7.169 1.00 98.81 317 ALA A C 1
ATOM 2362 O O . ALA A 1 317 ? -6.552 5.594 -7.688 1.00 98.81 317 ALA A O 1
ATOM 2363 N N . VAL A 1 318 ? -5.935 3.548 -6.990 1.00 98.88 318 VAL A N 1
ATOM 2364 C CA . VAL A 1 318 ? -4.527 3.649 -7.416 1.00 98.88 318 VAL A CA 1
ATOM 2365 C C . VAL A 1 318 ? -4.411 3.792 -8.936 1.00 98.88 318 VAL A C 1
ATOM 2367 O O . VAL A 1 318 ? -3.704 4.669 -9.430 1.00 98.88 318 VAL A O 1
ATOM 2370 N N . LEU A 1 319 ? -5.113 2.940 -9.688 1.00 98.88 319 LEU A N 1
ATOM 2371 C CA . LEU A 1 319 ? -5.092 2.961 -11.153 1.00 98.88 319 LEU A CA 1
ATOM 2372 C C . LEU A 1 319 ? -5.627 4.286 -11.708 1.00 98.88 319 LEU A C 1
ATOM 2374 O O . LEU A 1 319 ? -5.037 4.837 -12.638 1.00 98.88 319 LEU A O 1
ATOM 2378 N N . ASP A 1 320 ? -6.702 4.804 -11.111 1.00 98.69 320 ASP A N 1
ATOM 2379 C CA . ASP A 1 320 ? -7.312 6.075 -11.501 1.00 98.69 320 ASP A CA 1
ATOM 2380 C C . ASP A 1 320 ? -6.387 7.258 -11.177 1.00 98.69 320 ASP A C 1
ATOM 2382 O O . ASP A 1 320 ? -6.140 8.098 -12.043 1.00 98.69 320 ASP A O 1
ATOM 2386 N N . ALA A 1 321 ? -5.807 7.291 -9.971 1.00 98.75 321 ALA A N 1
ATOM 2387 C CA . ALA A 1 321 ? -4.904 8.359 -9.535 1.00 98.75 321 ALA A CA 1
ATOM 2388 C C . ALA A 1 321 ? -3.642 8.468 -10.406 1.00 98.75 321 ALA A C 1
ATOM 2390 O O . ALA A 1 321 ? -3.147 9.567 -10.654 1.00 98.75 321 ALA A O 1
ATOM 2391 N N . LEU A 1 322 ? -3.126 7.335 -10.889 1.00 98.75 322 LEU A N 1
ATOM 2392 C CA . LEU A 1 322 ? -1.910 7.286 -11.704 1.00 98.75 322 LEU A CA 1
ATOM 2393 C C . LEU A 1 322 ? -2.183 7.218 -13.211 1.00 98.75 322 LEU A C 1
ATOM 2395 O O . LEU A 1 322 ? -1.226 7.226 -13.988 1.00 98.75 322 LEU A O 1
ATOM 2399 N N . ASN A 1 323 ? -3.451 7.151 -13.628 1.00 98.62 323 ASN A N 1
ATOM 2400 C CA . ASN A 1 323 ? -3.884 6.933 -15.009 1.00 98.62 323 ASN A CA 1
ATOM 2401 C C . ASN A 1 323 ? -3.176 5.739 -15.684 1.00 98.62 323 ASN A C 1
ATOM 2403 O O . ASN A 1 323 ? -2.560 5.860 -16.749 1.00 98.62 323 ASN A O 1
ATOM 2407 N N . VAL A 1 324 ? -3.252 4.576 -15.041 1.00 98.75 324 VAL A N 1
ATOM 2408 C CA . VAL A 1 324 ? -2.656 3.321 -15.524 1.00 98.75 324 VAL A CA 1
ATOM 2409 C C . VAL A 1 324 ? -3.666 2.175 -15.503 1.00 98.75 324 VAL A C 1
ATOM 2411 O O . VAL A 1 324 ? -4.738 2.269 -14.910 1.00 98.75 324 VAL A O 1
ATOM 2414 N N . SER A 1 325 ? -3.331 1.065 -16.152 1.00 98.50 325 SER A N 1
ATOM 2415 C CA . SER A 1 325 ? -4.115 -0.173 -16.142 1.00 98.50 325 SER A CA 1
ATOM 2416 C C . SER A 1 325 ? -3.243 -1.378 -15.795 1.00 98.50 325 SER A C 1
ATOM 2418 O O . SER A 1 325 ? -2.043 -1.396 -16.054 1.00 98.50 325 SER A O 1
ATOM 2420 N N . ILE A 1 326 ? -3.829 -2.409 -15.179 1.00 98.06 326 ILE A N 1
ATOM 2421 C CA . ILE A 1 326 ? -3.091 -3.633 -14.836 1.00 98.06 326 ILE A CA 1
ATOM 2422 C C . ILE A 1 326 ? -2.561 -4.290 -16.110 1.00 98.06 326 ILE A C 1
ATOM 2424 O O . ILE A 1 326 ? -3.340 -4.596 -17.016 1.00 98.06 326 ILE A O 1
ATOM 2428 N N . CYS A 1 327 ? -1.255 -4.566 -16.157 1.00 96.88 327 CYS A N 1
ATOM 2429 C CA . CYS A 1 327 ? -0.728 -5.384 -17.233 1.00 96.88 327 CYS A CA 1
ATOM 2430 C C . CYS A 1 327 ? -1.168 -6.840 -17.050 1.00 96.88 327 CYS A C 1
ATOM 2432 O O . CYS A 1 327 ? -1.053 -7.412 -15.966 1.00 96.88 327 CYS A O 1
ATOM 2434 N N . VAL A 1 328 ? -1.623 -7.462 -18.135 1.00 94.44 328 VAL A N 1
ATOM 2435 C CA . VAL A 1 328 ? -1.900 -8.898 -18.207 1.00 94.44 328 VAL A CA 1
ATOM 2436 C C . VAL A 1 328 ? -1.131 -9.506 -19.388 1.00 94.44 328 VAL A C 1
ATOM 2438 O O . VAL A 1 328 ? -0.813 -8.795 -20.346 1.00 94.44 328 VAL A O 1
ATOM 2441 N N . PRO A 1 329 ? -0.792 -10.807 -19.357 1.00 88.44 329 PRO A N 1
ATOM 2442 C CA . PRO A 1 329 ? -0.122 -11.457 -20.480 1.00 88.44 329 PRO A CA 1
ATOM 2443 C C . PRO A 1 329 ? -0.934 -11.355 -21.780 1.00 88.44 329 PRO A C 1
ATOM 2445 O O . PRO A 1 329 ? -2.154 -11.531 -21.778 1.00 88.44 329 PRO A O 1
ATOM 2448 N N . LYS A 1 330 ? -0.246 -11.148 -22.912 1.00 73.38 330 LYS A N 1
ATOM 2449 C CA . LYS A 1 330 ? -0.865 -10.948 -24.240 1.00 73.38 330 LYS A CA 1
ATOM 2450 C C . LYS A 1 330 ? -1.858 -12.050 -24.637 1.00 73.38 330 LYS A C 1
ATOM 2452 O O . LYS A 1 330 ? -2.865 -11.745 -25.266 1.00 73.38 330 LYS A O 1
ATOM 2457 N N . ALA A 1 331 ? -1.610 -13.310 -24.266 1.00 64.25 331 ALA A N 1
ATOM 2458 C CA . ALA A 1 331 ? -2.522 -14.420 -24.564 1.00 64.25 331 ALA A CA 1
ATOM 2459 C C . ALA A 1 331 ? -3.918 -14.196 -23.954 1.00 64.25 331 ALA A C 1
ATOM 2461 O O . ALA A 1 331 ? -4.924 -14.306 -24.652 1.00 64.25 331 ALA A O 1
ATOM 2462 N N . LYS A 1 332 ? -3.973 -13.739 -22.697 1.00 63.75 332 LYS A N 1
ATOM 2463 C CA . LYS A 1 332 ? -5.233 -13.408 -22.019 1.00 63.75 332 LYS A CA 1
ATOM 2464 C C . LYS A 1 332 ? -5.918 -12.180 -22.617 1.00 63.75 332 LYS A C 1
ATOM 2466 O O . LYS A 1 332 ? -7.144 -12.114 -22.650 1.00 63.75 332 LYS A O 1
ATOM 2471 N N . GLU A 1 333 ? -5.158 -11.203 -23.120 1.00 63.94 333 GLU A N 1
ATOM 2472 C CA . GLU A 1 333 ? -5.749 -10.069 -23.847 1.00 63.94 333 GLU A CA 1
ATOM 2473 C C . GLU A 1 333 ? -6.440 -10.521 -25.140 1.00 63.94 333 GLU A C 1
ATOM 2475 O O . GLU A 1 333 ? -7.494 -9.990 -25.498 1.00 63.94 333 GLU A O 1
ATOM 2480 N N . VAL A 1 334 ? -5.854 -11.491 -25.849 1.00 66.69 334 VAL A N 1
ATOM 2481 C CA . VAL A 1 334 ? -6.427 -12.061 -27.076 1.00 66.69 334 VAL A CA 1
ATOM 2482 C C . VAL A 1 334 ? -7.676 -12.879 -26.758 1.00 66.69 334 VAL A C 1
ATOM 2484 O O . VAL A 1 334 ? -8.699 -12.651 -27.398 1.00 66.69 334 VAL A O 1
ATOM 2487 N N . GLU A 1 335 ? -7.636 -13.744 -25.743 1.00 68.25 335 GLU A N 1
ATOM 2488 C CA . GLU A 1 335 ? -8.807 -14.501 -25.269 1.00 68.25 335 GLU A CA 1
ATOM 2489 C C . GLU A 1 335 ? -9.968 -13.569 -24.912 1.00 68.25 335 GLU A C 1
ATOM 2491 O O . GLU A 1 335 ? -11.065 -13.714 -25.445 1.00 68.25 335 GLU A O 1
ATOM 2496 N N . LYS A 1 336 ? -9.711 -12.522 -24.117 1.00 70.94 336 LYS A N 1
ATOM 2497 C CA . LYS A 1 336 ? -10.735 -11.536 -23.744 1.00 70.94 336 LYS A CA 1
ATOM 2498 C C . LYS A 1 336 ? -11.291 -10.788 -24.961 1.00 70.94 336 LYS A C 1
ATOM 2500 O O . LYS A 1 336 ? -12.486 -10.505 -25.033 1.00 70.94 336 LYS A O 1
ATOM 2505 N N . LYS A 1 337 ? -10.449 -10.464 -25.953 1.00 72.94 337 LYS A N 1
ATOM 2506 C CA . LYS A 1 337 ? -10.900 -9.861 -27.222 1.00 72.94 337 LYS A CA 1
ATOM 2507 C C . LYS A 1 337 ? -11.774 -10.818 -28.035 1.00 72.94 337 LYS A C 1
ATOM 2509 O O . LYS A 1 337 ? -12.731 -10.353 -28.655 1.00 72.94 337 LYS A O 1
ATOM 2514 N N . ILE A 1 338 ? -11.453 -12.112 -28.049 1.00 76.75 338 ILE A N 1
ATOM 2515 C CA . ILE A 1 338 ? -12.253 -13.149 -28.713 1.00 76.75 338 ILE A CA 1
ATOM 2516 C C . ILE A 1 338 ? -13.605 -13.286 -28.007 1.00 76.75 338 ILE A C 1
ATOM 2518 O O . ILE A 1 338 ? -14.627 -13.131 -28.669 1.00 76.75 338 ILE A O 1
ATOM 2522 N N . GLU A 1 339 ? -13.618 -13.426 -26.680 1.00 77.12 339 GLU A N 1
ATOM 2523 C CA . GLU A 1 339 ? -14.838 -13.532 -25.868 1.00 77.12 339 GLU A CA 1
ATOM 2524 C C . GLU A 1 339 ? -15.770 -12.327 -26.085 1.00 77.12 339 GLU A C 1
ATOM 2526 O O . GLU A 1 339 ? -16.957 -12.475 -26.382 1.00 77.12 339 GLU A O 1
ATOM 2531 N N . ILE A 1 340 ? -15.230 -11.102 -26.038 1.00 77.88 340 ILE A N 1
ATOM 2532 C CA . ILE A 1 340 ? -16.002 -9.882 -26.319 1.00 77.88 340 ILE A CA 1
ATOM 2533 C C . ILE A 1 340 ? -16.569 -9.909 -27.746 1.00 77.88 340 ILE A C 1
ATOM 2535 O O . ILE A 1 340 ? -17.712 -9.502 -27.968 1.00 77.88 340 ILE A O 1
ATOM 2539 N N . LYS A 1 341 ? -15.789 -10.369 -28.731 1.00 82.56 341 LYS A N 1
ATOM 2540 C CA . LYS A 1 341 ? -16.222 -10.454 -30.133 1.00 82.56 341 LYS A CA 1
ATOM 2541 C C . LYS A 1 341 ? -17.330 -11.490 -30.324 1.00 82.56 341 LYS A C 1
ATOM 2543 O O . LYS A 1 341 ? -18.230 -11.242 -31.125 1.00 82.56 341 LYS A O 1
ATOM 2548 N N . GLU A 1 342 ? -17.282 -12.611 -29.615 1.00 84.69 342 GLU A N 1
ATOM 2549 C CA . GLU A 1 342 ? -18.313 -13.652 -29.640 1.00 84.69 342 GLU A CA 1
ATOM 2550 C C . GLU A 1 342 ? -19.614 -13.163 -29.005 1.00 84.69 342 GLU A C 1
ATOM 2552 O O . GLU A 1 342 ? -20.648 -13.168 -29.673 1.00 84.69 342 GLU A O 1
ATOM 2557 N N . ARG A 1 343 ? -19.555 -12.567 -27.808 1.00 79.69 343 ARG A N 1
ATOM 2558 C CA . ARG A 1 343 ? -20.741 -11.971 -27.165 1.00 79.69 343 ARG A CA 1
ATOM 2559 C C . ARG A 1 343 ? -21.352 -10.836 -27.992 1.00 79.69 343 ARG A C 1
ATOM 2561 O O . ARG A 1 343 ? -22.568 -10.671 -28.031 1.00 79.69 343 ARG A O 1
ATOM 2568 N N . LEU A 1 344 ? -20.532 -10.059 -28.709 1.00 81.75 344 LEU A N 1
ATOM 2569 C CA . LEU A 1 344 ? -21.015 -9.049 -29.661 1.00 81.75 344 LEU A CA 1
ATOM 2570 C C . LEU A 1 344 ? -21.763 -9.657 -30.855 1.00 81.75 344 LEU A C 1
ATOM 2572 O O . LEU A 1 344 ? -22.655 -9.001 -31.398 1.00 81.75 344 LEU A O 1
ATOM 2576 N N . LYS A 1 345 ? -21.395 -10.863 -31.302 1.00 85.25 345 LYS A N 1
ATOM 2577 C CA . LYS A 1 345 ? -22.131 -11.573 -32.357 1.00 85.25 345 LYS A CA 1
ATOM 2578 C C . LYS A 1 345 ? -23.471 -12.075 -31.829 1.00 85.25 345 LYS A C 1
ATOM 2580 O O . LYS A 1 345 ? -24.483 -11.778 -32.457 1.00 85.25 345 LYS A O 1
ATOM 2585 N N . GLU A 1 346 ? -23.482 -12.726 -30.666 1.00 85.25 346 GLU A N 1
ATOM 2586 C CA . GLU A 1 346 ? -24.715 -13.188 -30.008 1.00 85.25 346 GLU A CA 1
ATOM 2587 C C . GLU A 1 346 ? -25.701 -12.035 -29.803 1.00 85.25 346 GLU A C 1
ATOM 2589 O O . GLU A 1 346 ? -26.875 -12.132 -30.152 1.00 85.25 346 GLU A O 1
ATOM 2594 N N . PHE A 1 347 ? -25.207 -10.892 -29.323 1.00 81.38 347 PHE A N 1
ATOM 2595 C CA . PHE A 1 347 ? -26.029 -9.706 -29.119 1.00 81.38 347 PHE A CA 1
ATOM 2596 C C . PHE A 1 347 ? -26.687 -9.212 -30.414 1.00 81.38 347 PHE A C 1
ATOM 2598 O O . PHE A 1 347 ? -27.879 -8.913 -30.431 1.00 81.38 347 PHE A O 1
ATOM 2605 N N . LYS A 1 348 ? -25.933 -9.167 -31.520 1.00 83.69 348 LYS A N 1
ATOM 2606 C CA . LYS A 1 348 ? -26.467 -8.771 -32.833 1.00 83.69 348 LYS A CA 1
ATOM 2607 C C . LYS A 1 348 ? -27.513 -9.753 -33.360 1.00 83.69 348 LYS A C 1
ATOM 2609 O O . LYS A 1 348 ? -28.440 -9.333 -34.049 1.00 83.69 348 LYS A O 1
ATOM 2614 N N . GLU A 1 349 ? -27.371 -11.045 -33.077 1.00 84.62 349 GLU A N 1
ATOM 2615 C CA . GLU A 1 349 ? -28.385 -12.041 -33.437 1.00 84.62 349 GLU A CA 1
ATOM 2616 C C . GLU A 1 349 ? -29.662 -11.878 -32.612 1.00 84.62 349 GLU A C 1
ATOM 2618 O O . GLU A 1 349 ? -30.759 -11.939 -33.169 1.00 84.62 349 GLU A O 1
ATOM 2623 N N . ILE A 1 350 ? -29.532 -11.609 -31.310 1.00 80.06 350 ILE A N 1
ATOM 2624 C CA . ILE A 1 350 ? -30.669 -11.322 -30.428 1.00 80.06 350 ILE A CA 1
ATOM 2625 C C . ILE A 1 350 ? -31.396 -10.047 -30.880 1.00 80.06 350 ILE A C 1
ATOM 2627 O O . ILE A 1 350 ? -32.619 -10.065 -31.015 1.00 80.06 350 ILE A O 1
ATOM 2631 N N . GLU A 1 351 ? -30.669 -8.965 -31.190 1.00 77.94 351 GLU A N 1
ATOM 2632 C CA . GLU A 1 351 ? -31.267 -7.730 -31.723 1.00 77.94 351 GLU A CA 1
ATOM 2633 C C . GLU A 1 351 ? -32.056 -7.984 -33.017 1.00 77.94 351 GLU A C 1
ATOM 2635 O O . GLU A 1 351 ? -33.183 -7.502 -33.142 1.00 77.94 351 GLU A O 1
ATOM 2640 N N . LYS A 1 352 ? -31.515 -8.784 -33.949 1.00 79.94 352 LYS A N 1
ATOM 2641 C CA . LYS A 1 352 ? -32.217 -9.162 -35.189 1.00 79.94 352 LYS A CA 1
ATOM 2642 C C . LYS A 1 352 ? -33.494 -9.962 -34.926 1.00 79.94 352 LYS A C 1
ATOM 2644 O O . LYS A 1 352 ? -34.502 -9.713 -35.582 1.00 79.94 352 LYS A O 1
ATOM 2649 N N . LYS A 1 353 ? -33.473 -10.912 -33.983 1.00 77.06 353 LYS A N 1
ATOM 2650 C CA . LYS A 1 353 ? -34.662 -11.709 -33.627 1.00 77.06 353 LYS A CA 1
ATOM 2651 C C . LYS A 1 353 ? -35.769 -10.838 -33.030 1.00 77.06 353 LYS A C 1
ATOM 2653 O O . LYS A 1 353 ? -36.919 -10.957 -33.431 1.00 77.06 353 LYS A O 1
ATOM 2658 N N . ILE A 1 354 ? -35.419 -9.901 -32.150 1.00 71.75 354 ILE A N 1
ATOM 2659 C CA . ILE A 1 354 ? -36.382 -8.970 -31.536 1.00 71.75 354 ILE A CA 1
ATOM 2660 C C . ILE A 1 354 ? -36.979 -8.010 -32.569 1.00 71.75 354 ILE A C 1
ATOM 2662 O O . ILE A 1 354 ? -38.162 -7.675 -32.499 1.00 71.75 354 ILE A O 1
ATOM 2666 N N . GLU A 1 355 ? -36.171 -7.567 -33.533 1.00 70.06 355 GLU A N 1
ATOM 2667 C CA . GLU A 1 355 ? -36.628 -6.727 -34.641 1.00 70.06 355 GLU A CA 1
ATOM 2668 C C . GLU A 1 355 ? -37.600 -7.470 -35.569 1.00 70.06 355 GLU A C 1
ATOM 2670 O O . GLU A 1 355 ? -38.587 -6.885 -36.013 1.00 70.06 355 GLU A O 1
ATOM 2675 N N . TYR A 1 356 ? -37.383 -8.771 -35.782 1.00 62.97 356 TYR A N 1
ATOM 2676 C CA . TYR A 1 356 ? -38.298 -9.644 -36.520 1.00 62.97 356 TYR A CA 1
ATOM 2677 C C . TYR A 1 356 ? -39.614 -9.907 -35.761 1.00 62.97 356 TYR A C 1
ATOM 2679 O O . TYR A 1 356 ? -40.689 -9.878 -36.357 1.00 62.97 356 TYR A O 1
ATOM 2687 N N . GLU A 1 357 ? -39.553 -10.099 -34.439 1.00 70.81 357 GLU A N 1
ATOM 2688 C CA . GLU A 1 357 ? -40.712 -10.409 -33.581 1.00 70.81 357 GLU A CA 1
ATOM 2689 C C . GLU A 1 357 ? -41.524 -9.176 -33.127 1.00 70.81 357 GLU A C 1
ATOM 2691 O O . GLU A 1 357 ? -42.522 -9.325 -32.425 1.00 70.81 357 GLU A O 1
ATOM 2696 N N . LYS A 1 358 ? -41.137 -7.952 -33.528 1.00 68.50 358 LYS A N 1
ATOM 2697 C CA . LYS A 1 358 ? -41.812 -6.679 -33.179 1.00 68.50 358 LYS A CA 1
ATOM 2698 C C . LYS A 1 358 ? -42.087 -6.508 -31.671 1.00 68.50 358 LYS A C 1
ATOM 2700 O O . LYS A 1 358 ? -43.151 -6.031 -31.286 1.00 68.50 358 LYS A O 1
ATOM 2705 N N . MET A 1 359 ? -41.122 -6.850 -30.813 1.00 62.28 359 MET A N 1
ATOM 2706 C CA . MET A 1 359 ? -41.221 -6.679 -29.351 1.00 62.28 359 MET A CA 1
ATOM 2707 C C . MET A 1 359 ? -40.417 -5.452 -28.861 1.00 62.28 359 MET A C 1
ATOM 2709 O O . MET A 1 359 ? -39.247 -5.594 -28.496 1.00 62.28 359 MET A O 1
ATOM 2713 N N . PRO A 1 360 ? -40.994 -4.233 -28.840 1.00 61.78 360 PRO A N 1
ATOM 2714 C CA . PRO A 1 360 ? -40.259 -3.001 -28.529 1.00 61.78 360 PRO A CA 1
ATOM 2715 C C . PRO A 1 360 ? -39.754 -2.921 -27.080 1.00 61.78 360 PRO A C 1
ATOM 2717 O O . PRO A 1 360 ? -38.675 -2.376 -26.853 1.00 61.78 360 PRO A O 1
ATOM 2720 N N . GLU A 1 361 ? -40.471 -3.503 -26.116 1.00 64.12 361 GLU A N 1
ATOM 2721 C CA . GLU A 1 361 ? -40.111 -3.451 -24.688 1.00 64.12 361 GLU A CA 1
ATOM 2722 C C . GLU A 1 361 ? -38.822 -4.239 -24.387 1.00 64.12 361 GLU A C 1
ATOM 2724 O O . GLU A 1 361 ? -37.913 -3.728 -23.734 1.00 64.12 361 GLU A O 1
ATOM 2729 N N . LYS A 1 362 ? -38.654 -5.427 -24.989 1.00 63.06 362 LYS A N 1
ATOM 2730 C CA . LYS A 1 362 ? -37.431 -6.246 -24.852 1.00 63.06 362 LYS A CA 1
ATOM 2731 C C . LYS A 1 362 ? -36.193 -5.607 -25.495 1.00 63.06 362 LYS A C 1
ATOM 2733 O O . LYS A 1 362 ? -35.067 -5.884 -25.086 1.00 63.06 362 LYS A O 1
ATOM 2738 N N . LYS A 1 363 ? -36.374 -4.733 -26.495 1.00 63.78 363 LYS A N 1
ATOM 2739 C CA . LYS A 1 363 ? -35.274 -4.014 -27.170 1.00 63.78 363 LYS A CA 1
ATOM 2740 C C . LYS A 1 363 ? -34.594 -3.002 -26.237 1.00 63.78 363 LYS A C 1
ATOM 2742 O O . LYS A 1 363 ? -33.414 -2.710 -26.426 1.00 63.78 363 LYS A O 1
ATOM 2747 N N . ILE A 1 364 ? -35.318 -2.461 -25.253 1.00 67.38 364 ILE A N 1
ATOM 2748 C CA . ILE A 1 364 ? -34.805 -1.467 -24.297 1.00 67.38 364 ILE A CA 1
ATOM 2749 C C . ILE A 1 364 ? -33.965 -2.155 -23.214 1.00 67.38 364 ILE A C 1
ATOM 2751 O O . ILE A 1 364 ? -32.799 -1.803 -23.047 1.00 67.38 364 ILE A O 1
ATOM 2755 N N . GLU A 1 365 ? -34.501 -3.202 -22.582 1.00 68.62 365 GLU A N 1
ATOM 2756 C CA . GLU A 1 365 ? -33.832 -3.974 -21.519 1.00 68.62 365 GLU A CA 1
ATOM 2757 C C . GLU A 1 365 ? -32.469 -4.533 -21.972 1.00 68.62 365 GLU A C 1
ATOM 2759 O O . GLU A 1 365 ? -31.454 -4.452 -21.278 1.00 68.62 365 GLU A O 1
ATOM 2764 N N . ILE A 1 366 ? -32.404 -5.033 -23.206 1.00 66.25 366 ILE A N 1
ATOM 2765 C CA . ILE A 1 366 ? -31.179 -5.597 -23.784 1.00 66.25 366 ILE A CA 1
ATOM 2766 C C . ILE A 1 366 ? -30.149 -4.508 -24.119 1.00 66.25 366 ILE A C 1
ATOM 2768 O O . ILE A 1 366 ? -28.948 -4.716 -23.929 1.00 66.25 366 ILE A O 1
ATOM 2772 N N . LYS A 1 367 ? -30.589 -3.319 -24.551 1.00 67.69 367 LYS A N 1
ATOM 2773 C CA . LYS A 1 367 ? -29.694 -2.167 -24.757 1.00 67.69 367 LYS A CA 1
ATOM 2774 C C . LYS A 1 367 ? -29.109 -1.643 -23.448 1.00 67.69 367 LYS A C 1
ATOM 2776 O O . LYS A 1 367 ? -27.958 -1.209 -23.449 1.00 67.69 367 LYS A O 1
ATOM 2781 N N . GLU A 1 368 ? -29.861 -1.685 -22.354 1.00 68.38 368 GLU A N 1
ATOM 2782 C CA . GLU A 1 368 ? -29.367 -1.309 -21.024 1.00 68.38 368 GLU A CA 1
ATOM 2783 C C . GLU A 1 368 ? -28.333 -2.314 -20.513 1.00 68.38 368 GLU A C 1
ATOM 2785 O O . GLU A 1 368 ? -27.210 -1.927 -20.188 1.00 68.38 368 GLU A O 1
ATOM 2790 N N . ARG A 1 369 ? -28.626 -3.614 -20.617 1.00 65.69 369 ARG A N 1
ATOM 2791 C CA . ARG A 1 369 ? -27.684 -4.692 -20.267 1.00 65.69 369 ARG A CA 1
ATOM 2792 C C . ARG A 1 369 ? -26.387 -4.651 -21.090 1.00 65.69 369 ARG A C 1
ATOM 2794 O O . ARG A 1 369 ? -25.322 -5.059 -20.631 1.00 65.69 369 ARG A O 1
ATOM 2801 N N . PHE A 1 370 ? -26.451 -4.133 -22.317 1.00 61.97 370 PHE A N 1
ATOM 2802 C CA . PHE A 1 370 ? -25.280 -3.903 -23.168 1.00 61.97 370 PHE A CA 1
ATOM 2803 C C . PHE A 1 370 ? -24.461 -2.671 -22.774 1.00 61.97 370 PHE A C 1
ATOM 2805 O O . PHE A 1 370 ? -23.239 -2.669 -22.947 1.00 61.97 370 PHE A O 1
ATOM 2812 N N . LYS A 1 371 ? -25.113 -1.620 -22.260 1.00 63.66 371 LYS A N 1
ATOM 2813 C CA . LYS A 1 371 ? -24.424 -0.439 -21.724 1.00 63.66 371 LYS A CA 1
ATOM 2814 C C . LYS A 1 371 ? -23.632 -0.785 -20.469 1.00 63.66 371 LYS A C 1
ATOM 2816 O O . LYS A 1 371 ? -22.516 -0.310 -20.352 1.00 63.66 371 LYS A O 1
ATOM 2821 N N . GLU A 1 372 ? -24.146 -1.656 -19.605 1.00 56.31 372 GLU A N 1
ATOM 2822 C CA . GLU A 1 372 ? -23.405 -2.138 -18.428 1.00 56.31 372 GLU A CA 1
ATOM 2823 C C . GLU A 1 372 ? -22.156 -2.954 -18.802 1.00 56.31 372 GLU A C 1
ATOM 2825 O O . GLU A 1 372 ? -21.163 -2.946 -18.080 1.00 56.31 372 GLU A O 1
ATOM 2830 N N . PHE A 1 373 ? -22.173 -3.637 -19.953 1.00 56.72 373 PHE A N 1
ATOM 2831 C CA . PHE A 1 373 ? -21.047 -4.462 -20.403 1.00 56.72 373 PHE A CA 1
ATOM 2832 C C . PHE A 1 373 ? -19.928 -3.670 -21.100 1.00 56.72 373 PHE A C 1
ATOM 2834 O O . PHE A 1 373 ? -18.783 -4.122 -21.161 1.00 56.72 373 PHE A O 1
ATOM 2841 N N . LYS A 1 374 ? -20.234 -2.492 -21.652 1.00 49.66 374 LYS A N 1
ATOM 2842 C CA . LYS A 1 374 ? -19.213 -1.544 -22.107 1.00 49.66 374 LYS A CA 1
ATOM 2843 C C . LYS A 1 374 ? -18.908 -0.604 -20.948 1.00 49.66 374 LYS A C 1
ATOM 2845 O O . LYS A 1 374 ? -19.682 0.314 -20.717 1.00 49.66 374 LYS A O 1
ATOM 2850 N N . GLU A 1 375 ? -17.775 -0.794 -20.272 1.00 41.81 375 GLU A N 1
ATOM 2851 C CA . GLU A 1 375 ? -17.224 0.231 -19.370 1.00 41.81 375 GLU A CA 1
ATOM 2852 C C . GLU A 1 375 ? -17.331 1.644 -20.004 1.00 41.81 375 GLU A C 1
ATOM 2854 O O . GLU A 1 375 ? -17.260 1.763 -21.240 1.00 41.81 375 GLU A O 1
ATOM 2859 N N . PRO A 1 376 ? -17.541 2.709 -19.201 1.00 41.50 376 PRO A N 1
ATOM 2860 C CA . PRO A 1 376 ? -17.990 4.011 -19.686 1.00 41.50 376 PRO A CA 1
ATOM 2861 C C . PRO A 1 376 ? -17.134 4.562 -20.828 1.00 41.50 376 PRO A C 1
ATOM 2863 O O . PRO A 1 376 ? -15.911 4.647 -20.777 1.00 41.50 376 PRO A O 1
ATOM 2866 N N . LYS A 1 377 ? -17.822 4.953 -21.896 1.00 34.91 377 LYS A N 1
ATOM 2867 C CA . LYS A 1 377 ? -17.275 5.296 -23.209 1.00 34.91 377 LYS A CA 1
ATOM 2868 C C . LYS A 1 377 ? -16.707 6.721 -23.315 1.00 34.91 377 LYS A C 1
ATOM 2870 O O . LYS A 1 377 ? -16.633 7.235 -24.426 1.00 34.91 377 LYS A O 1
ATOM 2875 N N . GLU A 1 378 ? -16.295 7.359 -22.223 1.00 34.00 378 GLU A N 1
ATOM 2876 C CA . GLU A 1 378 ? -15.851 8.767 -22.261 1.00 34.00 378 GLU A CA 1
ATOM 2877 C C . GLU A 1 378 ? -14.391 8.977 -22.705 1.00 34.00 378 GLU A C 1
ATOM 2879 O O . GLU A 1 378 ? -13.958 10.108 -22.888 1.00 34.00 378 GLU A O 1
ATOM 2884 N N . ILE A 1 379 ? -13.639 7.914 -23.011 1.00 38.50 379 ILE A N 1
ATOM 2885 C CA . ILE A 1 379 ? -12.226 8.033 -23.437 1.00 38.50 379 ILE A CA 1
ATOM 2886 C C . ILE A 1 379 ? -12.049 7.974 -24.974 1.00 38.50 379 ILE A C 1
ATOM 2888 O O . ILE A 1 379 ? -10.956 8.177 -25.495 1.00 38.50 379 ILE A O 1
ATOM 2892 N N . ARG A 1 380 ? -13.107 7.735 -25.765 1.00 29.91 380 ARG A N 1
ATOM 2893 C CA . ARG A 1 380 ? -12.953 7.414 -27.205 1.00 29.91 380 ARG A CA 1
ATOM 2894 C C . ARG A 1 380 ? -13.172 8.536 -28.224 1.00 29.91 380 ARG A C 1
ATOM 2896 O O . ARG A 1 380 ? -12.946 8.272 -29.402 1.00 29.91 380 ARG A O 1
ATOM 2903 N N . GLU A 1 381 ? -13.536 9.756 -27.832 1.00 28.50 381 GLU A N 1
ATOM 2904 C CA . GLU A 1 381 ? -13.847 10.826 -28.808 1.00 28.50 381 GLU A CA 1
ATOM 2905 C C . GLU A 1 381 ? -12.830 11.972 -28.932 1.00 28.50 381 GLU A C 1
ATOM 2907 O O . GLU A 1 381 ? -13.067 12.902 -29.693 1.00 28.50 381 GLU A O 1
ATOM 2912 N N . ARG A 1 382 ? -11.638 11.889 -28.321 1.00 30.20 382 ARG A N 1
ATOM 2913 C CA . ARG A 1 382 ? -10.550 12.862 -28.594 1.00 30.20 382 ARG A CA 1
ATOM 2914 C C . ARG A 1 382 ? -9.477 12.399 -29.582 1.00 30.20 382 ARG A C 1
ATOM 2916 O O . ARG A 1 382 ? -8.538 13.138 -29.849 1.00 30.20 382 ARG A O 1
ATOM 2923 N N . VAL A 1 383 ? -9.628 11.226 -30.192 1.00 32.75 383 VAL A N 1
ATOM 2924 C CA . VAL A 1 383 ? -8.716 10.761 -31.248 1.00 32.75 383 VAL A CA 1
ATOM 2925 C C . VAL A 1 383 ? -9.392 10.940 -32.598 1.00 32.75 383 VAL A C 1
ATOM 2927 O O . VAL A 1 383 ? -9.952 9.989 -33.137 1.00 32.75 383 VAL A O 1
ATOM 2930 N N . LYS A 1 384 ? -9.389 12.178 -33.108 1.00 29.47 384 LYS A N 1
ATOM 2931 C CA . LYS A 1 384 ? -9.469 12.511 -34.541 1.00 29.47 384 LYS A CA 1
ATOM 2932 C C . LYS A 1 384 ? -9.365 14.028 -34.751 1.00 29.47 384 LYS A C 1
ATOM 2934 O O . LYS A 1 384 ? -10.375 14.716 -34.822 1.00 29.47 384 LYS A O 1
ATOM 2939 N N . THR A 1 385 ? -8.145 14.503 -34.977 1.00 27.23 385 THR A N 1
ATOM 2940 C CA . THR A 1 385 ? -7.885 15.567 -35.958 1.00 27.23 385 THR A CA 1
ATOM 2941 C C . THR A 1 385 ? -6.501 15.352 -36.588 1.00 27.23 385 THR A C 1
ATOM 2943 O O . THR A 1 385 ? -5.588 14.906 -35.893 1.00 27.23 385 THR A O 1
ATOM 2946 N N . PRO A 1 386 ? -6.356 15.578 -37.907 1.00 32.22 386 PRO A N 1
ATOM 2947 C CA . PRO A 1 386 ? -5.140 15.315 -38.672 1.00 32.22 386 PRO A CA 1
ATOM 2948 C C . PRO A 1 386 ? -4.23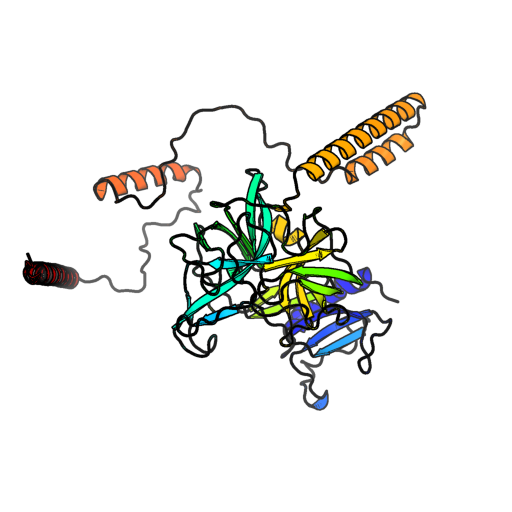1 16.553 -38.727 1.00 32.22 386 PRO A C 1
ATOM 2950 O O . PRO A 1 386 ? -4.725 17.676 -38.776 1.00 32.22 386 PRO A O 1
ATOM 2953 N N . GLY A 1 387 ? -2.916 16.345 -38.784 1.00 27.28 387 GLY A N 1
ATOM 2954 C CA . GLY A 1 387 ? -1.951 17.418 -39.036 1.00 27.28 387 GLY A CA 1
ATOM 2955 C C . GLY A 1 387 ? -0.593 17.129 -38.416 1.00 27.28 387 GLY A C 1
ATOM 2956 O O . GLY A 1 387 ? -0.313 17.551 -37.302 1.00 27.28 387 GLY A O 1
ATOM 2957 N N . ALA A 1 388 ? 0.233 16.377 -39.138 1.00 35.28 388 ALA A N 1
ATOM 2958 C CA . ALA A 1 388 ? 1.655 16.284 -38.869 1.00 35.28 388 ALA A CA 1
ATOM 2959 C C . ALA A 1 388 ? 2.339 17.542 -39.418 1.00 35.28 388 ALA A C 1
ATOM 2961 O O . ALA A 1 388 ? 2.462 17.663 -40.630 1.00 35.28 388 ALA A O 1
ATOM 2962 N N . GLU A 1 389 ? 2.811 18.422 -38.539 1.00 27.95 389 GLU A N 1
ATOM 2963 C CA . GLU A 1 389 ? 4.004 19.241 -38.774 1.00 27.95 389 GLU A CA 1
ATOM 2964 C C . GLU A 1 389 ? 4.804 19.285 -37.467 1.00 27.95 389 GLU A C 1
ATOM 2966 O O . GLU A 1 389 ? 4.270 19.544 -36.387 1.00 27.95 389 GLU A O 1
ATOM 2971 N N . GLY A 1 390 ? 6.072 18.884 -37.558 1.00 31.00 390 GLY A N 1
ATOM 2972 C CA . GLY A 1 390 ? 6.940 18.643 -36.416 1.00 31.00 390 GLY A CA 1
ATOM 2973 C C . GLY A 1 3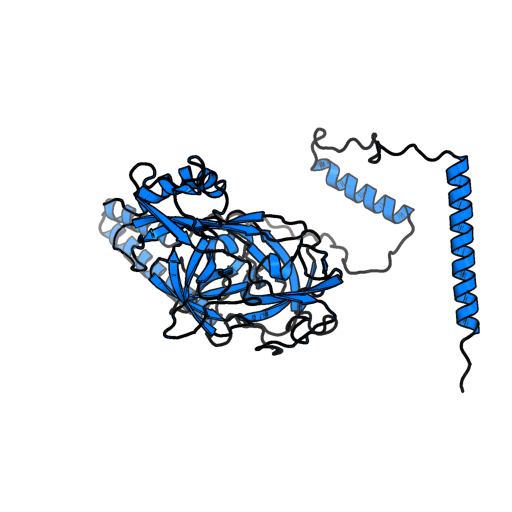90 ? 7.357 19.930 -35.716 1.00 31.00 390 GLY A C 1
ATOM 2974 O O . GLY A 1 390 ? 7.917 20.830 -36.333 1.00 31.00 390 GLY A O 1
ATOM 2975 N N . PHE A 1 391 ? 7.174 19.959 -34.399 1.00 25.11 391 PHE A N 1
ATOM 2976 C CA . PHE A 1 391 ? 7.933 20.841 -33.523 1.00 25.11 391 PHE A CA 1
ATOM 2977 C C . PHE A 1 391 ? 9.157 20.072 -33.008 1.00 25.11 391 PHE A C 1
ATOM 2979 O O . PHE A 1 391 ? 8.991 18.983 -32.450 1.00 25.11 391 PHE A O 1
ATOM 2986 N N . PRO A 1 392 ? 10.388 20.583 -33.188 1.00 28.45 392 PRO A N 1
ATOM 2987 C CA . PRO A 1 392 ? 11.571 19.937 -32.646 1.00 28.45 392 PRO A CA 1
ATOM 2988 C C . PRO A 1 392 ? 11.554 20.062 -31.120 1.00 28.45 392 PRO A C 1
ATOM 2990 O O . PRO A 1 392 ? 11.673 21.154 -30.567 1.00 28.45 392 PRO A O 1
ATOM 2993 N N . ILE A 1 393 ? 11.403 18.929 -30.438 1.00 32.88 393 ILE A N 1
ATOM 2994 C CA . ILE A 1 393 ? 11.617 18.810 -28.995 1.00 32.88 393 ILE A CA 1
ATOM 2995 C C . ILE A 1 393 ? 13.139 18.872 -28.772 1.00 32.88 393 ILE A C 1
ATOM 2997 O O . ILE A 1 393 ? 13.849 18.027 -29.326 1.00 32.88 393 ILE A O 1
ATOM 3001 N N . PRO A 1 394 ? 13.687 19.844 -28.019 1.00 28.67 394 PRO A N 1
ATOM 3002 C CA . PRO A 1 394 ? 15.110 19.841 -27.716 1.00 28.67 394 PRO A CA 1
ATOM 3003 C C . PRO A 1 394 ? 15.437 18.684 -26.753 1.00 28.67 394 PRO A C 1
ATOM 3005 O O . PRO A 1 394 ? 14.629 18.360 -25.881 1.00 28.67 394 PRO A O 1
ATOM 3008 N N . PRO A 1 395 ? 16.615 18.050 -26.884 1.00 29.05 395 PRO A N 1
ATOM 3009 C CA . PRO A 1 395 ? 17.007 16.938 -26.028 1.00 29.05 395 PRO A CA 1
ATOM 3010 C C . PRO A 1 395 ? 17.251 17.433 -24.597 1.00 29.05 395 PRO A C 1
ATOM 3012 O O . PRO A 1 395 ? 18.083 18.314 -24.379 1.00 29.05 395 PRO A O 1
ATOM 3015 N N . ILE A 1 396 ? 16.556 16.851 -23.616 1.00 31.73 396 ILE A N 1
ATOM 3016 C CA . ILE A 1 396 ? 16.794 17.107 -22.189 1.00 31.73 396 ILE A CA 1
ATOM 3017 C C . ILE A 1 396 ? 17.475 15.873 -21.588 1.00 31.73 396 ILE A C 1
ATOM 3019 O O . ILE A 1 396 ? 16.843 14.933 -21.122 1.00 31.73 396 ILE A O 1
ATOM 3023 N N . GLY A 1 397 ? 18.801 15.896 -21.654 1.00 33.69 397 GLY A N 1
ATOM 3024 C CA . GLY A 1 397 ? 19.740 15.212 -20.762 1.00 33.69 397 GLY A CA 1
ATOM 3025 C C . GLY A 1 397 ? 20.790 16.250 -20.335 1.00 33.69 397 GLY A C 1
ATOM 3026 O O . GLY A 1 397 ? 20.738 17.374 -20.844 1.00 33.69 397 GLY A O 1
ATOM 3027 N N . PRO A 1 398 ? 21.736 15.956 -19.425 1.00 33.59 398 PRO A N 1
ATOM 3028 C CA . PRO A 1 398 ? 22.656 16.964 -18.904 1.00 33.59 398 PRO A CA 1
ATOM 3029 C C . PRO A 1 398 ? 23.681 17.349 -19.981 1.00 33.59 398 PRO A C 1
ATOM 3031 O O . PRO A 1 398 ? 24.793 16.829 -20.041 1.00 33.59 398 PRO A O 1
ATOM 3034 N N . ALA A 1 399 ? 23.298 18.255 -20.876 1.00 34.50 399 ALA A N 1
ATOM 3035 C CA . ALA A 1 399 ? 24.195 18.853 -21.841 1.00 34.50 399 ALA A CA 1
ATOM 3036 C C . ALA A 1 399 ? 24.916 20.024 -21.167 1.00 34.50 399 ALA A C 1
ATOM 3038 O O . ALA A 1 399 ? 24.284 20.910 -20.586 1.00 34.50 399 ALA A O 1
ATOM 3039 N N . LYS A 1 400 ? 26.253 20.038 -21.267 1.00 36.41 400 LYS A N 1
ATOM 3040 C CA . LYS A 1 400 ? 27.074 21.227 -20.989 1.00 36.41 400 LYS A CA 1
ATOM 3041 C C . LYS A 1 400 ? 26.393 22.442 -21.615 1.00 36.41 400 LYS A C 1
ATOM 3043 O O . LYS A 1 400 ? 25.989 22.357 -22.774 1.00 36.41 400 LYS A O 1
ATOM 3048 N N . PRO A 1 401 ? 26.244 23.552 -20.890 1.00 40.03 401 PRO A N 1
ATOM 3049 C CA . PRO A 1 401 ? 25.319 24.559 -21.343 1.00 40.03 401 PRO A CA 1
ATOM 3050 C C . PRO A 1 401 ? 25.950 25.317 -22.522 1.00 40.03 401 PRO A C 1
ATOM 3052 O O . PRO A 1 401 ? 27.009 25.932 -22.397 1.00 40.03 401 PRO A O 1
ATOM 3055 N N . ILE A 1 402 ? 25.328 25.188 -23.695 1.00 47.97 402 ILE A N 1
ATOM 3056 C CA . ILE A 1 402 ? 25.787 25.786 -24.954 1.00 47.97 402 ILE A CA 1
ATOM 3057 C C . ILE A 1 402 ? 25.247 27.217 -25.032 1.00 47.97 402 ILE A C 1
ATOM 3059 O O . ILE A 1 402 ? 24.042 27.428 -24.893 1.00 47.97 402 ILE A O 1
ATOM 3063 N N . GLY A 1 403 ? 26.142 28.175 -25.275 1.00 56.62 403 GLY A N 1
ATOM 3064 C CA . GLY A 1 403 ? 25.818 29.579 -25.537 1.00 56.62 403 GLY A CA 1
ATOM 3065 C C . GLY A 1 403 ? 26.067 30.527 -24.363 1.00 56.62 403 GLY A C 1
ATOM 3066 O O . GLY A 1 403 ? 26.133 30.086 -23.203 1.00 56.62 403 GLY A O 1
ATOM 3067 N N . SER A 1 404 ? 26.233 31.816 -24.683 1.00 68.62 404 SER A N 1
ATOM 3068 C CA . SER A 1 404 ? 26.471 32.888 -23.704 1.00 68.62 404 SER A CA 1
ATOM 3069 C C . SER A 1 404 ? 25.252 33.102 -22.798 1.00 68.62 404 SER A C 1
ATOM 3071 O O . SER A 1 404 ? 24.158 32.590 -23.054 1.00 68.62 404 SER A O 1
ATOM 3073 N N . ALA A 1 405 ? 25.430 33.842 -21.702 1.00 55.44 405 ALA A N 1
ATOM 3074 C CA . ALA A 1 405 ? 24.320 34.190 -20.819 1.00 55.44 405 ALA A CA 1
ATOM 3075 C C . ALA A 1 405 ? 23.236 34.997 -21.560 1.00 55.44 405 ALA A C 1
ATOM 3077 O O . ALA A 1 405 ? 22.051 34.750 -21.330 1.00 55.44 405 ALA A O 1
ATOM 3078 N N . GLU A 1 406 ? 23.619 35.870 -22.502 1.00 56.31 406 GLU A N 1
ATOM 3079 C CA . GLU A 1 406 ? 22.656 36.615 -23.322 1.00 56.31 406 GLU A CA 1
ATOM 3080 C C . GLU A 1 406 ? 21.837 35.695 -24.238 1.00 56.31 406 GLU A C 1
ATOM 3082 O O . GLU A 1 406 ? 20.627 35.866 -24.361 1.00 56.31 406 GLU A O 1
ATOM 3087 N N . GLU A 1 407 ? 22.450 34.663 -24.828 1.00 51.72 407 GLU A N 1
ATOM 3088 C CA . GLU A 1 407 ? 21.733 33.716 -25.696 1.00 51.72 407 GLU A CA 1
ATOM 3089 C C . GLU A 1 407 ? 20.727 32.854 -24.922 1.00 51.72 407 GLU A C 1
ATOM 3091 O O . GLU A 1 407 ? 19.682 32.468 -25.453 1.00 51.72 407 GLU A O 1
ATOM 3096 N N . ARG A 1 408 ? 21.015 32.554 -23.652 1.00 55.31 408 ARG A N 1
ATOM 3097 C CA . ARG A 1 408 ? 20.078 31.838 -22.772 1.00 55.31 408 ARG A CA 1
ATOM 3098 C C . ARG A 1 408 ? 18.925 32.730 -22.340 1.00 55.31 408 ARG A C 1
ATOM 3100 O O . ARG A 1 408 ? 17.790 32.257 -22.318 1.00 55.31 408 ARG A O 1
ATOM 3107 N N . LEU A 1 409 ? 19.209 34.000 -22.051 1.00 61.06 409 LEU A N 1
ATOM 3108 C CA . LEU A 1 409 ? 18.194 34.986 -21.701 1.00 61.06 409 LEU A CA 1
ATOM 3109 C C . LEU A 1 409 ? 17.233 35.219 -22.875 1.00 61.06 409 LEU A C 1
ATOM 3111 O O . LEU A 1 409 ? 16.027 35.098 -22.695 1.00 61.06 409 LEU A O 1
ATOM 3115 N N . ALA A 1 410 ? 17.752 35.381 -24.095 1.00 59.97 410 ALA A N 1
ATOM 3116 C CA . ALA A 1 410 ? 16.933 35.549 -25.298 1.00 59.97 410 ALA A CA 1
ATOM 3117 C C . ALA A 1 410 ? 16.017 34.337 -25.583 1.00 59.97 410 ALA A C 1
ATOM 3119 O O . ALA A 1 410 ? 14.872 34.490 -26.022 1.00 59.97 410 ALA A O 1
ATOM 3120 N N . ARG A 1 411 ? 16.487 33.110 -25.307 1.00 59.28 411 ARG A N 1
ATOM 3121 C CA . ARG A 1 411 ? 15.670 31.885 -25.435 1.00 59.28 411 ARG A CA 1
ATOM 3122 C C . ARG A 1 411 ? 14.558 31.820 -24.391 1.00 59.28 411 ARG A C 1
ATOM 3124 O O . ARG A 1 411 ? 13.441 31.433 -24.729 1.00 59.28 411 ARG A O 1
ATOM 3131 N N . LEU A 1 412 ? 14.851 32.213 -23.153 1.00 57.91 412 LEU A N 1
ATOM 3132 C CA . LEU A 1 412 ? 13.864 32.312 -22.077 1.00 57.91 412 LEU A CA 1
ATOM 3133 C C . LEU A 1 412 ? 12.811 33.382 -22.382 1.00 57.91 412 LEU A C 1
ATOM 3135 O O . LEU A 1 412 ? 11.623 33.100 -22.278 1.00 57.91 412 LEU A O 1
ATOM 3139 N N . GLU A 1 413 ? 13.221 34.560 -22.847 1.00 61.94 413 GLU A N 1
ATOM 3140 C CA . GLU A 1 413 ? 12.308 35.637 -23.250 1.00 61.94 413 GLU A CA 1
ATOM 3141 C C . GLU A 1 413 ? 11.397 35.213 -24.409 1.00 61.94 413 GLU A C 1
ATOM 3143 O O . GLU A 1 413 ? 10.196 35.489 -24.400 1.00 61.94 413 GLU A O 1
ATOM 3148 N N . THR A 1 414 ? 11.934 34.466 -25.377 1.00 62.22 414 THR A N 1
ATOM 3149 C CA . THR A 1 414 ? 11.147 33.916 -26.491 1.00 62.22 414 THR A CA 1
ATOM 3150 C C . THR A 1 414 ? 10.128 32.878 -26.006 1.00 62.22 414 THR A C 1
ATOM 3152 O O . THR A 1 414 ? 8.965 32.926 -26.411 1.00 62.22 414 THR A O 1
ATOM 3155 N N . ALA A 1 415 ? 10.528 31.971 -25.108 1.00 56.69 415 ALA A N 1
ATOM 3156 C CA . ALA A 1 415 ? 9.642 30.955 -24.536 1.00 56.69 415 ALA A CA 1
ATOM 3157 C C . ALA A 1 415 ? 8.537 31.573 -23.660 1.00 56.69 415 ALA A C 1
ATOM 3159 O O . ALA A 1 415 ? 7.377 31.172 -23.739 1.00 56.69 415 ALA A O 1
ATOM 3160 N N . VAL A 1 416 ? 8.873 32.597 -22.871 1.00 58.16 416 VAL A N 1
ATOM 3161 C CA . VAL A 1 416 ? 7.906 33.344 -22.057 1.00 58.16 416 VAL A CA 1
ATOM 3162 C C . VAL A 1 416 ? 6.920 34.094 -22.952 1.00 58.16 416 VAL A C 1
ATOM 3164 O O . VAL A 1 416 ? 5.714 34.000 -22.727 1.00 58.16 416 VAL A O 1
ATOM 3167 N N . ASN A 1 417 ? 7.384 34.748 -24.023 1.00 55.91 417 ASN A N 1
ATOM 3168 C CA . ASN A 1 417 ? 6.501 35.421 -24.980 1.00 55.91 417 ASN A CA 1
ATOM 3169 C C . ASN A 1 417 ? 5.530 34.456 -25.675 1.00 55.91 417 ASN A C 1
ATOM 3171 O O . ASN A 1 417 ? 4.367 34.809 -25.859 1.00 55.91 417 ASN A O 1
ATOM 3175 N N . GLN A 1 418 ? 5.936 33.222 -25.976 1.00 58.84 418 GLN A N 1
ATOM 3176 C CA . GLN A 1 418 ? 5.034 32.195 -26.520 1.00 58.84 418 GLN A CA 1
ATOM 3177 C C . GLN A 1 418 ? 3.952 31.745 -25.520 1.00 58.84 418 GLN A C 1
ATOM 3179 O O . GLN A 1 418 ? 2.859 31.350 -25.927 1.00 58.84 418 GLN A O 1
ATOM 3184 N N . LEU A 1 419 ? 4.213 31.854 -24.214 1.00 52.78 419 LEU A N 1
ATOM 3185 C CA . LEU A 1 419 ? 3.267 31.503 -23.149 1.00 52.78 419 LEU A CA 1
ATOM 3186 C C . LEU A 1 419 ? 2.298 32.645 -22.792 1.00 52.78 419 LEU A C 1
ATOM 3188 O O . LEU A 1 419 ? 1.250 32.396 -22.191 1.00 52.78 419 LEU A O 1
ATOM 3192 N N . THR A 1 420 ? 2.583 33.889 -23.196 1.00 52.34 420 THR A N 1
ATOM 3193 C CA . THR A 1 420 ? 1.765 35.067 -22.830 1.00 52.34 420 THR A CA 1
ATOM 3194 C C . THR A 1 420 ? 0.322 35.046 -23.351 1.00 52.34 420 THR A C 1
ATOM 3196 O O . THR A 1 420 ? -0.521 35.764 -22.806 1.00 52.34 420 THR A O 1
ATOM 3199 N N . HIS A 1 421 ? 0.002 34.230 -24.362 1.00 52.94 421 HIS A N 1
ATOM 3200 C CA . HIS A 1 421 ? -1.368 34.048 -24.869 1.00 52.94 421 HIS A CA 1
ATOM 3201 C C . HIS A 1 421 ? -2.217 33.065 -24.046 1.00 52.94 421 HIS A C 1
ATOM 3203 O O . HIS A 1 421 ? -3.439 33.058 -24.183 1.00 52.94 421 HIS A O 1
ATOM 3209 N N . PHE A 1 422 ? -1.600 32.275 -23.163 1.00 50.22 422 PHE A N 1
ATOM 3210 C CA . PHE A 1 422 ? -2.291 31.288 -22.325 1.00 50.22 422 PHE A CA 1
ATOM 3211 C C . PHE A 1 422 ? -2.547 31.773 -20.890 1.00 50.22 422 PHE A C 1
ATOM 3213 O O . PHE A 1 422 ? -3.290 31.129 -20.151 1.00 50.22 422 PHE A O 1
ATOM 3220 N N . ILE A 1 423 ? -1.985 32.923 -20.501 1.00 52.25 423 ILE A N 1
ATOM 3221 C CA . ILE A 1 423 ? -2.127 33.508 -19.161 1.00 52.25 423 ILE A CA 1
ATOM 3222 C C . ILE A 1 423 ? -2.918 34.817 -19.264 1.00 52.25 423 ILE A C 1
ATOM 3224 O O . ILE A 1 423 ? -2.451 35.798 -19.857 1.00 52.25 423 ILE A O 1
ATOM 3228 N N . ARG A 1 424 ? -4.124 34.831 -18.678 1.00 48.78 424 ARG A N 1
ATOM 3229 C CA . ARG A 1 424 ? -4.979 36.029 -18.599 1.00 48.78 424 ARG A CA 1
ATOM 3230 C C . ARG A 1 424 ? -4.247 37.155 -17.852 1.00 48.78 424 ARG A C 1
ATOM 3232 O O . ARG A 1 424 ? -3.504 36.838 -16.925 1.00 48.78 424 ARG A O 1
ATOM 3239 N N . PRO A 1 425 ? -4.433 38.439 -18.218 1.00 53.53 425 PRO A N 1
ATOM 3240 C CA . PRO A 1 425 ? -3.747 39.568 -17.581 1.00 53.53 425 PRO A CA 1
ATOM 3241 C C . PRO A 1 425 ? -3.816 39.553 -16.050 1.00 53.53 425 PRO A C 1
ATOM 3243 O O . PRO A 1 425 ? -2.828 39.870 -15.399 1.00 53.53 425 PRO A O 1
ATOM 3246 N N . GLU A 1 426 ? -4.942 39.105 -15.491 1.00 53.91 426 GLU A N 1
ATOM 3247 C CA . GLU A 1 426 ? -5.173 39.018 -14.041 1.00 53.91 426 GLU A CA 1
ATOM 3248 C C . GLU A 1 426 ? -4.343 37.936 -13.318 1.00 53.91 426 GLU A C 1
ATOM 3250 O O . GLU A 1 426 ? -4.252 37.950 -12.095 1.00 53.91 426 GLU A O 1
ATOM 3255 N N . LEU A 1 427 ? -3.767 36.980 -14.056 1.00 51.66 427 LEU A N 1
ATOM 3256 C CA . LEU A 1 427 ? -2.976 35.856 -13.532 1.00 51.66 427 LEU A CA 1
ATOM 3257 C C . LEU A 1 427 ? -1.480 35.998 -13.840 1.00 51.66 427 LEU A C 1
ATOM 3259 O O . LEU A 1 427 ? -0.707 35.063 -13.624 1.00 51.66 427 LEU A O 1
ATOM 3263 N N . ARG A 1 428 ? -1.061 37.145 -14.382 1.00 59.59 428 ARG A N 1
ATOM 3264 C CA . ARG A 1 428 ? 0.352 37.421 -14.633 1.00 59.59 428 ARG A CA 1
ATOM 3265 C C . ARG A 1 428 ? 1.019 37.828 -13.316 1.00 59.59 428 ARG A C 1
ATOM 3267 O O . ARG A 1 428 ? 0.483 38.697 -12.632 1.00 59.59 428 ARG A O 1
ATOM 3274 N N . PRO A 1 429 ? 2.171 37.239 -12.957 1.00 50.78 429 PRO A N 1
ATOM 3275 C CA . PRO A 1 429 ? 2.953 37.724 -11.828 1.00 50.78 429 PRO A CA 1
ATOM 3276 C C . PRO A 1 429 ? 3.348 39.185 -12.069 1.00 50.78 429 PRO A C 1
ATOM 3278 O O . PRO A 1 429 ? 3.806 39.521 -13.164 1.00 50.78 429 PRO A O 1
ATOM 3281 N N . ASP A 1 430 ? 3.179 40.045 -11.065 1.00 52.88 430 ASP A N 1
ATOM 3282 C CA . ASP A 1 430 ? 3.743 41.394 -11.094 1.00 52.88 430 ASP A CA 1
ATOM 3283 C C . ASP A 1 430 ? 5.261 41.291 -10.911 1.00 52.88 430 ASP A C 1
ATOM 3285 O O . ASP A 1 430 ? 5.763 41.044 -9.817 1.00 52.88 430 ASP A O 1
ATOM 3289 N N . LEU A 1 431 ? 5.991 41.432 -12.017 1.00 55.66 431 LEU A N 1
ATOM 3290 C CA . LEU A 1 431 ? 7.452 41.369 -12.044 1.00 55.66 431 LEU A CA 1
ATOM 3291 C C . LEU A 1 431 ? 8.108 42.697 -11.625 1.00 55.66 431 LEU A C 1
ATOM 3293 O O . LEU A 1 431 ? 9.334 42.791 -11.627 1.00 55.66 431 LEU A O 1
ATOM 3297 N N . GLY A 1 432 ? 7.319 43.722 -11.275 1.00 52.00 432 GLY A N 1
ATOM 3298 C CA . GLY A 1 432 ? 7.817 44.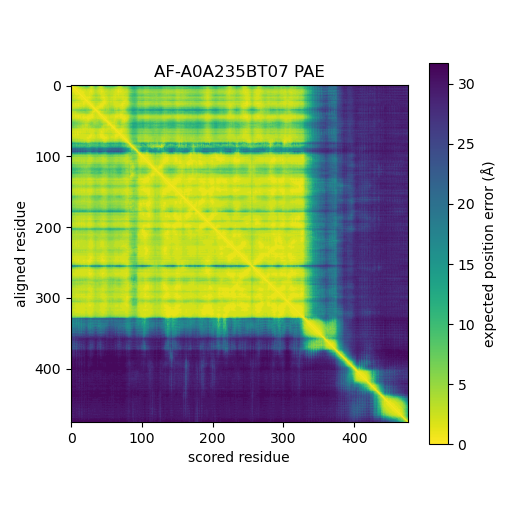981 -10.722 1.00 52.00 432 GLY A CA 1
ATOM 3299 C C . GLY A 1 432 ? 8.209 44.889 -9.243 1.00 52.00 432 GLY A C 1
ATOM 3300 O O . GLY A 1 432 ? 8.956 45.740 -8.761 1.00 52.00 432 GLY A O 1
ATOM 3301 N N . ALA A 1 433 ? 7.752 43.856 -8.527 1.00 51.19 433 ALA A N 1
ATOM 3302 C CA . ALA A 1 433 ? 8.077 43.623 -7.124 1.00 51.19 433 ALA A CA 1
ATOM 3303 C C . ALA A 1 433 ? 9.051 42.440 -6.986 1.00 51.19 433 ALA A C 1
ATOM 3305 O O . ALA A 1 433 ? 8.691 41.284 -7.203 1.00 51.19 433 ALA A O 1
ATOM 3306 N N . GLY A 1 434 ? 10.306 42.728 -6.629 1.00 48.62 434 GLY A N 1
ATOM 3307 C CA . GLY A 1 434 ? 11.328 41.706 -6.394 1.00 48.62 434 GLY A CA 1
ATOM 3308 C C . GLY A 1 434 ? 10.924 40.709 -5.298 1.00 48.62 434 GLY A C 1
ATOM 3309 O O . GLY A 1 434 ? 10.349 41.083 -4.278 1.00 48.62 434 GLY A O 1
ATOM 3310 N N . ALA A 1 435 ? 11.259 39.431 -5.488 1.00 51.00 435 ALA A N 1
ATOM 3311 C CA . ALA A 1 435 ? 10.844 38.303 -4.643 1.00 51.00 435 ALA A CA 1
ATOM 3312 C C . ALA A 1 435 ? 11.514 38.223 -3.247 1.00 51.00 435 ALA A C 1
ATOM 3314 O O . ALA A 1 435 ? 11.427 37.192 -2.585 1.00 51.00 435 ALA A O 1
ATOM 3315 N N . LEU A 1 436 ? 12.185 39.283 -2.782 1.00 51.94 436 LEU A N 1
ATOM 3316 C CA . LEU A 1 436 ? 12.986 39.295 -1.549 1.00 51.94 436 LEU A CA 1
ATOM 3317 C C . LEU A 1 436 ? 12.638 40.499 -0.660 1.00 51.94 436 LEU A C 1
ATOM 3319 O O . LEU A 1 436 ? 13.476 41.323 -0.323 1.00 51.94 436 LEU A O 1
ATOM 3323 N N . THR A 1 437 ? 11.379 40.628 -0.247 1.00 51.19 437 THR A N 1
ATOM 3324 C CA . THR A 1 437 ? 10.891 41.801 0.506 1.00 51.19 437 THR A CA 1
ATOM 3325 C C . THR A 1 437 ? 11.295 41.851 1.992 1.00 51.19 437 THR A C 1
ATOM 3327 O O . THR A 1 437 ? 10.623 42.521 2.776 1.00 51.19 437 THR A O 1
ATOM 3330 N N . ARG A 1 438 ? 12.338 41.135 2.440 1.00 47.84 438 ARG A N 1
ATOM 3331 C CA . ARG A 1 438 ? 12.767 41.155 3.860 1.00 47.84 438 ARG A CA 1
ATOM 3332 C C . ARG A 1 438 ? 14.272 41.253 4.112 1.00 47.84 438 ARG A C 1
ATOM 3334 O O . ARG A 1 438 ? 14.667 41.217 5.274 1.00 47.84 438 ARG A O 1
ATOM 3341 N N . GLU A 1 439 ? 15.087 41.461 3.086 1.00 54.06 439 GLU A N 1
ATOM 3342 C CA . GLU A 1 439 ? 16.510 41.764 3.264 1.00 54.06 439 GLU A CA 1
ATOM 3343 C C . GLU A 1 439 ? 16.791 43.176 2.733 1.00 54.06 439 GLU A C 1
ATOM 3345 O O . GLU A 1 439 ? 16.270 43.533 1.676 1.00 54.06 439 GLU A O 1
ATOM 3350 N N . PRO A 1 440 ? 17.533 44.027 3.463 1.00 57.41 440 PRO A N 1
ATOM 3351 C CA . PRO A 1 440 ? 17.961 45.306 2.916 1.00 57.41 440 PRO A CA 1
ATOM 3352 C C . PRO A 1 440 ? 18.911 45.062 1.739 1.00 57.41 440 PRO A C 1
ATOM 3354 O O . PRO A 1 440 ? 19.852 44.276 1.860 1.00 57.41 440 PRO A O 1
ATOM 3357 N N . ASP A 1 441 ? 18.680 45.753 0.620 1.00 61.50 441 ASP A N 1
ATOM 3358 C CA . ASP A 1 441 ? 19.600 45.736 -0.516 1.00 61.50 441 ASP A CA 1
ATOM 3359 C C . ASP A 1 441 ? 21.012 46.119 -0.049 1.00 61.50 441 ASP A C 1
ATOM 3361 O O . ASP A 1 441 ? 21.209 47.114 0.658 1.00 61.50 441 ASP A O 1
ATOM 3365 N N . LEU A 1 442 ? 22.006 45.325 -0.449 1.00 64.81 442 LEU A N 1
ATOM 3366 C CA . LEU A 1 442 ? 23.410 45.607 -0.161 1.00 64.81 442 LEU A CA 1
ATOM 3367 C C . LEU A 1 442 ? 23.795 46.963 -0.764 1.00 64.81 442 LEU A C 1
ATOM 3369 O O . LEU A 1 442 ? 23.504 47.245 -1.930 1.00 64.81 442 LEU A O 1
ATOM 3373 N N . SER A 1 443 ? 24.486 47.803 0.011 1.00 75.50 443 SER A N 1
ATOM 3374 C CA . SER A 1 443 ? 24.964 49.086 -0.504 1.00 75.50 443 SER A CA 1
ATOM 3375 C C . SER A 1 443 ? 25.959 48.871 -1.652 1.00 75.50 443 SER A C 1
ATOM 3377 O O . SER A 1 443 ? 26.610 47.827 -1.755 1.00 75.50 443 SER A O 1
ATOM 3379 N N . SER A 1 444 ? 26.142 49.871 -2.517 1.00 69.94 444 SER A N 1
ATOM 3380 C CA . SER A 1 444 ? 27.136 49.798 -3.601 1.00 69.94 444 SER A CA 1
ATOM 3381 C C . SER A 1 444 ? 28.558 49.524 -3.078 1.00 69.94 444 SER A C 1
ATOM 3383 O O . SER A 1 444 ? 29.340 48.832 -3.736 1.00 69.94 444 SER A O 1
ATOM 3385 N N . SER A 1 445 ? 28.877 49.986 -1.864 1.00 72.75 445 SER A N 1
ATOM 3386 C CA . SER A 1 445 ? 30.111 49.643 -1.150 1.00 72.75 445 SER A CA 1
ATOM 3387 C C . SER A 1 445 ? 30.181 48.167 -0.752 1.00 72.75 445 SER A C 1
ATOM 3389 O O . SER A 1 445 ? 31.226 47.541 -0.962 1.00 72.75 445 SER A O 1
ATOM 3391 N N . ASP A 1 446 ? 29.090 47.588 -0.250 1.00 72.38 446 ASP A N 1
ATOM 3392 C CA . ASP A 1 446 ? 29.036 46.179 0.162 1.00 72.38 446 ASP A CA 1
ATOM 3393 C C . ASP A 1 446 ? 29.144 45.249 -1.048 1.00 72.38 446 ASP A C 1
ATOM 3395 O O . ASP A 1 446 ? 29.926 44.300 -1.030 1.00 72.38 446 ASP A O 1
ATOM 3399 N N . LEU A 1 447 ? 28.463 45.580 -2.150 1.00 72.56 447 LEU A N 1
ATOM 3400 C CA . LEU A 1 447 ? 28.573 44.854 -3.419 1.00 72.56 447 LEU A CA 1
ATOM 3401 C C . LEU A 1 447 ? 29.999 44.891 -3.980 1.00 72.56 447 LEU A C 1
ATOM 3403 O O . LEU A 1 447 ? 30.507 43.877 -4.463 1.00 72.56 447 LEU A O 1
ATOM 3407 N N . SER A 1 448 ? 30.680 46.039 -3.889 1.00 74.75 448 SER A N 1
ATOM 3408 C CA . SER A 1 448 ? 32.070 46.160 -4.347 1.00 74.75 448 SER A CA 1
ATOM 3409 C C . SER A 1 448 ? 33.039 45.332 -3.495 1.00 74.75 448 SER A C 1
ATOM 3411 O O . SER A 1 448 ? 33.982 44.733 -4.019 1.00 74.75 448 SER A O 1
ATOM 3413 N N . THR A 1 449 ? 32.772 45.241 -2.190 1.00 79.12 449 THR A N 1
ATOM 3414 C CA . THR A 1 449 ? 33.583 44.475 -1.241 1.00 79.12 449 THR A CA 1
ATOM 3415 C C . THR A 1 449 ? 33.351 42.981 -1.428 1.00 79.12 449 THR A C 1
ATOM 3417 O O . THR A 1 449 ? 34.322 42.231 -1.531 1.00 79.12 449 THR A O 1
ATOM 3420 N N . LEU A 1 450 ? 32.093 42.559 -1.582 1.00 75.62 450 LEU A N 1
ATOM 3421 C CA . LEU A 1 450 ? 31.716 41.176 -1.857 1.00 75.62 450 LEU A CA 1
ATOM 3422 C C . LEU A 1 450 ? 32.292 40.695 -3.196 1.00 75.62 450 LEU A C 1
ATOM 3424 O O . LEU A 1 450 ? 32.876 39.617 -3.268 1.00 75.62 450 LEU A O 1
ATOM 3428 N N . SER A 1 451 ? 32.225 41.528 -4.240 1.00 80.31 451 SER A N 1
ATOM 3429 C CA . SER A 1 451 ? 32.831 41.236 -5.545 1.00 80.31 451 SER A CA 1
ATOM 3430 C C . SER A 1 451 ? 34.347 41.042 -5.438 1.00 80.31 451 SER A C 1
ATOM 3432 O O . SER A 1 451 ? 34.894 40.061 -5.946 1.00 80.31 451 SER A O 1
ATOM 3434 N N . ARG A 1 452 ? 35.039 41.913 -4.691 1.00 82.69 452 ARG A N 1
ATOM 3435 C CA . ARG A 1 452 ? 36.485 41.790 -4.457 1.00 82.69 452 ARG A CA 1
ATOM 3436 C C . ARG A 1 452 ? 36.830 40.548 -3.617 1.00 82.69 452 ARG A C 1
ATOM 3438 O O . ARG A 1 452 ? 37.851 39.910 -3.870 1.00 82.69 452 ARG A O 1
ATOM 3445 N N . GLN A 1 453 ? 35.978 40.170 -2.662 1.00 83.12 453 GLN A N 1
ATOM 3446 C CA . GLN A 1 453 ? 36.119 38.944 -1.867 1.00 83.12 453 GLN A CA 1
ATOM 3447 C C . GLN A 1 453 ? 35.956 37.681 -2.718 1.00 83.12 453 GLN A C 1
ATOM 3449 O O . GLN A 1 453 ? 36.787 36.779 -2.630 1.00 83.12 453 GLN A O 1
ATOM 3454 N N . LEU A 1 454 ? 34.939 37.639 -3.579 1.00 80.44 454 LEU A N 1
ATOM 3455 C CA . LEU A 1 454 ? 34.685 36.518 -4.486 1.00 80.44 454 LEU A CA 1
ATOM 3456 C C . LEU A 1 454 ? 35.797 36.372 -5.531 1.00 80.44 454 LEU A C 1
ATOM 3458 O O . LEU A 1 454 ? 36.244 35.260 -5.803 1.00 80.44 454 LEU A O 1
ATOM 3462 N N . GLN A 1 455 ? 36.309 37.486 -6.066 1.00 86.25 455 GLN A N 1
ATOM 3463 C CA . GLN A 1 455 ? 37.469 37.471 -6.963 1.00 86.25 455 GLN A CA 1
ATOM 3464 C C . GLN A 1 455 ? 38.722 36.926 -6.271 1.00 86.25 455 GLN A C 1
ATOM 3466 O O . GLN A 1 455 ? 39.458 36.142 -6.870 1.00 86.25 455 GLN A O 1
ATOM 3471 N N . LYS A 1 456 ? 38.946 37.292 -5.002 1.00 85.62 456 LYS A N 1
ATOM 3472 C CA . LYS A 1 456 ? 40.056 36.756 -4.210 1.00 85.62 456 LYS A CA 1
ATOM 3473 C C . LYS A 1 456 ? 39.891 35.256 -3.952 1.00 85.62 456 LYS A C 1
ATOM 3475 O O . LYS A 1 456 ? 40.818 34.504 -4.214 1.00 85.62 456 LYS A O 1
ATOM 3480 N N . GLN A 1 457 ? 38.706 34.805 -3.538 1.00 80.75 457 GLN A N 1
ATOM 3481 C CA . GLN A 1 457 ? 38.428 33.378 -3.326 1.00 80.75 457 GLN A CA 1
ATOM 3482 C C . GLN A 1 457 ? 38.597 32.555 -4.609 1.00 80.75 457 GLN A C 1
ATOM 3484 O O . GLN A 1 457 ? 39.141 31.454 -4.566 1.00 80.75 457 GLN A O 1
ATOM 3489 N N . ALA A 1 458 ? 38.183 33.091 -5.759 1.00 82.19 458 ALA A N 1
ATOM 3490 C CA . ALA A 1 458 ? 38.390 32.443 -7.050 1.00 82.19 458 ALA A CA 1
ATOM 3491 C C . ALA A 1 458 ? 39.881 32.360 -7.426 1.00 82.19 458 ALA A C 1
ATOM 3493 O O . ALA A 1 458 ? 40.322 31.339 -7.956 1.00 82.19 458 ALA A O 1
ATOM 3494 N N . ALA A 1 459 ? 40.664 33.405 -7.136 1.00 83.75 459 ALA A N 1
ATOM 3495 C CA . ALA A 1 459 ? 42.109 33.406 -7.350 1.00 83.75 459 ALA A CA 1
ATOM 3496 C C . ALA A 1 459 ? 42.826 32.407 -6.425 1.00 83.75 459 ALA A C 1
ATOM 3498 O O . ALA A 1 459 ? 43.638 31.617 -6.905 1.00 83.75 459 ALA A O 1
ATOM 3499 N N . ASP A 1 460 ? 42.461 32.375 -5.141 1.00 83.25 460 ASP A N 1
ATOM 3500 C CA . ASP A 1 460 ? 43.018 31.454 -4.145 1.00 83.25 460 ASP A CA 1
ATOM 3501 C C . ASP A 1 460 ? 42.680 29.992 -4.497 1.00 83.25 460 ASP A C 1
ATOM 3503 O O . ASP A 1 460 ? 43.546 29.116 -4.457 1.00 83.25 460 ASP A O 1
ATOM 3507 N N . ALA A 1 461 ? 41.445 29.719 -4.936 1.00 76.69 461 ALA A N 1
ATOM 3508 C CA . ALA A 1 461 ? 41.026 28.393 -5.394 1.00 76.69 461 ALA A CA 1
ATOM 3509 C C . ALA A 1 461 ? 41.763 27.952 -6.670 1.00 76.69 461 ALA A C 1
ATOM 3511 O O . ALA A 1 461 ? 42.127 26.780 -6.805 1.00 76.69 461 ALA A O 1
ATOM 3512 N N . LYS A 1 462 ? 42.015 28.884 -7.598 1.00 82.12 462 LYS A N 1
ATOM 3513 C CA . LYS A 1 462 ? 42.812 28.616 -8.799 1.00 82.12 462 LYS A CA 1
ATOM 3514 C C . LYS A 1 462 ? 44.265 28.302 -8.436 1.00 82.12 462 LYS A C 1
ATOM 3516 O O . LYS A 1 462 ? 44.793 27.303 -8.906 1.00 82.12 462 LYS A O 1
ATOM 3521 N N . GLN A 1 463 ? 44.875 29.084 -7.549 1.00 78.81 463 GLN A N 1
ATOM 3522 C CA . GLN A 1 463 ? 46.249 28.862 -7.102 1.00 78.81 463 GLN A CA 1
ATOM 3523 C C . GLN A 1 463 ? 46.403 27.543 -6.328 1.00 78.81 463 GLN A C 1
ATOM 3525 O O . GLN A 1 463 ? 47.376 26.821 -6.529 1.00 78.81 463 GLN A O 1
ATOM 3530 N N . ALA A 1 464 ? 45.426 27.181 -5.491 1.00 76.00 464 ALA A N 1
ATOM 3531 C CA . ALA A 1 464 ? 45.407 25.895 -4.797 1.00 76.00 464 ALA A CA 1
ATOM 3532 C C . ALA A 1 464 ? 45.311 24.709 -5.771 1.00 76.00 464 ALA A C 1
ATOM 3534 O O . ALA A 1 464 ? 45.947 23.679 -5.552 1.00 76.00 464 ALA A O 1
ATOM 3535 N N . LYS A 1 465 ? 44.544 24.853 -6.859 1.00 75.56 465 LYS A N 1
ATOM 3536 C CA . LYS A 1 465 ? 44.471 23.849 -7.924 1.00 75.56 465 LYS A CA 1
ATOM 3537 C C . LYS A 1 465 ? 45.794 23.741 -8.686 1.00 75.56 465 LYS A C 1
ATOM 3539 O O . LYS A 1 465 ? 46.300 22.634 -8.839 1.00 75.56 465 LYS A O 1
ATOM 3544 N N . ASP A 1 466 ? 46.365 24.873 -9.090 1.00 76.12 466 ASP A N 1
ATOM 3545 C CA . ASP A 1 466 ? 47.621 24.916 -9.842 1.00 76.12 466 ASP A CA 1
ATOM 3546 C C . ASP A 1 466 ? 48.779 24.318 -9.015 1.00 76.12 466 ASP A C 1
ATOM 3548 O O . ASP A 1 466 ? 49.561 23.529 -9.537 1.00 76.12 466 ASP A O 1
ATOM 3552 N N . ASN A 1 467 ? 48.837 24.574 -7.702 1.00 73.44 467 ASN A N 1
ATOM 3553 C CA . ASN A 1 467 ? 49.823 23.951 -6.808 1.00 73.44 467 ASN A CA 1
ATOM 3554 C C . ASN A 1 467 ? 49.642 22.425 -6.693 1.00 73.44 467 ASN A C 1
ATOM 3556 O O . ASN A 1 467 ? 50.624 21.686 -6.655 1.00 73.44 467 ASN A O 1
ATOM 3560 N N . LYS A 1 468 ? 48.395 21.940 -6.685 1.00 65.19 468 LYS A N 1
ATOM 3561 C CA . LYS A 1 468 ? 48.078 20.504 -6.602 1.00 65.19 468 LYS A CA 1
ATOM 3562 C C . LYS A 1 468 ? 48.408 19.750 -7.896 1.00 65.19 468 LYS A C 1
ATOM 3564 O O . LYS A 1 468 ? 48.716 18.562 -7.852 1.00 65.19 468 LYS A O 1
ATOM 3569 N N . ASP A 1 469 ? 48.370 20.438 -9.036 1.00 60.91 469 ASP A N 1
ATOM 3570 C CA . ASP A 1 469 ? 48.750 19.883 -10.339 1.00 60.91 469 ASP A CA 1
ATOM 3571 C C . ASP A 1 469 ? 50.283 19.834 -10.538 1.00 60.91 469 ASP A C 1
ATOM 3573 O O . ASP A 1 469 ? 50.767 19.024 -11.331 1.00 60.91 469 ASP A O 1
ATOM 3577 N N . VAL A 1 470 ? 51.057 20.625 -9.780 1.00 59.28 470 VAL A N 1
ATOM 3578 C CA . VAL A 1 470 ? 52.536 20.598 -9.769 1.00 59.28 470 VAL A CA 1
ATOM 3579 C C . VAL A 1 470 ? 53.099 19.523 -8.818 1.00 59.28 470 VAL A C 1
ATOM 3581 O O . VAL A 1 470 ? 54.196 19.023 -9.052 1.00 59.28 470 VAL A O 1
ATOM 3584 N N . GLU A 1 471 ? 52.343 19.099 -7.798 1.00 54.59 471 GLU A N 1
ATOM 3585 C CA . GLU A 1 471 ? 52.744 18.052 -6.836 1.00 54.59 471 GLU A CA 1
ATOM 3586 C C . GLU A 1 471 ? 52.543 16.604 -7.321 1.00 54.59 471 GLU A C 1
ATOM 3588 O O . GLU A 1 471 ? 52.895 15.670 -6.600 1.00 54.59 471 GLU A O 1
ATOM 3593 N N . LYS A 1 472 ? 52.026 16.363 -8.535 1.00 48.22 472 LYS A N 1
ATOM 3594 C CA . LYS A 1 472 ? 52.009 15.001 -9.100 1.00 48.22 472 LYS A CA 1
ATOM 3595 C C . LYS A 1 472 ? 53.445 14.542 -9.397 1.00 48.22 472 LYS A C 1
ATOM 3597 O O . LYS A 1 472 ? 54.064 15.100 -10.308 1.00 48.22 472 LYS A O 1
ATOM 3602 N N . PRO A 1 473 ? 53.979 13.503 -8.724 1.00 48.47 473 PRO A N 1
ATOM 3603 C CA . PRO A 1 473 ? 55.263 12.940 -9.104 1.00 48.47 473 PRO A CA 1
ATOM 3604 C C . PRO A 1 473 ? 55.121 12.335 -10.502 1.00 48.47 473 PRO A C 1
ATOM 3606 O O . PRO A 1 473 ? 54.209 11.549 -10.765 1.00 48.47 473 PRO A O 1
ATOM 3609 N N . ARG A 1 474 ? 56.024 12.708 -11.413 1.00 58.12 474 ARG A N 1
ATOM 3610 C CA . ARG A 1 474 ? 56.285 11.915 -12.615 1.00 58.12 474 ARG A CA 1
ATOM 3611 C C . ARG A 1 474 ? 56.963 10.626 -12.160 1.00 58.12 474 ARG A C 1
ATOM 3613 O O . ARG A 1 474 ? 58.184 10.600 -12.044 1.00 58.12 474 ARG A O 1
ATOM 3620 N N . GLU A 1 475 ? 56.182 9.592 -11.880 1.00 42.91 475 GLU A N 1
ATOM 3621 C CA . GLU A 1 475 ? 56.706 8.229 -11.864 1.00 42.91 475 GLU A CA 1
ATOM 3622 C C . GLU A 1 475 ? 56.653 7.666 -13.285 1.00 42.91 475 GLU A C 1
ATOM 3624 O O . GLU A 1 475 ? 55.635 7.751 -13.979 1.00 42.91 475 GLU A O 1
ATOM 3629 N N . ALA A 1 476 ? 57.837 7.228 -13.710 1.00 44.22 476 ALA A N 1
ATOM 3630 C CA . ALA A 1 476 ? 58.167 6.585 -14.970 1.00 44.22 476 ALA A CA 1
ATOM 3631 C C . ALA A 1 476 ? 57.898 5.079 -14.908 1.00 44.22 476 ALA A C 1
ATOM 3633 O O . ALA A 1 476 ? 57.940 4.527 -13.784 1.00 44.22 476 ALA A O 1
#

Mean predicted aligned error: 15.06 Å

Radius of gyration: 28.69 Å; Cα contacts (8 Å, |Δi|>4): 971; chains: 1; bounding box: 100×71×74 Å

Solvent-accessible surface area (backbone atoms only — not comparable to full-atom values): 25863 Å² total; per-residue (Å²): 133,84,48,72,80,67,44,49,67,55,48,63,74,42,44,72,65,52,58,68,27,84,59,37,34,30,41,32,53,39,62,29,68,58,96,88,38,79,45,96,48,68,18,43,34,38,23,19,56,67,85,72,59,77,88,80,43,58,80,90,58,50,79,60,72,49,60,98,85,39,40,46,33,82,42,72,42,48,65,41,68,15,67,32,69,44,49,71,90,65,76,67,75,60,82,51,42,65,74,65,78,49,38,44,5,16,36,34,24,12,30,63,66,68,44,81,46,44,67,88,82,34,100,59,67,45,51,28,38,41,29,12,6,29,17,36,40,26,21,34,70,85,84,61,46,62,24,42,29,29,20,20,67,34,64,40,53,50,69,85,54,55,76,59,47,43,28,15,45,13,8,55,66,32,74,25,48,58,97,78,25,47,30,24,29,31,67,48,71,45,77,49,62,46,33,59,26,25,33,22,42,63,75,46,80,52,73,43,32,23,30,59,103,75,42,66,32,67,39,72,48,82,73,50,68,71,40,59,34,32,34,23,15,20,52,63,38,77,19,26,26,30,26,60,25,58,49,28,28,38,55,38,74,62,44,68,86,60,44,71,44,56,33,39,51,20,32,32,27,38,37,29,70,92,77,19,89,33,38,40,49,56,14,19,21,9,9,34,30,25,36,88,79,34,21,36,25,22,37,28,47,31,23,31,93,82,10,44,31,32,31,19,24,38,36,66,59,44,29,62,76,64,50,36,42,73,34,49,45,68,69,60,55,49,51,52,52,48,53,53,52,50,54,54,49,54,50,54,52,51,54,52,50,39,64,72,68,71,44,71,70,64,58,51,58,54,53,51,60,49,50,72,71,48,72,83,76,84,81,69,81,82,82,80,83,88,81,94,75,88,76,87,76,78,86,89,65,98,63,80,83,81,72,55,74,66,59,53,49,55,50,50,53,52,54,51,60,70,47,54,84,79,50,58,81,92,72,54,79,70,82,87,60,73,97,59,90,84,62,83,80,74,49,74,68,52,50,53,50,52,53,53,50,51,54,48,52,53,50,53,53,49,49,55,48,55,55,58,67,67,67,59,78,88,79,129

Secondary structure (DSSP, 8-state):
---HHHHHHHHHHHHHHHHTSTTEEEEEEEEEEETTEEEEEEEEEEEESS---GGGS-TTTSPPSEETTEEEEEEE---EE--EEEEGGG----S-----SSEEETSEEEES--EEE-TTTSSS-EEEEEEEE--EEEEETTT--EEEEE-HHHHT-SSS--TT-EEESS-GGGT--HHHHEEEEEEEEEEEBTEEEEEEE--SS-EEEEETTTEE--EE----TT-EEEEEETTTEEEEEEEEEEEEEEEEE--TTT-EEEEEEEEEEEE-TTT-S-S--TT-TTPEEEETTSEEEEEEEEE-TTSSEEEEEEHHHHHHHHTEEE---HHHHHHHHHHHHHHHHHHHHHHHHHHHTT-HHHHHHHHHHHHHHS---TTSSS----------PPP-S-----S-HHHHHHHHHHHHHHHTTTS-GGGS--TTS-S-TTSPPPPHHHHHHHHHHHHHHHHHHHHHHHHHHHS-----

Sequence (476 aa):
MKTLSDIRPIKHAAETDLLKCHGVTGVDIGYKYVGGKKTEVLAIRVYVEAKKNEKDIPKKELIPKTIKGVKTDVIQRKFVLHPLRVQVAEIELKTDTGTYDPLRGGISIGPCRSVWLEPPDVPAAGWYIFVGTLGVIVRDNVSGDPMLLSNFHVMCVDDGWSVGDTMCQPSRLDGGNCPTDVVGALQRASLGGQVDCAVASHTARGYACGIVDIGDVAGKATATVGMAVRKRGRTTELTYGIVDTVDLTVTIPYGDGLGSVTLTNQIGIDVDPAHSPQFGDHGDSGSVVIDNARRVVGLHFAGNEDGTYGVANPIQAVLDALNVSICVPKAKEVEKKIEIKERLKEFKEIEKKIEYEKMPEKKIEIKERFKEFKEPKEIRERVKTPGAEGFPIPPIGPAKPIGSAEERLARLETAVNQLTHFIRPELRPDLGAGALTREPDLSSSDLSTLSRQLQKQAADAKQAKDNKDVEKPREA

Foldseek 3Di:
DDDPVRCQVQCVVCFVLLCPQPQFFKWFWFFADDPNDGDPAIATETEGQDDDPPVVGDPSNDDDCDGPNGGYHYHYFHKAWQKDKDAPVDQDAADALDFDFVDFWQFKKAFPDWDFDDPPVDPHTHTITIMATQAFWWAFLPPRATKTKFFCCGYVVAPPRDFFGWMFPNGVSSVTDRVPGTQFTWHDADAAAQGGMTITGGDDGHHALHHPPQGFALFADADDAQFKKWWRINHQGIFIWTFRGQFMWGWYQSDHNPGIHIHGRKTKTFGDVVGGVARDHRRHGGHFIAGPVRHTAFGWTMAGPSRRMTITGGVVVRCVRSNITRDGDPVSVVVVVVVVVVVVVVLVVVLVVCVVVVPPVVNVVSVVVVCVVDDDPPPPPPPDDDDDDDDDDDDDDPDDDDDDPVVVVVVVVVVVVVCVVVADPVRDDPPVDDPCVPDPPQPPVRVVVVVVVVVVVVVVVVVVVVVVVVPDDPDD

pLDDT: mean 83.15, std 19.16, range [25.11, 98.88]